Protein AF-A0A292QNW5-F1 (afdb_monomer_lite)

Secondary structure (DSSP, 8-state):
-------------------------------------------TTSGGG--HHHHHHHHHHHHTTTPPTT-EEEEEEEGGGHHHHHHHHHHHHHTT-SEEEEEEE-HHHHHHHHHTT-----HHHHHHHHHHHHS-EEEEEEBTTB-HHHHTT--HHHHHHHHHTTS----HHHHTTS---HHIIIIIIS-PPTT--EEEEE-GGGHHHHHHHHHHIIIII----EEEEETTSSSHHHHHHS-GGGGG---HHHHHHHHHHHHTT-EEEEEE-----TTTT--HHHHHHHHHHHHHHHHHHHHHHHHHS-EEEEE---HHHHHHH-GGGTT-HHHHHHHHHHHHHHHTTTT-HHHHHHHHHHHHHHHHHHHHTT--EEEEEEE-TTT-SEEEEEEEEEEB-TTB--B-S-EEETTTTEEE--EES---EEEPBBTT--EEEEE-SS-EEETTEEEBS-EEEEETTEEEEEE-SB-HHHHHHHHHTSTTTTSEEEEEE--S-TTGGGT---S-HHHHGGGS-EEEEE---GGGBTTGGG-SSHHHHHHHHHHTTB---S-EEEEE---TTEEEEEE-TTT--EEEEEETTEE--

Sequence (593 aa):
MQITRINSAKTELLFNTGNSQQIRSKNTHNSNNITVLPSYEVAFTALAKITPPTKMKMYAEKILNNLHENQKVHITADSKYLPFMNILSETAYKKGSGKVQYKIIEPEFEALKSKYNITESFDFEQTEKEALKKENAIFLNFSDKNNPYKFSGLTPLEEAKEIEKVKSIIPQKVYDKFKISPEEIFKEGLDLKKGQSVVILAEREHIPFITKLMDYLYSKNNTKLIKVHISEDEKVSMLKYAKNEVLDEFPTFAKLANEEYLAKDTAYLNLNAGFQNSMEGVDTDRLNYLNKIRAKALAESSNARFAETPWLIYYVPTTKTCISAYPELKENPIKAIEQAYIDANKINRIGALKEHREALIHRTNKMNELAKQGFRKYHYISYDLKTGKPDGKTDFQIEISPKSKFMGPLLEYKKNNHSTIPNIPTEESFSAPVANSAEGIISVTKPLLVNNKLVKGIVLKFKNGKVVDVKADENAEILRKYIQSNENANRLGEVAFVADSPIAKTGRFFNTTLVDENATCHLALGNAYSDCIEGIDNCKSFKEAQEYLKALNINSSPIHKDFMVGGNNVKITAINPETGETKTIIENDKFQL

Structure (mmCIF, N/CA/C/O backbone):
data_AF-A0A292QNW5-F1
#
_entry.id   AF-A0A292QNW5-F1
#
loop_
_atom_site.group_PDB
_atom_site.id
_atom_site.type_symbol
_atom_site.label_atom_id
_atom_site.label_alt_id
_atom_site.label_comp_id
_atom_site.label_asym_id
_atom_site.label_entity_id
_atom_site.label_seq_id
_atom_site.pdbx_PDB_ins_code
_atom_site.Cartn_x
_atom_site.Cartn_y
_atom_site.Cartn_z
_atom_site.occupancy
_atom_site.B_iso_or_equiv
_atom_site.auth_seq_id
_atom_site.auth_comp_id
_atom_site.auth_asym_id
_atom_site.auth_atom_id
_atom_site.pdbx_PDB_model_num
ATOM 1 N N . MET A 1 1 ? 34.741 -2.201 -63.652 1.00 31.81 1 MET A N 1
ATOM 2 C CA . MET A 1 1 ? 35.705 -1.974 -62.553 1.00 31.81 1 MET A CA 1
ATOM 3 C C . MET A 1 1 ? 34.960 -2.090 -61.236 1.00 31.81 1 MET A C 1
ATOM 5 O O . MET A 1 1 ? 33.946 -1.429 -61.067 1.00 31.81 1 MET A O 1
ATOM 9 N N . GLN A 1 2 ? 35.407 -3.014 -60.387 1.00 26.16 2 GLN A N 1
ATOM 10 C CA . GLN A 1 2 ? 34.837 -3.359 -59.084 1.00 26.16 2 GLN A CA 1
ATOM 11 C C . GLN A 1 2 ? 34.847 -2.166 -58.119 1.00 26.16 2 GLN A C 1
ATOM 13 O O . GLN A 1 2 ? 35.862 -1.483 -58.008 1.00 26.16 2 GLN A O 1
ATOM 18 N N . ILE A 1 3 ? 33.766 -1.982 -57.358 1.00 25.00 3 ILE A N 1
ATOM 19 C CA . ILE A 1 3 ? 33.809 -1.248 -56.088 1.00 25.00 3 ILE A CA 1
ATOM 20 C C . ILE A 1 3 ? 33.749 -2.288 -54.973 1.00 25.00 3 ILE A C 1
ATOM 22 O O . ILE A 1 3 ? 32.696 -2.796 -54.596 1.00 25.00 3 ILE A O 1
ATOM 26 N N . THR A 1 4 ? 34.932 -2.630 -54.488 1.00 28.28 4 THR A N 1
ATOM 27 C CA . THR A 1 4 ? 35.174 -3.426 -53.291 1.00 28.28 4 THR A CA 1
ATOM 28 C C . THR A 1 4 ? 35.115 -2.488 -52.088 1.00 28.28 4 THR A C 1
ATOM 30 O O . THR A 1 4 ? 35.908 -1.552 -52.029 1.00 28.28 4 THR A O 1
ATOM 33 N N . ARG A 1 5 ? 34.223 -2.732 -51.119 1.00 24.41 5 ARG A N 1
ATOM 34 C CA . ARG A 1 5 ? 34.457 -2.465 -49.683 1.00 24.41 5 ARG A CA 1
ATOM 35 C C . ARG A 1 5 ? 33.343 -3.089 -48.843 1.00 24.41 5 ARG A C 1
ATOM 37 O O . ARG A 1 5 ? 32.250 -2.555 -48.699 1.00 24.41 5 ARG A O 1
ATOM 44 N N . ILE A 1 6 ? 33.667 -4.255 -48.298 1.00 25.86 6 ILE A N 1
ATOM 45 C CA . ILE A 1 6 ? 32.945 -4.923 -47.220 1.00 25.86 6 ILE A CA 1
ATOM 46 C C . ILE A 1 6 ? 33.271 -4.147 -45.938 1.00 25.86 6 ILE A C 1
ATOM 48 O O . ILE A 1 6 ? 34.421 -4.146 -45.506 1.00 25.86 6 ILE A O 1
ATOM 52 N N . ASN A 1 7 ? 32.286 -3.486 -45.329 1.00 24.88 7 ASN A N 1
ATOM 53 C CA . ASN A 1 7 ? 32.407 -3.021 -43.947 1.00 24.88 7 ASN A CA 1
ATOM 54 C C . ASN A 1 7 ? 32.019 -4.182 -43.026 1.00 24.88 7 ASN A C 1
ATOM 56 O O . ASN A 1 7 ? 30.855 -4.363 -42.677 1.00 24.88 7 ASN A O 1
ATOM 60 N N . SER A 1 8 ? 33.008 -4.992 -42.657 1.00 27.05 8 SER A N 1
ATOM 61 C CA . SER A 1 8 ? 32.906 -5.924 -41.538 1.00 27.05 8 SER A CA 1
ATOM 62 C C . SER A 1 8 ? 32.931 -5.124 -40.233 1.00 27.05 8 SER A C 1
ATOM 64 O O . SER A 1 8 ? 33.949 -4.513 -39.901 1.00 27.05 8 SER A O 1
ATOM 66 N N . ALA A 1 9 ? 31.829 -5.118 -39.486 1.00 26.80 9 ALA A N 1
ATOM 67 C CA . ALA A 1 9 ? 31.844 -4.653 -38.106 1.00 26.80 9 ALA A CA 1
ATOM 68 C C . ALA A 1 9 ? 32.601 -5.684 -37.257 1.00 26.80 9 ALA A C 1
ATOM 70 O O . ALA A 1 9 ? 32.199 -6.845 -37.179 1.00 26.80 9 ALA A O 1
ATOM 71 N N . LYS A 1 10 ? 33.710 -5.259 -36.641 1.00 22.89 10 LYS A N 1
ATOM 72 C CA . LYS A 1 10 ? 34.391 -6.020 -35.591 1.00 22.89 10 LYS A CA 1
ATOM 73 C C . LYS A 1 10 ? 33.413 -6.223 -34.436 1.00 22.89 10 LYS A C 1
ATOM 75 O O . LYS A 1 10 ? 33.085 -5.282 -33.720 1.00 22.89 10 LYS A O 1
ATOM 80 N N . THR A 1 11 ? 32.949 -7.451 -34.268 1.00 27.69 11 THR A N 1
ATOM 81 C CA . THR A 1 11 ? 32.435 -7.946 -32.995 1.00 27.69 11 THR A CA 1
ATOM 82 C C . THR A 1 11 ? 33.661 -8.149 -32.109 1.00 27.69 11 THR A C 1
ATOM 84 O O . THR A 1 11 ? 34.463 -9.039 -32.376 1.00 27.69 11 THR A O 1
ATOM 87 N N . GLU A 1 12 ? 33.861 -7.321 -31.085 1.00 22.83 12 GLU A N 1
ATOM 88 C CA . GLU A 1 12 ? 34.758 -7.706 -29.989 1.00 22.83 12 GLU A CA 1
ATOM 89 C C . GLU A 1 12 ? 34.029 -8.750 -29.141 1.00 22.83 12 GLU A C 1
ATOM 91 O O . GLU A 1 12 ? 33.413 -8.459 -28.121 1.00 22.83 12 GLU A O 1
ATOM 96 N N . LEU A 1 13 ? 34.046 -9.991 -29.625 1.00 27.86 13 LEU A N 1
ATOM 97 C CA . LEU A 1 13 ? 33.795 -11.163 -28.804 1.00 27.86 13 LEU A CA 1
ATOM 98 C C . LEU A 1 13 ? 35.093 -11.445 -28.042 1.00 27.86 13 LEU A C 1
ATOM 100 O O . LEU A 1 13 ? 36.036 -12.012 -28.593 1.00 27.86 13 LEU A O 1
ATOM 104 N N . LEU A 1 14 ? 35.171 -11.005 -26.788 1.00 24.89 14 LEU A N 1
ATOM 105 C CA . LEU A 1 14 ? 36.237 -11.420 -25.880 1.00 24.89 14 LEU A CA 1
ATOM 106 C C . LEU A 1 14 ? 36.002 -12.889 -25.504 1.00 24.89 14 LEU A C 1
ATOM 108 O O . LEU A 1 14 ? 35.198 -13.192 -24.628 1.00 24.89 14 LEU A O 1
ATOM 112 N N . PHE A 1 15 ? 36.702 -13.802 -26.175 1.00 30.50 15 PHE A N 1
ATOM 113 C CA . PHE A 1 15 ? 36.825 -15.191 -25.740 1.00 30.50 15 PHE A CA 1
ATOM 114 C C . PHE A 1 15 ? 38.098 -15.340 -24.907 1.00 30.50 15 PHE A C 1
ATOM 116 O O . PHE A 1 15 ? 39.201 -15.100 -25.398 1.00 30.50 15 PHE A O 1
ATOM 123 N N . ASN A 1 16 ? 37.961 -15.774 -23.656 1.00 27.52 16 ASN A N 1
ATOM 124 C CA . ASN A 1 16 ? 39.101 -16.232 -22.872 1.00 27.52 16 ASN A CA 1
ATOM 125 C C . ASN A 1 16 ? 39.463 -17.645 -23.352 1.00 27.52 16 ASN A C 1
ATOM 127 O O . ASN A 1 16 ? 38.767 -18.605 -23.027 1.00 27.52 16 ASN A O 1
ATOM 131 N N . THR A 1 17 ? 40.501 -17.772 -24.179 1.00 30.94 17 THR A N 1
ATOM 132 C CA . THR A 1 17 ? 40.998 -19.075 -24.644 1.00 30.94 17 THR A CA 1
ATOM 133 C C . THR A 1 17 ? 42.390 -19.310 -24.080 1.00 30.94 17 THR A C 1
ATOM 135 O O . THR A 1 17 ? 43.398 -18.836 -24.597 1.00 30.94 17 THR A O 1
ATOM 138 N N . GLY A 1 18 ? 42.436 -20.038 -22.967 1.00 27.11 18 GLY A N 1
ATOM 139 C CA . GLY A 1 18 ? 43.654 -20.696 -22.525 1.00 27.11 18 GLY A CA 1
ATOM 140 C C . GLY A 1 18 ? 43.995 -21.852 -23.468 1.00 27.11 18 GLY A C 1
ATOM 141 O O . GLY A 1 18 ? 43.130 -22.653 -23.810 1.00 27.11 18 GLY A O 1
ATOM 142 N N . ASN A 1 19 ? 45.281 -21.930 -23.803 1.00 28.66 19 ASN A N 1
ATOM 143 C CA . ASN A 1 19 ? 46.010 -22.996 -24.492 1.00 28.66 19 ASN A CA 1
ATOM 144 C C . ASN A 1 19 ? 45.944 -23.084 -26.029 1.00 28.66 19 ASN A C 1
ATOM 146 O O . ASN A 1 19 ? 44.991 -23.521 -26.664 1.00 28.66 19 ASN A O 1
ATOM 150 N N . SER A 1 20 ? 47.104 -22.732 -26.582 1.00 29.48 20 SER A N 1
ATOM 151 C CA . SER A 1 20 ? 47.634 -22.954 -27.921 1.00 29.48 20 SER A CA 1
ATOM 152 C C . SER A 1 20 ? 47.722 -24.427 -28.331 1.00 29.48 20 SER A C 1
ATOM 154 O O . SER A 1 20 ? 48.202 -25.237 -27.542 1.00 29.48 20 SER A O 1
ATOM 156 N N . GLN A 1 21 ? 47.485 -24.716 -29.615 1.00 27.20 21 GLN A N 1
ATOM 157 C CA . GLN A 1 21 ? 48.397 -25.533 -30.431 1.00 27.20 21 GLN A CA 1
ATOM 158 C C . GLN A 1 21 ? 48.164 -25.302 -31.937 1.00 27.20 21 GLN A C 1
ATOM 160 O O . GLN A 1 21 ? 47.046 -25.367 -32.440 1.00 27.20 21 GLN A O 1
ATOM 165 N N . GLN A 1 22 ? 49.253 -24.986 -32.644 1.00 27.59 22 GLN A N 1
ATOM 166 C CA . GLN A 1 22 ? 49.354 -24.858 -34.101 1.00 27.59 22 GLN A CA 1
ATOM 167 C C . GLN A 1 22 ? 49.427 -26.235 -34.766 1.00 27.59 22 GLN A C 1
ATOM 169 O O . GLN A 1 22 ? 50.272 -27.021 -34.351 1.00 27.59 22 GLN A O 1
ATOM 174 N N . ILE A 1 23 ? 48.724 -26.455 -35.887 1.00 27.92 23 ILE A N 1
ATOM 175 C CA . ILE A 1 23 ? 49.186 -27.358 -36.961 1.00 27.92 23 ILE A CA 1
ATOM 176 C C . ILE A 1 23 ? 48.832 -26.757 -38.337 1.00 27.92 23 ILE A C 1
ATOM 178 O O . ILE A 1 23 ? 47.709 -26.325 -38.582 1.00 27.92 23 ILE A O 1
ATOM 182 N N . ARG A 1 24 ? 49.838 -26.702 -39.221 1.00 26.23 24 ARG A N 1
ATOM 183 C CA . ARG A 1 24 ? 49.802 -26.250 -40.627 1.00 26.23 24 ARG A CA 1
ATOM 184 C C . ARG A 1 24 ? 49.432 -27.386 -41.605 1.00 26.23 24 ARG A C 1
ATOM 186 O O . ARG A 1 24 ? 49.700 -28.549 -41.323 1.00 26.23 24 ARG A O 1
ATOM 193 N N . SER A 1 25 ? 49.092 -26.967 -42.837 1.00 28.03 25 SER A N 1
ATOM 194 C CA . SER A 1 25 ? 49.201 -27.665 -44.152 1.00 28.03 25 SER A CA 1
ATOM 195 C C . SER A 1 25 ? 47.904 -28.279 -44.704 1.00 28.03 25 SER A C 1
ATOM 197 O O . SER A 1 25 ? 47.062 -28.679 -43.919 1.00 28.03 25 SER A O 1
ATOM 199 N N . LYS A 1 26 ? 47.655 -28.431 -46.016 1.00 28.58 26 LYS A N 1
ATOM 200 C CA . LYS A 1 26 ? 48.215 -27.960 -47.308 1.00 28.58 26 LYS A CA 1
ATOM 201 C C . LYS A 1 26 ? 47.105 -28.226 -48.362 1.00 28.58 26 LYS A C 1
ATOM 203 O O . LYS A 1 26 ? 46.257 -29.083 -48.147 1.00 28.58 26 LYS A O 1
ATOM 208 N N . ASN A 1 27 ? 47.134 -27.504 -49.484 1.00 27.20 27 ASN A N 1
ATOM 209 C CA . ASN A 1 27 ? 46.192 -27.578 -50.619 1.00 27.20 27 ASN A CA 1
ATOM 210 C C . ASN A 1 27 ? 46.010 -28.984 -51.232 1.00 27.20 27 ASN A C 1
ATOM 212 O O . ASN A 1 27 ? 46.972 -29.746 -51.277 1.00 27.20 27 ASN A O 1
ATOM 216 N N . THR A 1 28 ? 44.850 -29.240 -51.862 1.00 27.59 28 THR A N 1
ATOM 217 C CA . THR A 1 28 ? 44.706 -29.798 -53.236 1.00 27.59 28 THR A CA 1
ATOM 218 C C . THR A 1 28 ? 43.238 -29.771 -53.721 1.00 27.59 28 THR A C 1
ATOM 220 O O . THR A 1 28 ? 42.334 -29.425 -52.974 1.00 27.59 28 THR A O 1
ATOM 223 N N . HIS A 1 29 ? 43.060 -30.012 -55.022 1.00 27.92 29 HIS A N 1
ATOM 224 C CA . HIS A 1 29 ? 42.092 -29.455 -55.978 1.00 27.92 29 HIS A CA 1
ATOM 225 C C . HIS A 1 29 ? 40.677 -30.078 -56.090 1.00 27.92 29 HIS A C 1
ATOM 227 O O . HIS A 1 29 ? 40.480 -31.256 -55.833 1.00 27.92 29 HIS A O 1
ATOM 233 N N . ASN A 1 30 ? 39.793 -29.266 -56.703 1.00 28.20 30 ASN A N 1
ATOM 234 C CA . ASN A 1 30 ? 38.704 -29.566 -57.658 1.00 28.20 30 ASN A CA 1
ATOM 235 C C . ASN A 1 30 ? 37.500 -30.438 -57.246 1.00 28.20 30 ASN A C 1
ATOM 237 O O . ASN A 1 30 ? 37.578 -31.658 -57.195 1.00 28.20 30 ASN A O 1
ATOM 241 N N . SER A 1 31 ? 36.310 -29.829 -57.256 1.00 27.98 31 SER A N 1
ATOM 242 C CA . SER A 1 31 ? 35.304 -30.070 -58.312 1.00 27.98 31 SER A CA 1
ATOM 243 C C . SER A 1 31 ? 34.123 -29.098 -58.184 1.00 27.98 31 SER A C 1
ATOM 245 O O . SER A 1 31 ? 33.657 -28.782 -57.093 1.00 27.98 31 SER A O 1
ATOM 247 N N . ASN A 1 32 ? 33.677 -28.582 -59.330 1.00 31.19 32 ASN A N 1
ATOM 248 C CA . ASN A 1 32 ? 32.500 -27.732 -59.475 1.00 31.19 32 ASN A CA 1
ATOM 249 C C . ASN A 1 32 ? 31.224 -28.530 -59.189 1.00 31.19 32 ASN A C 1
ATOM 251 O O . ASN A 1 32 ? 30.987 -29.534 -59.850 1.00 31.19 32 ASN A O 1
ATOM 255 N N . ASN A 1 33 ? 30.370 -28.011 -58.308 1.00 26.14 33 ASN A N 1
ATOM 256 C CA . ASN A 1 33 ? 28.917 -28.156 -58.402 1.00 26.14 33 ASN A CA 1
ATOM 257 C C . ASN A 1 33 ? 28.279 -26.884 -57.837 1.00 26.14 33 ASN A C 1
ATOM 259 O O . ASN A 1 33 ? 28.049 -26.734 -56.638 1.00 26.14 33 ASN A O 1
ATOM 263 N N . ILE A 1 34 ? 28.057 -25.927 -58.736 1.00 27.83 34 ILE A N 1
ATOM 264 C CA . ILE A 1 34 ? 27.307 -24.705 -58.468 1.00 27.83 34 ILE A CA 1
ATOM 265 C C . ILE A 1 34 ? 25.844 -25.115 -58.295 1.00 27.83 34 ILE A C 1
ATOM 267 O O . ILE A 1 34 ? 25.172 -25.449 -59.266 1.00 27.83 34 ILE A O 1
ATOM 271 N N . THR A 1 35 ? 25.350 -25.070 -57.060 1.00 23.39 35 THR A N 1
ATOM 272 C CA . THR A 1 35 ? 23.910 -25.028 -56.795 1.00 23.39 35 THR A CA 1
ATOM 273 C C . THR A 1 35 ? 23.559 -23.572 -56.523 1.00 23.39 35 THR A C 1
ATOM 275 O O . THR A 1 35 ? 23.879 -23.032 -55.465 1.00 23.39 35 THR A O 1
ATOM 278 N N . VAL A 1 36 ? 22.972 -22.906 -57.519 1.00 26.78 36 VAL A N 1
ATOM 279 C CA . VAL A 1 36 ? 22.429 -21.553 -57.373 1.00 26.78 36 VAL A CA 1
ATOM 280 C C . VAL A 1 36 ? 21.178 -21.659 -56.502 1.00 26.78 36 VAL A C 1
ATOM 282 O O . VAL A 1 36 ? 20.176 -22.234 -56.921 1.00 26.78 36 VAL A O 1
ATOM 285 N N . LEU A 1 37 ? 21.243 -21.139 -55.276 1.00 26.69 37 LEU A N 1
ATOM 286 C CA . LEU A 1 37 ? 20.048 -20.920 -54.461 1.00 26.69 37 LEU A CA 1
ATOM 287 C C . LEU A 1 37 ? 19.187 -19.827 -55.118 1.00 26.69 37 LEU A C 1
ATOM 289 O O . LEU A 1 37 ? 19.754 -18.877 -55.667 1.00 26.69 37 LEU A O 1
ATOM 293 N N . PRO A 1 38 ? 17.845 -19.916 -55.063 1.00 25.58 38 PRO A N 1
ATOM 294 C CA . PRO A 1 38 ? 16.977 -18.924 -55.679 1.00 25.58 38 PRO A CA 1
ATOM 295 C C . PRO A 1 38 ? 17.257 -17.549 -55.073 1.00 25.58 38 PRO A C 1
ATOM 297 O O . PRO A 1 38 ? 17.217 -17.374 -53.852 1.00 25.58 38 PRO A O 1
ATOM 300 N N . SER A 1 39 ? 17.518 -16.566 -55.929 1.00 27.19 39 SER A N 1
ATOM 301 C CA . SER A 1 39 ? 17.463 -15.163 -55.549 1.00 27.19 39 SER A CA 1
ATOM 302 C C . SER A 1 39 ? 16.023 -14.840 -55.164 1.00 27.19 39 SER A C 1
ATOM 304 O O . SER A 1 39 ? 15.164 -14.673 -56.029 1.00 27.19 39 SER A O 1
ATOM 306 N N . TYR A 1 40 ? 15.740 -14.751 -53.867 1.00 28.20 40 TYR A N 1
ATOM 307 C CA . TYR A 1 40 ? 14.554 -14.038 -53.419 1.00 28.20 40 TYR A CA 1
ATOM 308 C C . TYR A 1 40 ? 14.800 -12.550 -53.676 1.00 28.20 40 TYR A C 1
ATOM 310 O O . TYR A 1 40 ? 15.369 -11.845 -52.842 1.00 28.20 40 TYR A O 1
ATOM 318 N N . GLU A 1 41 ? 14.388 -12.073 -54.851 1.00 29.94 41 GLU A N 1
ATOM 319 C CA . GLU A 1 41 ? 14.051 -10.665 -55.029 1.00 29.94 41 GLU A CA 1
ATOM 320 C C . GLU A 1 41 ? 12.871 -10.369 -54.100 1.00 29.94 41 GLU A C 1
ATOM 322 O O . GLU A 1 41 ? 11.705 -10.591 -54.424 1.00 29.94 41 GLU A O 1
ATOM 327 N N . VAL A 1 42 ? 13.172 -9.898 -52.892 1.00 32.28 42 VAL A N 1
ATOM 328 C CA . VAL A 1 42 ? 12.156 -9.277 -52.050 1.00 32.28 42 VAL A CA 1
ATOM 329 C C . VAL A 1 42 ? 11.829 -7.944 -52.711 1.00 32.28 42 VAL A C 1
ATOM 331 O O . VAL A 1 42 ? 12.564 -6.968 -52.571 1.00 32.28 42 VAL A O 1
ATOM 334 N N . ALA A 1 43 ? 10.745 -7.931 -53.486 1.00 29.98 43 ALA A N 1
ATOM 335 C CA . ALA A 1 43 ? 10.209 -6.734 -54.111 1.00 29.98 43 ALA A CA 1
ATOM 336 C C . ALA A 1 43 ? 10.097 -5.602 -53.073 1.00 29.98 43 ALA A C 1
ATOM 338 O O . ALA A 1 43 ? 9.427 -5.733 -52.043 1.00 29.98 43 ALA A O 1
ATOM 339 N N . PHE A 1 44 ? 10.734 -4.465 -53.367 1.00 33.56 44 PHE A N 1
ATOM 340 C CA . PHE A 1 44 ? 10.767 -3.266 -52.518 1.00 33.56 44 PHE A CA 1
ATOM 341 C C . PHE A 1 44 ? 9.375 -2.668 -52.213 1.00 33.56 44 PHE A C 1
ATOM 343 O O . PHE A 1 44 ? 9.253 -1.768 -51.386 1.00 33.56 44 PHE A O 1
ATOM 350 N N . THR A 1 45 ? 8.305 -3.190 -52.816 1.00 40.03 45 THR A N 1
ATOM 351 C CA . THR A 1 45 ? 6.910 -2.794 -52.579 1.00 40.03 45 THR A CA 1
ATOM 352 C C . THR A 1 45 ? 6.239 -3.511 -51.397 1.00 40.03 45 THR A C 1
ATOM 354 O O . THR A 1 45 ? 5.177 -3.072 -50.957 1.00 40.03 45 THR A O 1
ATOM 357 N N . ALA A 1 46 ? 6.847 -4.556 -50.814 1.00 41.91 46 ALA A N 1
ATOM 358 C CA . ALA A 1 46 ? 6.291 -5.260 -49.646 1.00 41.91 46 ALA A CA 1
ATOM 359 C C . ALA A 1 46 ? 6.715 -4.669 -48.281 1.00 41.91 46 ALA A C 1
ATOM 361 O O . ALA A 1 46 ? 6.083 -4.943 -47.261 1.00 41.91 46 ALA A O 1
ATOM 362 N N . LEU A 1 47 ? 7.748 -3.817 -48.242 1.00 45.34 47 LEU A N 1
ATOM 363 C CA . LEU A 1 47 ? 8.326 -3.285 -46.996 1.00 45.34 47 LEU A CA 1
ATOM 364 C C . LEU A 1 47 ? 7.589 -2.064 -46.416 1.00 45.34 47 LEU A C 1
ATOM 366 O O . LEU A 1 47 ? 7.793 -1.728 -45.252 1.00 45.34 47 LEU A O 1
ATOM 370 N N . ALA A 1 48 ? 6.675 -1.444 -47.170 1.00 47.22 48 ALA A N 1
ATOM 371 C CA . ALA A 1 48 ? 5.835 -0.346 -46.675 1.00 47.22 48 ALA A CA 1
ATOM 372 C C . ALA A 1 48 ? 4.694 -0.809 -45.738 1.00 47.22 48 ALA A C 1
ATOM 374 O O . ALA A 1 48 ? 3.998 0.024 -45.165 1.00 47.22 48 ALA A O 1
ATOM 375 N N . LYS A 1 49 ? 4.490 -2.128 -45.574 1.00 57.97 49 LYS A N 1
ATOM 376 C CA . LYS A 1 49 ? 3.401 -2.719 -44.769 1.00 57.97 49 LYS A CA 1
ATOM 377 C C . LYS A 1 49 ? 3.856 -3.366 -43.453 1.00 57.97 49 LYS A C 1
ATOM 379 O O . LYS A 1 49 ? 3.023 -3.911 -42.733 1.00 57.97 49 LYS A O 1
ATOM 384 N N . ILE A 1 50 ? 5.150 -3.332 -43.126 1.00 80.06 50 ILE A N 1
ATOM 385 C CA . ILE A 1 50 ? 5.671 -3.959 -41.903 1.00 80.06 50 ILE A CA 1
ATOM 386 C C . ILE A 1 50 ? 5.626 -2.954 -40.749 1.00 80.06 50 ILE A C 1
ATOM 388 O O . ILE A 1 50 ? 6.282 -1.916 -40.796 1.00 80.06 50 ILE A O 1
ATOM 392 N N . THR A 1 51 ? 4.857 -3.273 -39.707 1.00 91.75 51 THR A N 1
ATOM 393 C CA . THR A 1 51 ? 4.694 -2.404 -38.530 1.00 91.75 51 THR A CA 1
ATOM 394 C C . THR A 1 51 ? 5.993 -2.285 -37.713 1.00 91.75 51 THR A C 1
ATOM 396 O O . THR A 1 51 ? 6.804 -3.220 -37.733 1.00 91.75 51 THR A O 1
ATOM 399 N N . PRO A 1 52 ? 6.199 -1.197 -36.940 1.00 93.88 52 PRO A N 1
ATOM 400 C CA . PRO A 1 52 ? 7.366 -1.069 -36.063 1.00 93.88 52 PRO A CA 1
ATOM 401 C C . PRO A 1 52 ? 7.559 -2.254 -35.095 1.00 93.88 52 PRO A C 1
ATOM 403 O O . PRO A 1 52 ? 8.680 -2.760 -35.021 1.00 93.88 52 PRO A O 1
ATOM 406 N N . PRO A 1 53 ? 6.514 -2.795 -34.428 1.00 94.25 53 PRO A N 1
ATOM 407 C CA . PRO A 1 53 ? 6.649 -4.017 -33.630 1.00 94.25 53 PRO A CA 1
ATOM 408 C C . PRO A 1 53 ? 7.170 -5.223 -34.416 1.00 94.25 53 PRO A C 1
ATOM 410 O O . PRO A 1 53 ? 8.017 -5.961 -33.919 1.00 94.25 53 PRO A O 1
ATOM 413 N N . THR A 1 54 ? 6.717 -5.419 -35.659 1.00 94.31 54 THR A N 1
ATOM 414 C CA . THR A 1 54 ? 7.194 -6.523 -36.505 1.00 94.31 54 THR A CA 1
ATOM 415 C C . THR A 1 54 ? 8.666 -6.348 -36.876 1.00 94.31 54 THR A C 1
ATOM 417 O O . THR A 1 54 ? 9.437 -7.297 -36.759 1.00 94.31 54 THR A O 1
ATOM 420 N N . LYS A 1 55 ? 9.076 -5.131 -37.253 1.00 95.44 55 LYS A N 1
ATOM 421 C CA . LYS A 1 55 ? 10.479 -4.783 -37.528 1.00 95.44 55 LYS A CA 1
ATOM 422 C C . LYS A 1 55 ? 11.383 -5.079 -36.325 1.00 95.44 55 LYS A C 1
ATOM 424 O O . LYS A 1 55 ? 12.400 -5.759 -36.453 1.00 95.44 55 LYS A O 1
ATOM 429 N N . MET A 1 56 ? 10.967 -4.626 -35.142 1.00 97.31 56 MET A N 1
ATOM 430 C CA . MET A 1 56 ? 11.662 -4.884 -33.879 1.00 97.31 56 MET A CA 1
ATOM 431 C C . MET A 1 56 ? 11.749 -6.374 -33.553 1.00 97.31 56 MET A C 1
ATOM 433 O O . MET A 1 56 ? 12.810 -6.855 -33.162 1.00 97.31 56 MET A O 1
ATOM 437 N N . LYS A 1 57 ? 10.666 -7.127 -33.769 1.00 96.56 57 LYS A N 1
ATOM 438 C CA . LYS A 1 57 ? 10.643 -8.577 -33.556 1.00 96.56 57 LYS A CA 1
ATOM 439 C C . LYS A 1 57 ? 11.620 -9.308 -34.478 1.00 96.56 57 LYS A C 1
ATOM 441 O O . LYS A 1 57 ? 12.376 -10.146 -34.003 1.00 96.56 57 LYS A O 1
ATOM 446 N N . MET A 1 58 ? 11.664 -8.961 -35.765 1.00 95.56 58 MET A N 1
ATOM 447 C CA . MET A 1 58 ? 12.624 -9.547 -36.712 1.00 95.56 58 MET A CA 1
ATOM 448 C C . MET A 1 58 ? 14.073 -9.299 -36.270 1.00 95.56 58 MET A C 1
ATOM 450 O O . MET A 1 58 ? 14.920 -10.189 -36.355 1.00 95.56 58 MET A O 1
ATOM 454 N N . TYR A 1 59 ? 14.366 -8.099 -35.761 1.00 96.81 59 TYR A N 1
ATOM 455 C CA . TYR A 1 59 ? 15.685 -7.795 -35.212 1.00 96.81 59 TYR A CA 1
ATOM 456 C C . TYR A 1 59 ? 15.975 -8.582 -33.926 1.00 96.81 59 TYR A C 1
ATOM 458 O O . TYR A 1 59 ? 17.059 -9.153 -33.804 1.00 96.81 59 TYR A O 1
ATOM 466 N N . ALA A 1 60 ? 15.005 -8.691 -33.013 1.00 96.69 60 ALA A N 1
ATOM 467 C CA . ALA A 1 60 ? 15.111 -9.512 -31.808 1.00 96.69 60 ALA A CA 1
ATOM 468 C C . ALA A 1 60 ? 15.388 -10.993 -32.137 1.00 96.69 60 ALA A C 1
ATOM 470 O O . ALA A 1 60 ? 16.284 -11.604 -31.557 1.00 96.69 60 ALA A O 1
ATOM 471 N N . GLU A 1 61 ? 14.680 -11.566 -33.115 1.00 96.31 61 GLU A N 1
ATOM 472 C CA . GLU A 1 61 ? 14.892 -12.941 -33.583 1.00 96.31 61 GLU A CA 1
ATOM 473 C C . GLU A 1 61 ? 16.296 -13.137 -34.163 1.00 96.31 61 GLU A C 1
ATOM 475 O O . GLU A 1 61 ? 16.936 -14.155 -33.886 1.00 96.31 61 GLU A O 1
ATOM 480 N N . LYS A 1 62 ? 16.795 -12.146 -34.914 1.00 95.50 62 LYS A N 1
ATOM 481 C CA . LYS A 1 62 ? 18.143 -12.153 -35.489 1.00 95.50 62 LYS A CA 1
ATOM 482 C C . LYS A 1 62 ? 19.230 -12.131 -34.414 1.00 95.50 62 LYS A C 1
ATOM 484 O O . LYS A 1 62 ? 20.178 -12.906 -34.511 1.00 95.50 62 LYS A O 1
ATOM 489 N N . ILE A 1 63 ? 19.121 -11.265 -33.402 1.00 94.94 63 ILE A N 1
ATOM 490 C CA . ILE A 1 63 ? 20.139 -11.188 -32.338 1.00 94.94 63 ILE A CA 1
ATOM 491 C C . ILE A 1 63 ? 20.077 -12.382 -31.378 1.00 94.94 63 ILE A C 1
ATOM 493 O O . ILE A 1 63 ? 21.098 -12.761 -30.814 1.00 94.94 63 ILE A O 1
ATOM 497 N N . LEU A 1 64 ? 18.913 -13.025 -31.252 1.00 96.06 64 LEU A N 1
ATOM 498 C CA . LEU A 1 64 ? 18.714 -14.249 -30.471 1.00 96.06 64 LEU A CA 1
ATOM 499 C C . LEU A 1 64 ? 18.790 -15.525 -31.327 1.00 96.06 64 LEU A C 1
ATOM 501 O O . LEU A 1 64 ? 18.235 -16.561 -30.952 1.00 96.06 64 LEU A O 1
ATOM 505 N N . ASN A 1 65 ? 19.424 -15.484 -32.503 1.00 92.81 65 ASN A N 1
ATOM 506 C CA . ASN A 1 65 ? 19.502 -16.665 -33.367 1.00 92.81 65 ASN A CA 1
ATOM 507 C C . ASN A 1 65 ? 20.302 -17.808 -32.717 1.00 92.81 65 ASN A C 1
ATOM 509 O O . ASN A 1 65 ? 19.942 -18.968 -32.866 1.00 92.81 65 ASN A O 1
ATOM 513 N N . ASN A 1 66 ? 21.328 -17.463 -31.937 1.00 89.31 66 ASN A N 1
ATOM 514 C CA . ASN A 1 66 ? 22.191 -18.420 -31.241 1.00 89.31 66 ASN A CA 1
ATOM 515 C C . ASN A 1 66 ? 21.803 -18.614 -29.766 1.00 89.31 66 ASN A C 1
ATOM 517 O O . ASN A 1 66 ? 22.613 -19.111 -28.990 1.00 89.31 66 ASN A O 1
ATOM 521 N N . LEU A 1 67 ? 20.607 -18.176 -29.354 1.00 94.75 67 LEU A N 1
ATOM 522 C CA . LEU A 1 67 ? 20.132 -18.424 -27.996 1.00 94.75 67 LEU A CA 1
ATOM 523 C C . LEU A 1 67 ? 19.893 -19.926 -27.818 1.00 94.75 67 LEU A C 1
ATOM 525 O O . LEU A 1 67 ? 19.101 -20.519 -28.552 1.00 94.75 67 LEU A O 1
ATOM 529 N N . HIS A 1 68 ? 20.570 -20.517 -26.839 1.00 93.00 68 HIS A N 1
ATOM 530 C CA . HIS A 1 68 ? 20.361 -21.908 -26.459 1.00 93.00 68 HIS A CA 1
ATOM 531 C C . HIS A 1 68 ? 19.247 -22.040 -25.415 1.00 93.00 68 HIS A C 1
ATOM 533 O O . HIS A 1 68 ? 18.955 -21.110 -24.663 1.00 93.00 68 HIS A O 1
ATOM 539 N N . GLU A 1 69 ? 18.645 -23.225 -25.356 1.00 91.94 69 GLU A N 1
ATOM 540 C CA . GLU A 1 69 ? 17.648 -23.580 -24.346 1.00 91.94 69 GLU A CA 1
ATOM 541 C C . GLU A 1 69 ? 18.186 -23.336 -22.924 1.00 91.94 69 GLU A C 1
ATOM 543 O O . GLU A 1 69 ? 19.336 -23.662 -22.625 1.00 91.94 69 GLU A O 1
ATOM 548 N N . ASN A 1 70 ? 17.356 -22.755 -22.056 1.00 90.19 70 ASN A N 1
ATOM 549 C CA . ASN A 1 70 ? 17.669 -22.345 -20.684 1.00 90.19 70 ASN A CA 1
ATOM 550 C C . ASN A 1 70 ? 18.813 -21.322 -20.530 1.00 90.19 70 ASN A C 1
ATOM 552 O O . ASN A 1 70 ? 19.149 -20.943 -19.405 1.00 90.19 70 ASN A O 1
ATOM 556 N N . GLN A 1 71 ? 19.395 -20.818 -21.622 1.00 93.62 71 GLN A N 1
ATOM 557 C CA . GLN A 1 71 ? 20.398 -19.760 -21.553 1.00 93.62 71 GLN A CA 1
ATOM 558 C C . GLN A 1 71 ? 19.738 -18.446 -21.125 1.00 93.62 71 GLN A C 1
ATOM 560 O O . GLN A 1 71 ? 18.628 -18.123 -21.550 1.00 93.62 71 GLN A O 1
ATOM 565 N N . LYS A 1 72 ? 20.412 -17.687 -20.261 1.00 93.19 72 LYS A N 1
ATOM 566 C CA . LYS A 1 72 ? 19.889 -16.421 -19.736 1.00 93.19 72 LYS A CA 1
ATOM 567 C C . LYS A 1 72 ? 20.227 -15.252 -20.657 1.00 93.19 72 LYS A C 1
ATOM 569 O O . LYS A 1 72 ? 21.213 -15.289 -21.395 1.00 93.19 72 LYS A O 1
ATOM 574 N N . VAL A 1 73 ? 19.416 -14.202 -20.595 1.00 93.81 73 VAL A N 1
ATOM 575 C CA . VAL A 1 73 ? 19.580 -12.974 -21.377 1.00 93.81 73 VAL A CA 1
ATOM 576 C C . VAL A 1 73 ? 19.550 -11.765 -20.447 1.00 93.81 73 VAL A C 1
ATOM 578 O O . VAL A 1 73 ? 18.576 -11.545 -19.732 1.00 93.81 73 VAL A O 1
ATOM 581 N N . HIS A 1 74 ? 20.598 -10.953 -20.506 1.00 92.88 74 HIS A N 1
ATOM 582 C CA . HIS A 1 74 ? 20.733 -9.708 -19.755 1.00 92.88 74 HIS A CA 1
ATOM 583 C C . HIS A 1 74 ? 20.647 -8.529 -20.706 1.00 92.88 74 HIS A C 1
ATOM 585 O O . HIS A 1 74 ? 21.432 -8.431 -21.648 1.00 92.88 74 HIS A O 1
ATOM 591 N N . ILE A 1 75 ? 19.698 -7.631 -20.462 1.00 93.31 75 ILE A N 1
ATOM 592 C CA . ILE A 1 75 ? 19.431 -6.476 -21.315 1.00 93.31 75 ILE A CA 1
ATOM 593 C C . ILE A 1 75 ? 19.685 -5.207 -20.508 1.00 93.31 75 ILE A C 1
ATOM 595 O O . ILE A 1 75 ? 18.964 -4.927 -19.559 1.00 93.31 75 ILE A O 1
ATOM 599 N N . THR A 1 76 ? 20.674 -4.408 -20.898 1.00 93.88 76 THR A N 1
ATOM 600 C CA . THR A 1 76 ? 20.884 -3.063 -20.343 1.00 93.88 76 THR A CA 1
ATOM 601 C C . THR A 1 76 ? 20.513 -2.022 -21.386 1.00 93.88 76 THR A C 1
ATOM 603 O O . THR A 1 76 ? 21.026 -2.084 -22.504 1.00 93.88 76 THR A O 1
ATOM 606 N N . ALA A 1 77 ? 19.643 -1.067 -21.056 1.00 94.94 77 ALA A N 1
ATOM 607 C CA . ALA A 1 77 ? 19.278 -0.003 -21.988 1.00 94.94 77 ALA A CA 1
ATOM 608 C C . ALA A 1 77 ? 18.731 1.247 -21.297 1.00 94.94 77 ALA A C 1
ATOM 610 O O . ALA A 1 77 ? 18.171 1.158 -20.207 1.00 94.94 77 ALA A O 1
ATOM 611 N N . ASP A 1 78 ? 18.824 2.392 -21.974 1.00 93.75 78 ASP A N 1
ATOM 612 C CA . ASP A 1 78 ? 18.052 3.585 -21.608 1.00 93.75 78 ASP A CA 1
ATOM 613 C C . ASP A 1 78 ? 16.545 3.297 -21.674 1.00 93.75 78 ASP A C 1
ATOM 615 O O . ASP A 1 78 ? 16.076 2.605 -22.585 1.00 93.75 78 ASP A O 1
ATOM 619 N N . SER A 1 79 ? 15.768 3.885 -20.764 1.00 91.94 79 SER A N 1
ATOM 620 C CA . SER A 1 79 ? 14.320 3.650 -20.653 1.00 91.94 79 SER A CA 1
ATOM 621 C C . SER A 1 79 ? 13.523 3.952 -21.924 1.00 91.94 79 SER A C 1
ATOM 623 O O . SER A 1 79 ? 12.504 3.314 -22.187 1.00 91.94 79 SER A O 1
ATOM 625 N N . LYS A 1 80 ? 14.028 4.826 -22.803 1.00 93.19 80 LYS A N 1
ATOM 626 C CA . LYS A 1 80 ? 13.447 5.078 -24.136 1.00 93.19 80 LYS A CA 1
ATOM 627 C C . LYS A 1 80 ? 13.390 3.849 -25.053 1.00 93.19 80 LYS A C 1
ATOM 629 O O . LYS A 1 80 ? 12.622 3.846 -26.016 1.00 93.19 80 LYS A O 1
ATOM 634 N N . TYR A 1 81 ? 14.175 2.810 -24.767 1.00 95.38 81 TYR A N 1
ATOM 635 C CA . TYR A 1 81 ? 14.207 1.553 -25.518 1.00 95.38 81 TYR A CA 1
ATOM 636 C C . TYR A 1 81 ? 13.327 0.450 -24.911 1.00 95.38 81 TYR A C 1
ATOM 638 O O . TYR A 1 81 ? 13.297 -0.660 -25.445 1.00 95.38 81 TYR A O 1
ATOM 646 N N . LEU A 1 82 ? 12.576 0.733 -23.841 1.00 92.19 82 LEU A N 1
ATOM 647 C CA . LEU A 1 82 ? 11.719 -0.244 -23.162 1.00 92.19 82 LEU A CA 1
ATOM 648 C C . LEU A 1 82 ? 10.729 -0.988 -24.095 1.00 92.19 82 LEU A C 1
ATOM 650 O O . LEU A 1 82 ? 10.612 -2.207 -23.955 1.00 92.19 82 LEU A O 1
ATOM 654 N N . PRO A 1 83 ? 10.080 -0.354 -25.100 1.00 92.81 83 PRO A N 1
ATOM 655 C CA . PRO A 1 83 ? 9.253 -1.057 -26.082 1.00 92.81 83 PRO A CA 1
ATOM 656 C C . PRO A 1 83 ? 10.010 -2.171 -26.807 1.00 92.81 83 PRO A C 1
ATOM 658 O O . PRO A 1 83 ? 9.502 -3.285 -26.945 1.00 92.81 83 PRO A O 1
ATOM 661 N N . PHE A 1 84 ? 11.251 -1.901 -27.218 1.00 95.50 84 PHE A N 1
ATOM 662 C CA . PHE A 1 84 ? 12.103 -2.910 -27.831 1.00 95.50 84 PHE A CA 1
ATOM 663 C C . PHE A 1 84 ? 12.523 -3.989 -26.825 1.00 95.50 84 PHE A C 1
ATOM 665 O O . PHE A 1 84 ? 12.467 -5.172 -27.154 1.00 95.50 84 PHE A O 1
ATOM 672 N N . MET A 1 85 ? 12.896 -3.610 -25.596 1.00 93.88 85 MET A N 1
ATOM 673 C CA . MET A 1 85 ? 13.261 -4.568 -24.540 1.00 93.88 85 MET A CA 1
ATOM 674 C C . MET A 1 85 ? 12.130 -5.563 -24.260 1.00 93.88 85 MET A C 1
ATOM 676 O O . MET A 1 85 ? 12.384 -6.759 -24.143 1.00 93.88 85 MET A O 1
ATOM 680 N N . ASN A 1 86 ? 10.879 -5.096 -24.235 1.00 91.88 86 ASN A N 1
ATOM 681 C CA . ASN A 1 86 ? 9.703 -5.942 -24.029 1.00 91.88 86 ASN A CA 1
ATOM 682 C C . ASN A 1 86 ? 9.503 -6.956 -25.162 1.00 91.88 86 ASN A C 1
ATOM 684 O O . ASN A 1 86 ? 9.284 -8.140 -24.892 1.00 91.88 86 ASN A O 1
ATOM 688 N N . ILE A 1 87 ? 9.648 -6.521 -26.419 1.00 94.31 87 ILE A N 1
ATOM 689 C CA . ILE A 1 87 ? 9.602 -7.413 -27.590 1.00 94.31 87 ILE A CA 1
ATOM 690 C C . ILE A 1 87 ? 10.746 -8.429 -27.542 1.00 94.31 87 ILE A C 1
ATOM 692 O O . ILE A 1 87 ? 10.546 -9.615 -27.816 1.00 94.31 87 ILE A O 1
ATOM 696 N N . LEU A 1 88 ? 11.945 -7.982 -27.176 1.00 95.44 88 LEU A N 1
ATOM 697 C CA . LEU A 1 88 ? 13.125 -8.828 -27.071 1.00 95.44 88 LEU A CA 1
ATOM 698 C C . LEU A 1 88 ? 12.969 -9.891 -25.975 1.00 95.44 88 LEU A C 1
ATOM 700 O O . LEU A 1 88 ? 13.281 -11.054 -26.208 1.00 95.44 88 LEU A O 1
ATOM 704 N N . SER A 1 89 ? 12.428 -9.512 -24.820 1.00 94.31 89 SER A N 1
ATOM 705 C CA . SER A 1 89 ? 12.133 -10.409 -23.700 1.00 94.31 89 SER A CA 1
ATOM 706 C C . SER A 1 89 ? 11.089 -11.460 -24.057 1.00 94.31 89 SER A C 1
ATOM 708 O O . SER A 1 89 ? 11.313 -12.652 -23.851 1.00 94.31 89 SER A O 1
ATOM 710 N N . GLU A 1 90 ? 9.978 -11.046 -24.676 1.00 93.88 90 GLU A N 1
ATOM 711 C CA . GLU A 1 90 ? 8.985 -11.982 -25.210 1.00 93.88 90 GLU A CA 1
ATOM 712 C C . GLU A 1 90 ? 9.626 -12.965 -26.202 1.00 93.88 90 GLU A C 1
ATOM 714 O O . GLU A 1 90 ? 9.406 -14.174 -26.115 1.00 93.88 90 GLU A O 1
ATOM 719 N N . THR A 1 91 ? 10.451 -12.458 -27.122 1.00 95.88 91 THR A N 1
ATOM 720 C CA . THR A 1 91 ? 11.138 -13.278 -28.130 1.00 95.88 91 THR A CA 1
ATOM 721 C C . THR A 1 91 ? 12.110 -14.270 -27.485 1.00 95.88 91 THR A C 1
ATOM 723 O O . THR A 1 91 ? 12.150 -15.432 -27.887 1.00 95.88 91 THR A O 1
ATOM 726 N N . ALA A 1 92 ? 12.858 -13.845 -26.464 1.00 96.00 92 ALA A N 1
ATOM 727 C CA . ALA A 1 92 ? 13.788 -14.690 -25.723 1.00 96.00 92 ALA A CA 1
ATOM 728 C C . ALA A 1 92 ? 13.070 -15.829 -24.995 1.00 96.00 92 ALA A C 1
ATOM 730 O O . ALA A 1 92 ? 13.457 -16.985 -25.152 1.00 96.00 92 ALA A O 1
ATOM 731 N N . TYR A 1 93 ? 11.994 -15.541 -24.255 1.00 95.00 93 TYR A N 1
ATOM 732 C CA . TYR A 1 93 ? 11.226 -16.589 -23.579 1.00 95.00 93 TYR A CA 1
ATOM 733 C C . TYR A 1 93 ? 10.578 -17.563 -24.569 1.00 95.00 93 TYR A C 1
ATOM 735 O O . TYR A 1 93 ? 10.661 -18.772 -24.371 1.00 95.00 93 TYR A O 1
ATOM 743 N N . LYS A 1 94 ? 10.031 -17.071 -25.691 1.00 94.19 94 LYS A N 1
ATOM 744 C CA . LYS A 1 94 ? 9.489 -17.932 -26.761 1.00 94.19 94 LYS A CA 1
ATOM 745 C C . LYS A 1 94 ? 10.539 -18.843 -27.409 1.00 94.19 94 LYS A C 1
ATOM 747 O O . LYS A 1 94 ? 10.179 -19.883 -27.948 1.00 94.19 94 LYS A O 1
ATOM 752 N N . LYS A 1 95 ? 11.819 -18.466 -27.355 1.00 94.62 95 LYS A N 1
ATOM 753 C CA . LYS A 1 95 ? 12.963 -19.272 -27.812 1.00 94.62 95 LYS A CA 1
ATOM 754 C C . LYS A 1 95 ? 13.558 -20.177 -26.720 1.00 94.62 95 LYS A C 1
ATOM 756 O O . LYS A 1 95 ? 14.556 -20.835 -26.989 1.00 94.62 95 LYS A O 1
ATOM 761 N N . GLY A 1 96 ? 12.970 -20.223 -25.523 1.00 94.06 96 GLY A N 1
ATOM 762 C CA . GLY A 1 96 ? 13.432 -21.084 -24.429 1.00 94.06 96 GLY A CA 1
ATOM 763 C C . GLY A 1 96 ? 14.458 -20.439 -23.495 1.00 94.06 96 GLY A C 1
ATOM 764 O O . GLY A 1 96 ? 15.212 -21.153 -22.846 1.00 94.06 96 GLY A O 1
ATOM 765 N N . SER A 1 97 ? 14.523 -19.103 -23.411 1.00 94.88 97 SER A N 1
ATOM 766 C CA . SER A 1 97 ? 15.382 -18.434 -22.420 1.00 94.88 97 SER A CA 1
ATOM 767 C C . SER A 1 97 ? 15.047 -18.880 -20.994 1.00 94.88 97 SER A C 1
ATOM 769 O O . SER A 1 97 ? 13.877 -18.893 -20.600 1.00 94.88 97 SER A O 1
ATOM 771 N N . GLY A 1 98 ? 16.086 -19.177 -20.212 1.00 92.12 98 GLY A N 1
ATOM 772 C CA . GLY A 1 98 ? 15.955 -19.564 -18.806 1.00 92.12 98 GLY A CA 1
ATOM 773 C C . GLY A 1 98 ? 15.688 -18.384 -17.872 1.00 92.12 98 GLY A C 1
ATOM 774 O O . GLY A 1 98 ? 15.176 -18.577 -16.780 1.00 92.12 98 GLY A O 1
ATOM 775 N N . LYS A 1 99 ? 16.025 -17.158 -18.290 1.00 90.81 99 LYS A N 1
ATOM 776 C CA . LYS A 1 99 ? 15.723 -15.909 -17.577 1.00 90.81 99 LYS A CA 1
ATOM 777 C C . LYS A 1 99 ? 16.008 -14.728 -18.489 1.00 90.81 99 LYS A C 1
ATOM 779 O O . LYS A 1 99 ? 17.021 -14.718 -19.186 1.00 90.81 99 LYS A O 1
ATOM 784 N N . VAL A 1 100 ? 15.166 -13.707 -18.440 1.00 91.50 100 VAL A N 1
ATOM 785 C CA . VAL A 1 100 ? 15.473 -12.393 -19.008 1.00 91.50 100 VAL A CA 1
ATOM 786 C C . VAL A 1 100 ? 15.503 -11.380 -17.874 1.00 91.50 100 VAL A C 1
ATOM 788 O O . VAL A 1 100 ? 14.513 -11.252 -17.157 1.00 91.50 100 VAL A O 1
ATOM 791 N N . GLN A 1 101 ? 16.628 -10.687 -17.719 1.00 88.81 101 GLN A N 1
ATOM 792 C CA . GLN A 1 101 ? 16.835 -9.660 -16.700 1.00 88.81 101 GLN A CA 1
ATOM 793 C C . GLN A 1 101 ? 17.175 -8.326 -17.364 1.00 88.81 101 GLN A C 1
ATOM 795 O O . GLN A 1 101 ? 17.963 -8.257 -18.310 1.00 88.81 101 GLN A O 1
ATOM 800 N N . TYR A 1 102 ? 16.541 -7.265 -16.889 1.00 88.25 102 TYR A N 1
ATOM 801 C CA . TYR A 1 102 ? 16.654 -5.904 -17.371 1.00 88.25 102 TYR A CA 1
ATOM 802 C C . TYR A 1 102 ? 17.514 -5.090 -16.407 1.00 88.25 102 TYR A C 1
ATOM 804 O O . TYR A 1 102 ? 17.447 -5.197 -15.184 1.00 88.25 102 TYR A O 1
ATOM 812 N N . LYS A 1 103 ? 18.286 -4.182 -16.989 1.00 90.38 103 LYS A N 1
ATOM 813 C CA . LYS A 1 103 ? 18.868 -3.038 -16.309 1.00 90.38 103 LYS A CA 1
ATOM 814 C C . LYS A 1 103 ? 18.477 -1.794 -17.087 1.00 90.38 103 LYS A C 1
ATOM 816 O O . LYS A 1 103 ? 19.105 -1.446 -18.088 1.00 90.38 103 LYS A O 1
ATOM 821 N N . ILE A 1 104 ? 17.413 -1.151 -16.633 1.00 91.56 104 ILE A N 1
ATOM 822 C CA . ILE A 1 104 ? 16.931 0.083 -17.242 1.00 91.56 104 ILE A CA 1
ATOM 823 C C . ILE A 1 104 ? 17.718 1.253 -16.660 1.00 91.56 104 ILE A C 1
ATOM 825 O O . ILE A 1 104 ? 17.869 1.380 -15.445 1.00 91.56 104 ILE A O 1
ATOM 829 N N . ILE A 1 105 ? 18.249 2.084 -17.546 1.00 92.81 105 ILE A N 1
ATOM 830 C CA . ILE A 1 105 ? 18.930 3.326 -17.207 1.00 92.81 105 ILE A CA 1
ATOM 831 C C . ILE A 1 105 ? 17.906 4.445 -17.359 1.00 92.81 105 ILE A C 1
ATOM 833 O O . ILE A 1 105 ? 17.404 4.685 -18.457 1.00 92.81 105 ILE A O 1
ATOM 837 N N . GLU A 1 106 ? 17.596 5.117 -16.254 1.00 93.19 106 GLU A N 1
ATOM 838 C CA . GLU A 1 106 ? 16.758 6.315 -16.252 1.00 93.19 106 GLU A CA 1
ATOM 839 C C . GLU A 1 106 ? 17.666 7.551 -16.332 1.00 93.19 106 GLU A C 1
ATOM 841 O O . GLU A 1 106 ? 18.391 7.833 -15.366 1.00 93.19 106 GLU A O 1
ATOM 846 N N . PRO A 1 107 ? 17.671 8.291 -17.459 1.00 92.25 107 PRO A N 1
ATOM 847 C CA . PRO A 1 107 ? 18.549 9.446 -17.639 1.00 92.25 107 PRO A CA 1
ATOM 848 C C . PRO A 1 107 ? 18.409 10.494 -16.530 1.00 92.25 107 PRO A C 1
ATOM 850 O O . PRO A 1 107 ? 19.395 11.104 -16.120 1.00 92.25 107 PRO A O 1
ATOM 853 N N . GLU A 1 108 ? 17.198 10.679 -16.007 1.00 93.56 108 GLU A N 1
ATOM 854 C CA . GLU A 1 108 ? 16.885 11.610 -14.928 1.00 93.56 108 GLU A CA 1
ATOM 855 C C . GLU A 1 108 ? 17.576 11.219 -13.613 1.00 93.56 108 GLU A C 1
ATOM 857 O O . GLU A 1 108 ? 18.073 12.083 -12.887 1.00 93.56 108 GLU A O 1
ATOM 862 N N . PHE A 1 109 ? 17.654 9.919 -13.309 1.00 96.19 109 PHE A N 1
ATOM 863 C CA . PHE A 1 109 ? 18.318 9.426 -12.100 1.00 96.19 109 PHE A CA 1
ATOM 864 C C . PHE A 1 109 ? 19.842 9.514 -12.235 1.00 96.19 109 PHE A C 1
ATOM 866 O O . PHE A 1 109 ? 20.518 9.931 -11.294 1.00 96.19 109 PHE A O 1
ATOM 873 N N . GLU A 1 110 ? 20.392 9.185 -13.406 1.00 95.88 110 GLU A N 1
ATOM 874 C CA . GLU A 1 110 ? 21.833 9.297 -13.671 1.00 95.88 110 GLU A CA 1
ATOM 875 C C . GLU A 1 110 ? 22.315 10.756 -13.685 1.00 95.88 110 GLU A C 1
ATOM 877 O O . GLU A 1 110 ? 23.406 11.060 -13.190 1.00 95.88 110 GLU A O 1
ATOM 882 N N . ALA A 1 111 ? 21.482 11.685 -14.167 1.00 97.12 111 ALA A N 1
ATOM 883 C CA . ALA A 1 111 ? 21.754 13.116 -14.081 1.00 97.12 111 ALA A CA 1
ATOM 884 C C . ALA A 1 111 ? 21.848 13.591 -12.621 1.00 97.12 111 ALA A C 1
ATOM 886 O O . ALA A 1 111 ? 22.761 14.346 -12.280 1.00 97.12 111 ALA A O 1
ATOM 887 N N . LEU A 1 112 ? 20.960 13.115 -11.738 1.00 98.00 112 LEU A N 1
ATOM 888 C CA . LEU A 1 112 ? 21.017 13.429 -10.305 1.00 98.00 112 LEU A CA 1
ATOM 889 C C . LEU A 1 112 ? 22.245 12.819 -9.626 1.00 98.00 112 LEU A C 1
ATOM 891 O O . LEU A 1 112 ? 22.943 13.523 -8.896 1.00 98.00 112 LEU A O 1
ATOM 895 N N . LYS A 1 113 ? 22.558 11.546 -9.893 1.00 97.69 113 LYS A N 1
ATOM 896 C CA . LYS A 1 113 ? 23.778 10.917 -9.363 1.00 97.69 113 LYS A CA 1
ATOM 897 C C . LYS A 1 113 ? 25.025 11.690 -9.781 1.00 97.69 113 LYS A C 1
ATOM 899 O O . LYS A 1 113 ? 25.868 11.979 -8.937 1.00 97.69 113 LYS A O 1
ATOM 904 N N . SER A 1 114 ? 25.101 12.101 -11.048 1.00 98.00 114 SER A N 1
ATOM 905 C CA . SER A 1 114 ? 26.208 12.915 -11.566 1.00 98.00 114 SER A CA 1
ATOM 906 C C . SER A 1 114 ? 26.279 14.283 -10.881 1.00 98.00 114 SER A C 1
ATOM 908 O O . SER A 1 114 ? 27.344 14.681 -10.420 1.00 98.00 114 SER A O 1
ATOM 910 N N . LYS A 1 115 ? 25.142 14.982 -10.740 1.00 98.31 115 LYS A N 1
ATOM 911 C CA . LYS A 1 115 ? 25.041 16.287 -10.057 1.00 98.31 115 LYS A CA 1
ATOM 912 C C . LYS A 1 115 ? 25.583 16.247 -8.623 1.00 98.31 115 LYS A C 1
ATOM 914 O O . LYS A 1 115 ? 26.180 17.224 -8.177 1.00 98.31 115 LYS A O 1
ATOM 919 N N . TYR A 1 116 ? 25.379 15.139 -7.910 1.00 98.25 116 TYR A N 1
ATOM 920 C CA . TYR A 1 116 ? 25.775 14.973 -6.506 1.00 98.25 116 TYR A CA 1
ATOM 921 C C . TYR A 1 116 ? 27.004 14.073 -6.294 1.00 98.25 116 TYR A C 1
ATOM 923 O O . TYR A 1 116 ? 27.313 13.735 -5.147 1.00 98.25 116 TYR A O 1
ATOM 931 N N . ASN A 1 117 ? 27.721 13.721 -7.369 1.00 97.69 117 ASN A N 1
ATOM 932 C CA . ASN A 1 117 ? 28.899 12.844 -7.361 1.00 97.69 117 ASN A CA 1
ATOM 933 C C . ASN A 1 117 ? 28.660 11.515 -6.621 1.00 97.69 117 ASN A C 1
ATOM 935 O O . ASN A 1 117 ? 29.478 11.085 -5.809 1.00 97.69 117 ASN A O 1
ATOM 939 N N . ILE A 1 118 ? 27.509 10.892 -6.868 1.00 97.62 118 ILE A N 1
ATOM 940 C CA . ILE A 1 118 ? 27.122 9.622 -6.255 1.00 97.62 118 ILE A CA 1
ATOM 941 C C . ILE A 1 118 ? 27.754 8.483 -7.043 1.00 97.62 118 ILE A C 1
ATOM 943 O O . ILE A 1 118 ? 27.504 8.321 -8.237 1.00 97.62 118 ILE A O 1
ATOM 947 N N . THR A 1 119 ? 28.568 7.692 -6.354 1.00 95.56 119 THR A N 1
ATOM 948 C CA . THR A 1 119 ? 29.233 6.498 -6.904 1.00 95.56 119 THR A CA 1
ATOM 949 C C . THR A 1 119 ? 28.923 5.243 -6.094 1.00 95.56 119 THR A C 1
ATOM 951 O O . THR A 1 119 ? 29.196 4.130 -6.539 1.00 95.56 119 THR A O 1
ATOM 954 N N . GLU A 1 120 ? 28.326 5.430 -4.920 1.00 95.62 120 GLU A N 1
ATOM 955 C CA . GLU A 1 120 ? 27.941 4.398 -3.982 1.00 95.62 120 GLU A CA 1
ATOM 956 C C . GLU A 1 120 ? 26.779 3.558 -4.533 1.00 95.62 120 GLU A C 1
ATOM 958 O O . GLU A 1 120 ? 25.846 4.061 -5.162 1.00 95.62 120 GLU A O 1
ATOM 963 N N . SER A 1 121 ? 26.831 2.259 -4.262 1.00 95.06 121 SER A N 1
ATOM 964 C CA . SER A 1 121 ? 25.769 1.291 -4.533 1.00 95.06 121 SER A CA 1
ATOM 965 C C . SER A 1 121 ? 25.678 0.326 -3.362 1.00 95.06 121 SER A C 1
ATOM 967 O O . SER A 1 121 ? 26.620 0.233 -2.574 1.00 95.06 121 SER A O 1
ATOM 969 N N . PHE A 1 122 ? 24.586 -0.424 -3.269 1.00 97.12 122 PHE A N 1
ATOM 970 C CA . PHE A 1 122 ? 24.523 -1.518 -2.307 1.00 97.12 122 PHE A CA 1
ATOM 971 C C . PHE A 1 122 ? 25.516 -2.632 -2.693 1.00 97.12 122 PHE A C 1
ATOM 973 O O . PHE A 1 122 ? 25.855 -2.814 -3.870 1.00 97.12 122 PHE A O 1
ATOM 980 N N . ASP A 1 123 ? 26.000 -3.368 -1.700 1.00 97.25 123 ASP A N 1
ATOM 981 C CA . ASP A 1 123 ? 27.004 -4.424 -1.829 1.00 97.25 123 ASP A CA 1
ATOM 982 C C . ASP A 1 123 ? 26.443 -5.625 -2.621 1.00 97.25 123 ASP A C 1
ATOM 984 O O . ASP A 1 123 ? 27.143 -6.229 -3.448 1.00 97.25 123 ASP A O 1
ATOM 988 N N . PHE A 1 124 ? 25.147 -5.926 -2.467 1.00 95.69 124 PHE A N 1
ATOM 989 C CA . PHE A 1 124 ? 24.461 -6.961 -3.242 1.00 95.69 124 PHE A CA 1
ATOM 990 C C . PHE A 1 124 ? 24.465 -6.655 -4.747 1.00 95.69 124 PHE A C 1
ATOM 992 O O . PHE A 1 124 ? 24.505 -7.585 -5.550 1.00 95.69 124 PHE A O 1
ATOM 999 N N . GLU A 1 125 ? 24.469 -5.378 -5.152 1.00 93.44 125 GLU A N 1
ATOM 1000 C CA . GLU A 1 125 ? 24.488 -4.986 -6.569 1.00 93.44 125 GLU A CA 1
ATOM 1001 C C . GLU A 1 125 ? 25.852 -5.269 -7.208 1.00 93.44 125 GLU A C 1
ATOM 1003 O O . GLU A 1 125 ? 25.933 -5.670 -8.373 1.00 93.44 125 GLU A O 1
ATOM 1008 N N . GLN A 1 126 ? 26.939 -5.098 -6.449 1.00 92.25 126 GLN A N 1
ATOM 1009 C CA . GLN A 1 126 ? 28.274 -5.487 -6.908 1.00 92.25 126 GLN A CA 1
ATOM 1010 C C . GLN A 1 126 ? 28.405 -7.008 -6.960 1.00 92.25 126 GLN A C 1
ATOM 1012 O O . GLN A 1 126 ? 28.895 -7.546 -7.953 1.00 92.25 126 GLN A O 1
ATOM 1017 N N . THR A 1 127 ? 27.880 -7.700 -5.947 1.00 94.06 127 THR A N 1
ATOM 1018 C CA . THR A 1 127 ? 27.826 -9.169 -5.904 1.00 94.06 127 THR A CA 1
ATOM 1019 C C . THR A 1 127 ? 27.063 -9.733 -7.105 1.00 94.06 127 THR A C 1
ATOM 1021 O O . THR A 1 127 ? 27.541 -10.647 -7.778 1.00 94.06 127 THR A O 1
ATOM 1024 N N . GLU A 1 128 ? 25.907 -9.153 -7.433 1.00 91.50 128 GLU A N 1
ATOM 1025 C CA . GLU A 1 128 ? 25.132 -9.501 -8.624 1.00 91.50 128 GLU A CA 1
ATOM 1026 C C . GLU A 1 128 ? 25.947 -9.266 -9.896 1.00 91.50 128 GLU A C 1
ATOM 1028 O O . GLU A 1 128 ? 26.113 -10.178 -10.705 1.00 91.50 128 GLU A O 1
ATOM 1033 N N . LYS A 1 129 ? 26.558 -8.088 -10.048 1.00 88.50 129 LYS A N 1
ATOM 1034 C CA . LYS A 1 129 ? 27.405 -7.768 -11.205 1.00 88.50 129 LYS A CA 1
ATOM 1035 C C . LYS A 1 129 ? 28.571 -8.746 -11.381 1.00 88.50 129 LYS A C 1
ATOM 1037 O O . LYS A 1 129 ? 28.937 -9.060 -12.513 1.00 88.50 129 LYS A O 1
ATOM 1042 N N . GLU A 1 130 ? 29.186 -9.211 -10.300 1.00 90.56 130 GLU A N 1
ATOM 1043 C CA . GLU A 1 130 ? 30.264 -10.202 -10.351 1.00 90.56 130 GLU A CA 1
ATOM 1044 C C . GLU A 1 130 ? 29.773 -11.606 -10.696 1.00 90.56 130 GLU A C 1
ATOM 1046 O O . GLU A 1 130 ? 30.439 -12.307 -11.463 1.00 90.56 130 GLU A O 1
ATOM 1051 N N . ALA A 1 131 ? 28.611 -12.005 -10.176 1.00 89.94 131 ALA A N 1
ATOM 1052 C CA . ALA A 1 131 ? 27.973 -13.265 -10.534 1.00 89.94 131 ALA A CA 1
ATOM 1053 C C . ALA A 1 131 ? 27.613 -13.296 -12.027 1.00 89.94 131 ALA A C 1
ATOM 1055 O O . ALA A 1 131 ? 27.929 -14.268 -12.713 1.00 89.94 131 ALA A O 1
ATOM 1056 N N . LEU A 1 132 ? 27.066 -12.193 -12.549 1.00 87.00 132 LEU A N 1
ATOM 1057 C CA . LEU A 1 132 ? 26.736 -12.035 -13.965 1.00 87.00 132 LEU A CA 1
ATOM 1058 C C . LEU A 1 132 ? 27.958 -12.246 -14.871 1.00 87.00 132 LEU A C 1
ATOM 1060 O O . LEU A 1 132 ? 27.861 -12.942 -15.874 1.00 87.00 132 LEU A O 1
ATOM 1064 N N . LYS A 1 133 ? 29.145 -11.740 -14.507 1.00 85.00 133 LYS A N 1
ATOM 1065 C CA . LYS A 1 133 ? 30.376 -11.936 -15.310 1.00 85.00 133 LYS A CA 1
ATOM 1066 C C . LYS A 1 133 ? 30.776 -13.404 -15.492 1.00 85.00 133 LYS A C 1
ATOM 1068 O O . LYS A 1 133 ? 31.519 -13.712 -16.420 1.00 85.00 133 LYS A O 1
ATOM 1073 N N . LYS A 1 134 ? 30.357 -14.285 -14.581 1.00 88.38 134 LYS A N 1
ATOM 1074 C CA . LYS A 1 134 ? 30.678 -15.721 -14.597 1.00 88.38 134 LYS A CA 1
ATOM 1075 C C . LYS A 1 134 ? 29.566 -16.553 -15.237 1.00 88.38 134 LYS A C 1
ATOM 1077 O O . LYS A 1 134 ? 29.732 -17.757 -15.415 1.00 88.38 134 LYS A O 1
ATOM 1082 N N . GLU A 1 135 ? 28.433 -15.933 -15.543 1.00 86.38 135 GLU A N 1
ATOM 1083 C CA . GLU A 1 135 ? 27.245 -16.618 -16.020 1.00 86.38 135 GLU A CA 1
ATOM 1084 C C . GLU A 1 135 ? 27.315 -16.870 -17.529 1.00 86.38 135 GLU A C 1
ATOM 1086 O O . GLU A 1 135 ? 27.673 -15.990 -18.314 1.00 86.38 135 GLU A O 1
ATOM 1091 N N . ASN A 1 136 ? 26.933 -18.077 -17.953 1.00 87.88 136 ASN A N 1
ATOM 1092 C CA . ASN A 1 136 ? 26.734 -18.370 -19.367 1.00 87.88 136 ASN A CA 1
ATOM 1093 C C . ASN A 1 136 ? 25.425 -17.721 -19.848 1.00 87.88 136 ASN A C 1
ATOM 1095 O O . ASN A 1 136 ? 24.361 -18.344 -19.827 1.00 87.88 136 ASN A O 1
ATOM 1099 N N . ALA A 1 137 ? 25.511 -16.457 -20.250 1.00 91.88 137 ALA A N 1
ATOM 1100 C CA . ALA A 1 137 ? 24.372 -15.647 -20.653 1.00 91.88 137 ALA A CA 1
ATOM 1101 C C . ALA A 1 137 ? 24.695 -14.763 -21.864 1.00 91.88 137 ALA A C 1
ATOM 1103 O O . ALA A 1 137 ? 25.851 -14.454 -22.156 1.00 91.88 137 ALA A O 1
ATOM 1104 N N . ILE A 1 138 ? 23.649 -14.327 -22.564 1.00 93.50 138 ILE A N 1
ATOM 1105 C CA . ILE A 1 138 ? 23.750 -13.314 -23.614 1.00 93.50 138 ILE A CA 1
ATOM 1106 C C . ILE A 1 138 ? 23.624 -11.933 -22.967 1.00 93.50 138 ILE A C 1
ATOM 1108 O O . ILE A 1 138 ? 22.609 -11.637 -22.344 1.00 93.50 138 ILE A O 1
ATOM 1112 N N . PHE A 1 139 ? 24.624 -11.071 -23.158 1.00 93.50 139 PHE A N 1
ATOM 1113 C CA . PHE A 1 139 ? 24.613 -9.685 -22.682 1.00 93.50 139 PHE A CA 1
ATOM 1114 C C . PHE A 1 139 ? 24.343 -8.722 -23.838 1.00 93.50 139 PHE A C 1
ATOM 1116 O O . PHE A 1 139 ? 25.122 -8.643 -24.788 1.00 93.50 139 PHE A O 1
ATOM 1123 N N . LEU A 1 140 ? 23.244 -7.975 -23.754 1.00 94.38 140 LEU A N 1
ATOM 1124 C CA . LEU A 1 140 ? 22.793 -7.031 -24.772 1.00 94.38 140 LEU A CA 1
ATOM 1125 C C . LEU A 1 140 ? 22.733 -5.624 -24.174 1.00 94.38 140 LEU A C 1
ATOM 1127 O O . LEU A 1 140 ? 21.972 -5.369 -23.245 1.00 94.38 140 LEU A O 1
ATOM 1131 N N . ASN A 1 141 ? 23.530 -4.705 -24.721 1.00 95.19 141 ASN A N 1
ATOM 1132 C CA . ASN A 1 141 ? 23.613 -3.322 -24.250 1.00 95.19 141 ASN A CA 1
ATOM 1133 C C . ASN A 1 141 ? 23.119 -2.368 -25.336 1.00 95.19 141 ASN A C 1
ATOM 1135 O O . ASN A 1 141 ? 23.777 -2.229 -26.367 1.00 95.19 141 ASN A O 1
ATOM 1139 N N . PHE A 1 142 ? 21.999 -1.689 -25.112 1.00 95.00 142 PHE A N 1
ATOM 1140 C CA . PHE A 1 142 ? 21.416 -0.732 -26.048 1.00 95.00 142 PHE A CA 1
ATOM 1141 C C . PHE A 1 142 ? 21.621 0.700 -25.555 1.00 95.00 142 PHE A C 1
ATOM 1143 O O . PHE A 1 142 ? 21.445 1.011 -24.384 1.00 95.00 142 PHE A O 1
ATOM 1150 N N . SER A 1 143 ? 22.044 1.571 -26.463 1.00 92.44 143 SER A N 1
ATOM 1151 C CA . SER A 1 143 ? 22.338 2.986 -26.208 1.00 92.44 143 SER A CA 1
ATOM 1152 C C . SER A 1 143 ? 22.231 3.745 -27.525 1.00 92.44 143 SER A C 1
ATOM 1154 O O . SER A 1 143 ? 22.044 3.130 -28.570 1.00 92.44 143 SER A O 1
ATOM 1156 N N . ASP A 1 144 ? 22.456 5.054 -27.540 1.00 91.00 144 ASP A N 1
ATOM 1157 C CA . ASP A 1 144 ? 22.478 5.810 -28.805 1.00 91.00 144 ASP A CA 1
ATOM 1158 C C . ASP A 1 144 ? 23.559 5.340 -29.785 1.00 91.00 144 ASP A C 1
ATOM 1160 O O . ASP A 1 144 ? 23.377 5.413 -31.001 1.00 91.00 144 ASP A O 1
ATOM 1164 N N . LYS A 1 145 ? 24.658 4.774 -29.270 1.00 89.88 145 LYS A N 1
ATOM 1165 C CA . LYS A 1 145 ? 25.695 4.137 -30.095 1.00 89.88 145 LYS A CA 1
ATOM 1166 C C . LYS A 1 145 ? 25.255 2.774 -30.631 1.00 89.88 145 LYS A C 1
ATOM 1168 O O . LYS A 1 145 ? 25.687 2.383 -31.711 1.00 89.88 145 LYS A O 1
ATOM 1173 N N . ASN A 1 146 ? 24.408 2.063 -29.886 1.00 91.12 146 ASN A N 1
ATOM 1174 C CA . ASN A 1 146 ? 23.858 0.762 -30.255 1.00 91.12 146 ASN A CA 1
ATOM 1175 C C . ASN A 1 146 ? 22.318 0.815 -30.289 1.00 91.12 146 ASN A C 1
ATOM 1177 O O . ASN A 1 146 ? 21.660 0.147 -29.494 1.00 91.12 146 ASN A O 1
ATOM 1181 N N . ASN A 1 147 ? 21.753 1.678 -31.142 1.00 95.38 147 ASN A N 1
ATOM 1182 C CA . ASN A 1 147 ? 20.324 2.008 -31.124 1.00 95.38 147 ASN A CA 1
ATOM 1183 C C . ASN A 1 147 ? 19.476 0.869 -31.741 1.00 95.38 147 ASN A C 1
ATOM 1185 O O . ASN A 1 147 ? 19.548 0.642 -32.956 1.00 95.38 147 ASN A O 1
ATOM 1189 N N . PRO A 1 148 ? 18.637 0.169 -30.951 1.00 96.44 148 PRO A N 1
ATOM 1190 C CA . PRO A 1 148 ? 17.868 -0.975 -31.427 1.00 96.44 148 PRO A CA 1
ATOM 1191 C C . PRO A 1 148 ? 16.763 -0.600 -32.415 1.00 96.44 148 PRO A C 1
ATOM 1193 O O . PRO A 1 148 ? 16.454 -1.404 -33.292 1.00 96.44 148 PRO A O 1
ATOM 1196 N N . TYR A 1 149 ? 16.187 0.603 -32.338 1.00 96.94 149 TYR A N 1
ATOM 1197 C CA . TYR A 1 149 ? 15.176 1.057 -33.295 1.00 96.94 149 TYR A CA 1
ATOM 1198 C C . TYR A 1 149 ? 15.785 1.232 -34.686 1.00 96.94 149 TYR A C 1
ATOM 1200 O O . TYR A 1 149 ? 15.261 0.696 -35.666 1.00 96.94 149 TYR A O 1
ATOM 1208 N N . LYS A 1 150 ? 16.956 1.874 -34.765 1.00 95.06 150 LYS A N 1
ATOM 1209 C CA . LYS A 1 150 ? 17.696 2.022 -36.023 1.00 95.06 150 LYS A CA 1
ATOM 1210 C C . LYS A 1 150 ? 18.079 0.667 -36.622 1.00 95.06 150 LYS A C 1
ATOM 1212 O O . LYS A 1 150 ? 17.888 0.458 -37.817 1.00 95.06 150 LYS A O 1
ATOM 1217 N N . PHE A 1 151 ? 18.579 -0.270 -35.813 1.00 94.69 151 PHE A N 1
ATOM 1218 C CA . PHE A 1 151 ? 18.928 -1.614 -36.301 1.00 94.69 151 PHE A CA 1
ATOM 1219 C C . PHE A 1 151 ? 17.721 -2.471 -36.677 1.00 94.69 151 PHE A C 1
ATOM 1221 O O . PHE A 1 151 ? 17.839 -3.348 -37.532 1.00 94.69 151 PHE A O 1
ATOM 1228 N N . SER A 1 152 ? 16.561 -2.178 -36.097 1.00 95.38 152 SER A N 1
ATOM 1229 C CA . SER A 1 152 ? 15.285 -2.760 -36.509 1.00 95.38 152 SER A CA 1
ATOM 1230 C C . SER A 1 152 ? 14.769 -2.176 -37.830 1.00 95.38 152 SER A C 1
ATOM 1232 O O . SER A 1 152 ? 13.830 -2.712 -38.405 1.00 95.38 152 SER A O 1
ATOM 1234 N N . GLY A 1 153 ? 15.365 -1.095 -38.347 1.00 94.69 153 GLY A N 1
ATOM 1235 C CA . GLY A 1 153 ? 14.907 -0.429 -39.568 1.00 94.69 153 GLY A CA 1
ATOM 1236 C C . GLY A 1 153 ? 13.698 0.485 -39.350 1.00 94.69 153 GLY A C 1
ATOM 1237 O O . GLY A 1 153 ? 12.913 0.700 -40.279 1.00 94.69 153 GLY A O 1
ATOM 1238 N N . LEU A 1 154 ? 13.513 1.003 -38.130 1.00 95.12 154 LEU A N 1
ATOM 1239 C CA . LEU A 1 154 ? 12.542 2.067 -37.883 1.00 95.12 154 LEU A CA 1
ATOM 1240 C C . LEU A 1 154 ? 13.030 3.369 -38.533 1.00 95.12 154 LEU A C 1
ATOM 1242 O O . LEU A 1 154 ? 14.209 3.719 -38.485 1.00 95.12 154 LEU A O 1
ATOM 1246 N N . THR A 1 155 ? 12.097 4.091 -39.143 1.00 95.00 155 THR A N 1
ATOM 1247 C CA . THR A 1 155 ? 12.286 5.480 -39.566 1.00 95.00 155 THR A CA 1
ATOM 1248 C C . THR A 1 155 ? 12.356 6.403 -38.342 1.00 95.00 155 THR A C 1
ATOM 1250 O O . THR A 1 155 ? 11.824 6.048 -37.288 1.00 95.00 155 THR A O 1
ATOM 1253 N N . PRO A 1 156 ? 12.912 7.624 -38.467 1.00 94.31 156 PRO A N 1
ATOM 1254 C CA . PRO A 1 156 ? 12.940 8.584 -37.360 1.00 94.31 156 PRO A CA 1
ATOM 1255 C C . PRO A 1 156 ? 11.557 8.893 -36.764 1.00 94.31 156 PRO A C 1
ATOM 1257 O O . PRO A 1 156 ? 11.431 9.100 -35.561 1.00 94.31 156 PRO A O 1
ATOM 1260 N N . LEU A 1 157 ? 10.503 8.892 -37.591 1.00 94.31 157 LEU A N 1
ATOM 1261 C CA . LEU A 1 157 ? 9.130 9.111 -37.130 1.00 94.31 157 LEU A CA 1
ATOM 1262 C C . LEU A 1 157 ? 8.587 7.916 -36.332 1.00 94.31 157 LEU A C 1
ATOM 1264 O O . LEU A 1 157 ? 7.897 8.110 -35.335 1.00 94.31 157 LEU A O 1
ATOM 1268 N N . GLU A 1 158 ? 8.871 6.688 -36.770 1.00 94.69 158 GLU A N 1
ATOM 1269 C CA . GLU A 1 158 ? 8.495 5.480 -36.024 1.00 94.69 158 GLU A CA 1
ATOM 1270 C C . GLU A 1 158 ? 9.247 5.409 -34.691 1.00 94.69 158 GLU A C 1
ATOM 1272 O O . GLU A 1 158 ? 8.627 5.157 -33.664 1.00 94.69 158 GLU A O 1
ATOM 1277 N N . GLU A 1 159 ? 10.552 5.698 -34.691 1.00 95.00 159 GLU A N 1
ATOM 1278 C CA . GLU A 1 159 ? 11.367 5.780 -33.474 1.00 95.00 159 GLU A CA 1
ATOM 1279 C C . GLU A 1 159 ? 10.802 6.809 -32.487 1.00 95.00 159 GLU A 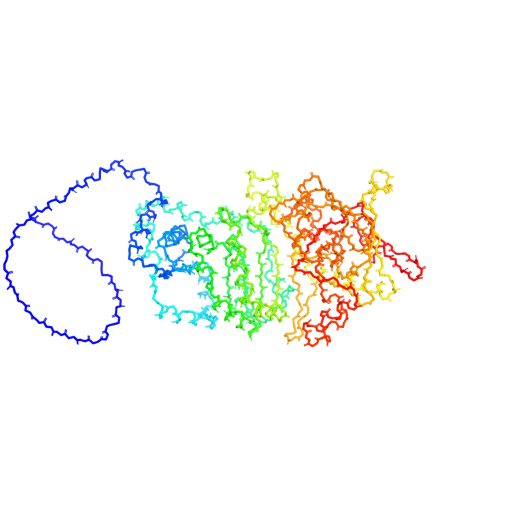C 1
ATOM 1281 O O . GLU A 1 159 ? 10.582 6.479 -31.323 1.00 95.00 159 GLU A O 1
ATOM 1286 N N . ALA A 1 160 ? 10.494 8.026 -32.947 1.00 93.75 160 ALA A N 1
ATOM 1287 C CA . ALA A 1 160 ? 9.910 9.059 -32.095 1.00 93.75 160 ALA A CA 1
ATOM 1288 C C . ALA A 1 160 ? 8.597 8.598 -31.439 1.00 93.75 160 ALA A C 1
ATOM 1290 O O . ALA A 1 160 ? 8.404 8.822 -30.246 1.00 93.75 160 ALA A O 1
ATOM 1291 N N . LYS A 1 161 ? 7.734 7.898 -32.190 1.00 92.62 161 LYS A N 1
ATOM 1292 C CA . LYS A 1 161 ? 6.473 7.341 -31.675 1.00 92.62 161 LYS A CA 1
ATOM 1293 C C . LYS A 1 161 ? 6.682 6.214 -30.666 1.00 92.62 161 LYS A C 1
ATOM 1295 O O . LYS A 1 161 ? 5.919 6.121 -29.714 1.00 92.62 161 LYS A O 1
ATOM 1300 N N . GLU A 1 162 ? 7.676 5.344 -30.849 1.00 93.75 162 GLU A N 1
ATOM 1301 C CA . GLU A 1 162 ? 7.990 4.305 -29.856 1.00 93.75 162 GLU A CA 1
ATOM 1302 C C . GLU A 1 162 ? 8.552 4.916 -28.566 1.00 93.75 162 GLU A C 1
ATOM 1304 O O . GLU A 1 162 ? 8.143 4.529 -27.474 1.00 93.75 162 GLU A O 1
ATOM 1309 N N . ILE A 1 163 ? 9.419 5.928 -28.677 1.00 91.81 163 ILE A N 1
ATOM 1310 C CA . ILE A 1 163 ? 9.932 6.680 -27.523 1.00 91.81 163 ILE A CA 1
ATOM 1311 C C . ILE A 1 163 ? 8.799 7.424 -26.801 1.00 91.81 163 ILE A C 1
ATOM 1313 O O . ILE A 1 163 ? 8.811 7.539 -25.579 1.00 91.81 163 ILE A O 1
ATOM 1317 N N . GLU A 1 164 ? 7.804 7.935 -27.523 1.00 88.12 164 GLU A N 1
ATOM 1318 C CA . GLU A 1 164 ? 6.658 8.620 -26.919 1.00 88.12 164 GLU A CA 1
ATOM 1319 C C . GLU A 1 164 ? 5.836 7.695 -26.008 1.00 88.12 164 GLU A C 1
ATOM 1321 O O . GLU A 1 164 ? 5.368 8.142 -24.966 1.00 88.12 164 GLU A O 1
ATOM 1326 N N . LYS A 1 165 ? 5.749 6.391 -26.315 1.00 85.69 165 LYS A N 1
ATOM 1327 C CA . LYS A 1 165 ? 5.002 5.411 -25.499 1.00 85.69 165 LYS A CA 1
ATOM 1328 C C . LYS A 1 165 ? 5.561 5.209 -24.092 1.00 85.69 165 LYS A C 1
ATOM 1330 O O . LYS A 1 165 ? 4.835 4.720 -23.233 1.00 85.69 165 LYS A O 1
ATOM 1335 N N . VAL A 1 166 ? 6.839 5.519 -23.861 1.00 83.31 166 VAL A N 1
ATOM 1336 C CA . VAL A 1 166 ? 7.446 5.397 -22.522 1.00 83.31 166 VAL A CA 1
ATOM 1337 C C . VAL A 1 166 ? 7.327 6.668 -21.697 1.00 83.31 166 VAL A C 1
ATOM 1339 O O . VAL A 1 166 ? 7.559 6.638 -20.490 1.00 83.31 166 VAL A O 1
ATOM 1342 N N . LYS A 1 167 ? 7.014 7.794 -22.342 1.00 78.00 167 LYS A N 1
ATOM 1343 C CA . LYS A 1 167 ? 6.898 9.077 -21.664 1.00 78.00 167 LYS A CA 1
ATOM 1344 C C . LYS A 1 167 ? 5.514 9.192 -21.052 1.00 78.00 167 LYS A C 1
ATOM 1346 O O . LYS A 1 167 ? 4.511 8.871 -21.684 1.00 78.00 167 LYS A O 1
ATOM 1351 N N . SER A 1 168 ? 5.464 9.726 -19.836 1.00 72.62 168 SER A N 1
ATOM 1352 C CA . SER A 1 168 ? 4.200 10.210 -19.300 1.00 72.62 168 SER A CA 1
ATOM 1353 C C . SER A 1 168 ? 3.684 11.339 -20.190 1.00 72.62 168 SER A C 1
ATOM 1355 O O . SER A 1 168 ? 4.397 12.306 -20.465 1.00 72.62 168 SER A O 1
ATOM 1357 N N . ILE A 1 169 ? 2.435 11.218 -20.632 1.00 79.44 169 ILE A N 1
ATOM 1358 C CA . ILE A 1 169 ? 1.739 12.250 -21.409 1.00 79.44 169 ILE A CA 1
ATOM 1359 C C . ILE A 1 169 ? 1.217 13.396 -20.526 1.00 79.44 169 ILE A C 1
ATOM 1361 O O . ILE A 1 169 ? 0.549 14.304 -21.022 1.00 79.44 169 ILE A O 1
ATOM 1365 N N . ILE A 1 170 ? 1.488 13.365 -19.216 1.00 89.94 170 ILE A N 1
ATOM 1366 C CA . ILE A 1 170 ? 1.021 14.379 -18.272 1.00 89.94 170 ILE A CA 1
ATOM 1367 C C . ILE A 1 170 ? 1.841 15.669 -18.441 1.00 89.94 170 ILE A C 1
ATOM 1369 O O . ILE A 1 170 ? 3.057 15.662 -18.240 1.00 89.94 170 ILE A O 1
ATOM 1373 N N . PRO A 1 171 ? 1.201 16.816 -18.745 1.00 91.81 171 PRO A N 1
ATOM 1374 C CA . PRO A 1 171 ? 1.895 18.098 -18.802 1.00 91.81 171 PRO A CA 1
ATOM 1375 C C . PRO A 1 171 ? 2.498 18.485 -17.446 1.00 91.81 171 PRO A C 1
ATOM 1377 O O . PRO A 1 171 ? 1.851 18.315 -16.415 1.00 91.81 171 PRO A O 1
ATOM 1380 N N . GLN A 1 172 ? 3.671 19.128 -17.440 1.00 91.31 172 GLN A N 1
ATOM 1381 C CA . GLN A 1 172 ? 4.338 19.560 -16.199 1.00 91.31 172 GLN A CA 1
ATOM 1382 C C . GLN A 1 172 ? 3.418 20.372 -15.270 1.00 91.31 172 GLN A C 1
ATOM 1384 O O . GLN A 1 172 ? 3.348 20.098 -14.078 1.00 91.31 172 GLN A O 1
ATOM 1389 N N . LYS A 1 173 ? 2.607 21.284 -15.826 1.00 94.88 173 LYS A N 1
ATOM 1390 C CA . LYS A 1 173 ? 1.628 22.081 -15.060 1.00 94.88 173 LYS A CA 1
ATOM 1391 C C . LYS A 1 173 ? 0.613 21.249 -14.261 1.00 94.88 173 LYS A C 1
ATOM 1393 O O . LYS A 1 173 ? 0.016 21.773 -13.325 1.00 94.88 173 LYS A O 1
ATOM 1398 N N . VAL A 1 174 ? 0.367 20.001 -14.674 1.00 96.38 174 VAL A N 1
ATOM 1399 C CA . VAL A 1 174 ? -0.510 19.047 -13.985 1.00 96.38 174 VAL A CA 1
ATOM 1400 C C . VAL A 1 174 ? 0.267 18.331 -12.885 1.00 96.38 174 VAL A C 1
ATOM 1402 O O . VAL A 1 174 ? -0.225 18.277 -11.765 1.00 96.38 174 VAL A O 1
ATOM 1405 N N . TYR A 1 175 ? 1.502 17.885 -13.144 1.00 95.12 175 TYR A N 1
ATOM 1406 C CA . TYR A 1 175 ? 2.394 17.388 -12.085 1.00 95.12 175 TYR A CA 1
ATOM 1407 C C . TYR A 1 175 ? 2.569 18.409 -10.955 1.00 95.12 175 TYR A C 1
ATOM 1409 O O . TYR A 1 175 ? 2.497 18.055 -9.780 1.00 95.12 175 TYR A O 1
ATOM 1417 N N . ASP A 1 176 ? 2.684 19.692 -11.301 1.00 95.19 176 ASP A N 1
ATOM 1418 C CA . ASP A 1 176 ? 2.814 20.786 -10.338 1.00 95.19 176 ASP A CA 1
ATOM 1419 C C . ASP A 1 176 ? 1.584 20.945 -9.430 1.00 95.19 176 ASP A C 1
ATOM 1421 O O . ASP A 1 176 ? 1.653 21.662 -8.428 1.00 95.19 176 ASP A O 1
ATOM 1425 N N . LYS A 1 177 ? 0.445 20.313 -9.747 1.00 97.81 177 LYS A N 1
ATOM 1426 C CA . LYS A 1 177 ? -0.745 20.310 -8.886 1.00 97.81 177 LYS A CA 1
ATOM 1427 C C . LYS A 1 177 ? -0.569 19.411 -7.677 1.00 97.81 177 LYS A C 1
ATOM 1429 O O . LYS A 1 177 ? -1.156 19.727 -6.645 1.00 97.81 177 LYS A O 1
ATOM 1434 N N . PHE A 1 178 ? 0.253 18.365 -7.762 1.00 97.56 178 PHE A N 1
ATOM 1435 C CA . PHE A 1 178 ? 0.575 17.543 -6.605 1.00 97.56 178 PHE A CA 1
ATOM 1436 C C . PHE A 1 178 ? 1.726 18.167 -5.821 1.00 97.56 178 PHE A C 1
ATOM 1438 O O . PHE A 1 178 ? 2.858 18.284 -6.290 1.00 97.56 178 PHE A O 1
ATOM 1445 N N . LYS A 1 179 ? 1.435 18.604 -4.601 1.00 97.00 179 LYS A N 1
ATOM 1446 C CA . LYS A 1 179 ? 2.349 19.379 -3.761 1.00 97.00 179 LYS A CA 1
ATOM 1447 C C . LYS A 1 179 ? 3.200 18.492 -2.860 1.00 97.00 179 LYS A C 1
ATOM 1449 O O . LYS A 1 179 ? 3.526 18.899 -1.755 1.00 97.00 179 LYS A O 1
ATOM 1454 N N . ILE A 1 180 ? 3.600 17.315 -3.351 1.00 95.38 180 ILE A N 1
ATOM 1455 C CA . ILE A 1 180 ? 4.405 16.344 -2.600 1.00 95.38 180 ILE A CA 1
ATOM 1456 C C . ILE A 1 180 ? 5.570 17.026 -1.866 1.00 95.38 180 ILE A C 1
ATOM 1458 O O . ILE A 1 180 ? 6.334 17.796 -2.468 1.00 95.38 180 ILE A O 1
ATOM 1462 N N . SER A 1 181 ? 5.692 16.756 -0.568 1.00 96.81 181 SER A N 1
ATOM 1463 C CA . SER A 1 181 ? 6.687 17.360 0.319 1.00 96.81 181 SER A CA 1
ATOM 1464 C C . SER A 1 181 ? 7.717 16.305 0.735 1.00 96.81 181 SER A C 1
ATOM 1466 O O . SER A 1 181 ? 7.403 15.452 1.565 1.00 96.81 181 SER A O 1
ATOM 1468 N N . PRO A 1 182 ? 8.945 16.323 0.170 1.00 98.00 182 PRO A N 1
ATOM 1469 C CA . PRO A 1 182 ? 9.995 15.389 0.572 1.00 98.00 182 PRO A CA 1
ATOM 1470 C C . PRO A 1 182 ? 10.311 15.456 2.068 1.00 98.00 182 PRO A C 1
ATOM 1472 O O . PRO A 1 182 ? 10.542 14.423 2.683 1.00 98.00 182 PRO A O 1
ATOM 1475 N N . GLU A 1 183 ? 10.287 16.654 2.659 1.00 96.31 183 GLU A N 1
ATOM 1476 C CA . GLU A 1 183 ? 10.548 16.820 4.089 1.00 96.31 183 GLU A CA 1
ATOM 1477 C C . GLU A 1 183 ? 9.469 16.147 4.941 1.00 96.31 183 GLU A C 1
ATOM 1479 O O . GLU A 1 183 ? 9.818 15.388 5.835 1.00 96.31 183 GLU A O 1
ATOM 1484 N N . GLU A 1 184 ? 8.179 16.335 4.641 1.00 96.75 184 GLU A N 1
ATOM 1485 C CA . GLU A 1 184 ? 7.114 15.649 5.391 1.00 96.75 184 GLU A CA 1
ATOM 1486 C C . GLU A 1 184 ? 7.202 14.128 5.223 1.00 96.75 184 GLU A C 1
ATOM 1488 O O . GLU A 1 184 ? 7.115 13.400 6.205 1.00 96.75 184 GLU A O 1
ATOM 1493 N N . ILE A 1 185 ? 7.442 13.636 4.004 1.00 98.25 185 ILE A N 1
ATOM 1494 C CA . ILE A 1 185 ? 7.561 12.196 3.734 1.00 98.25 185 ILE A CA 1
ATOM 1495 C C . ILE A 1 185 ? 8.718 11.582 4.519 1.00 98.25 185 ILE A C 1
ATOM 1497 O O . ILE A 1 185 ? 8.536 10.579 5.207 1.00 98.25 185 ILE A O 1
ATOM 1501 N N . PHE A 1 186 ? 9.914 12.163 4.413 1.00 98.31 186 PHE A N 1
ATOM 1502 C CA . PHE A 1 186 ? 11.106 11.553 4.986 1.00 98.31 186 PHE A CA 1
ATOM 1503 C C . PHE A 1 186 ? 11.244 11.832 6.479 1.00 98.31 186 PHE A C 1
ATOM 1505 O O . PHE A 1 186 ? 11.579 10.920 7.221 1.00 98.31 186 PHE A O 1
ATOM 1512 N N . LYS A 1 187 ? 10.968 13.050 6.944 1.00 95.56 187 LYS A N 1
ATOM 1513 C CA . LYS A 1 187 ? 11.160 13.415 8.351 1.00 95.56 187 LYS A CA 1
ATOM 1514 C C . LYS A 1 187 ? 9.945 13.094 9.213 1.00 95.56 187 LYS A C 1
ATOM 1516 O O . LYS A 1 187 ? 10.111 12.513 10.275 1.00 95.56 187 LYS A O 1
ATOM 1521 N N . GLU A 1 188 ? 8.743 13.473 8.784 1.00 95.19 188 GLU A N 1
ATOM 1522 C CA . GLU A 1 188 ? 7.534 13.285 9.601 1.00 95.19 188 GLU A CA 1
ATOM 1523 C C . GLU A 1 188 ? 6.893 11.907 9.393 1.00 95.19 188 GLU A C 1
ATOM 1525 O O . GLU A 1 188 ? 6.341 11.352 10.340 1.00 95.19 188 GLU A O 1
ATOM 1530 N N . GLY A 1 189 ? 6.964 11.363 8.173 1.00 96.94 189 GLY A N 1
ATOM 1531 C CA . GLY A 1 189 ? 6.431 10.047 7.822 1.00 96.94 189 GLY A CA 1
ATOM 1532 C C . GLY A 1 189 ? 7.393 8.905 8.145 1.00 96.94 189 GLY A C 1
ATOM 1533 O O . GLY A 1 189 ? 7.030 7.984 8.863 1.00 96.94 189 GLY A O 1
ATOM 1534 N N . LEU A 1 190 ? 8.624 8.957 7.637 1.00 97.19 190 LEU A N 1
ATOM 1535 C CA . LEU A 1 190 ? 9.605 7.873 7.799 1.00 97.19 190 LEU A CA 1
ATOM 1536 C C . LEU A 1 190 ? 10.543 8.025 9.002 1.00 97.19 190 LEU A C 1
ATOM 1538 O O . LEU A 1 190 ? 11.313 7.102 9.262 1.00 97.19 190 LEU A O 1
ATOM 1542 N N . ASP A 1 191 ? 10.524 9.167 9.698 1.00 97.12 191 ASP A N 1
ATOM 1543 C CA . ASP A 1 191 ? 11.509 9.490 10.744 1.00 97.12 191 ASP A CA 1
ATOM 1544 C C . ASP A 1 191 ? 12.953 9.181 10.286 1.00 97.12 191 ASP A C 1
ATOM 1546 O O . ASP A 1 191 ? 13.771 8.580 10.991 1.00 97.12 191 ASP A O 1
ATOM 1550 N N . LEU A 1 192 ? 13.237 9.543 9.029 1.00 97.81 192 LEU A N 1
ATOM 1551 C CA . LEU A 1 192 ? 14.468 9.215 8.329 1.00 97.81 192 LEU A CA 1
ATOM 1552 C C . LEU A 1 192 ? 15.648 9.910 9.005 1.00 97.81 192 LEU A C 1
ATOM 1554 O O . LEU A 1 192 ? 15.673 11.135 9.168 1.00 97.81 192 LEU A O 1
ATOM 1558 N N . LYS A 1 193 ? 16.673 9.134 9.351 1.00 96.69 193 LYS A N 1
ATOM 1559 C CA . LYS A 1 193 ? 17.910 9.670 9.912 1.00 96.69 193 LYS A CA 1
ATOM 1560 C C . LYS A 1 193 ? 18.803 10.229 8.803 1.00 96.69 193 LYS A C 1
ATOM 1562 O O . LYS A 1 193 ? 18.783 9.797 7.645 1.00 96.69 193 LYS A O 1
ATOM 1567 N N . LYS A 1 194 ? 19.645 11.197 9.168 1.00 97.31 194 LYS A N 1
ATOM 1568 C CA . LYS A 1 194 ? 20.609 11.806 8.244 1.00 97.31 194 LYS A CA 1
ATOM 1569 C C . LYS A 1 194 ? 21.537 10.735 7.665 1.00 97.31 194 LYS A C 1
ATOM 1571 O O . LYS A 1 194 ? 22.177 10.001 8.409 1.00 97.31 194 LYS A O 1
ATOM 1576 N N . GLY A 1 195 ? 21.637 10.678 6.342 1.00 97.75 195 GLY A N 1
ATOM 1577 C CA . GLY A 1 195 ? 22.473 9.724 5.617 1.00 97.75 195 GLY A CA 1
ATOM 1578 C C . GLY A 1 195 ? 21.899 8.309 5.517 1.00 97.75 195 GLY A C 1
ATOM 1579 O O . GLY A 1 195 ? 22.490 7.490 4.812 1.00 97.75 195 GLY A O 1
ATOM 1580 N N . GLN A 1 196 ? 20.761 8.024 6.163 1.00 98.06 196 GLN A N 1
ATOM 1581 C CA . GLN A 1 196 ? 20.120 6.711 6.129 1.00 98.06 196 GLN A CA 1
ATOM 1582 C C . GLN A 1 196 ? 19.784 6.316 4.691 1.00 98.06 196 GLN A C 1
ATOM 1584 O O . GLN A 1 196 ? 19.358 7.144 3.879 1.00 98.06 196 GLN A O 1
ATOM 1589 N N . SER A 1 197 ? 20.029 5.047 4.377 1.00 98.56 197 SER A N 1
ATOM 1590 C CA . SER A 1 197 ? 19.777 4.476 3.056 1.00 98.56 197 SER A CA 1
ATOM 1591 C C . SER A 1 197 ? 18.276 4.368 2.781 1.00 98.56 197 SER A C 1
ATOM 1593 O O . SER A 1 197 ? 17.492 4.174 3.709 1.00 98.56 197 SER A O 1
ATOM 1595 N N . VAL A 1 198 ? 17.869 4.508 1.514 1.00 98.69 198 VAL A N 1
ATOM 1596 C CA . VAL A 1 198 ? 16.447 4.515 1.129 1.00 98.69 198 VAL A CA 1
ATOM 1597 C C . VAL A 1 198 ? 16.182 3.608 -0.069 1.00 98.69 198 VAL A C 1
ATOM 1599 O O . VAL A 1 198 ? 16.889 3.652 -1.077 1.00 98.69 198 VAL A O 1
ATOM 1602 N N . VAL A 1 199 ? 15.106 2.832 0.013 1.00 98.44 199 VAL A N 1
ATOM 1603 C CA . VAL A 1 199 ? 14.499 2.124 -1.113 1.00 98.44 199 VAL A CA 1
ATOM 1604 C C . VAL A 1 199 ? 13.177 2.801 -1.468 1.00 98.44 199 VAL A C 1
ATOM 1606 O O . VAL A 1 199 ? 12.330 3.009 -0.603 1.00 98.44 199 VAL A O 1
ATOM 1609 N N . ILE A 1 200 ? 12.988 3.131 -2.745 1.00 98.19 200 ILE A N 1
ATOM 1610 C CA . ILE A 1 200 ? 11.751 3.704 -3.284 1.00 98.19 200 ILE A CA 1
ATOM 1611 C C . ILE A 1 200 ? 11.115 2.691 -4.234 1.00 98.19 200 ILE A C 1
ATOM 1613 O O . ILE A 1 200 ? 11.713 2.325 -5.244 1.00 98.19 200 ILE A O 1
ATOM 1617 N N . LEU A 1 201 ? 9.894 2.258 -3.938 1.00 95.69 201 LEU A N 1
ATOM 1618 C CA . LEU A 1 201 ? 9.046 1.492 -4.845 1.00 95.69 201 LEU A CA 1
ATOM 1619 C C . LEU A 1 201 ? 8.034 2.435 -5.484 1.00 95.69 201 LEU A C 1
ATOM 1621 O O . LEU A 1 201 ? 7.403 3.230 -4.790 1.00 95.69 201 LEU A O 1
ATOM 1625 N N . ALA A 1 202 ? 7.900 2.373 -6.803 1.00 93.62 202 ALA A N 1
ATOM 1626 C CA . ALA A 1 202 ? 7.031 3.277 -7.537 1.00 93.62 202 ALA A CA 1
ATOM 1627 C C . ALA A 1 202 ? 6.661 2.720 -8.919 1.00 93.62 202 ALA A C 1
ATOM 1629 O O . ALA A 1 202 ? 7.097 1.645 -9.331 1.00 93.62 202 ALA A O 1
ATOM 1630 N N . GLU A 1 203 ? 5.864 3.487 -9.652 1.00 90.25 203 GLU A N 1
ATOM 1631 C CA . GLU A 1 203 ? 5.555 3.268 -11.059 1.00 90.25 203 GLU A CA 1
ATOM 1632 C C . GLU A 1 203 ? 6.306 4.277 -11.930 1.00 90.25 203 GLU A C 1
ATOM 1634 O O . GLU A 1 203 ? 6.780 5.311 -11.448 1.00 90.25 203 GLU A O 1
ATOM 1639 N N . ARG A 1 204 ? 6.388 4.005 -13.235 1.00 89.06 204 ARG A N 1
ATOM 1640 C CA . ARG A 1 204 ? 7.101 4.867 -14.186 1.00 89.06 204 ARG A CA 1
ATOM 1641 C C . ARG A 1 204 ? 6.521 6.283 -14.239 1.00 89.06 204 ARG A C 1
ATOM 1643 O O . ARG A 1 204 ? 7.266 7.253 -14.348 1.00 89.06 204 ARG A O 1
ATOM 1650 N N . GLU A 1 205 ? 5.206 6.424 -14.086 1.00 90.81 205 GLU A N 1
ATOM 1651 C CA . GLU A 1 205 ? 4.534 7.730 -14.070 1.00 90.81 205 GLU A CA 1
ATOM 1652 C C . GLU A 1 205 ? 4.961 8.617 -12.881 1.00 90.81 205 GLU A C 1
ATOM 1654 O O . GLU A 1 205 ? 4.851 9.844 -12.957 1.00 90.81 205 GLU A O 1
ATOM 1659 N N . HIS A 1 206 ? 5.522 8.022 -11.818 1.00 94.00 206 HIS A N 1
ATOM 1660 C CA . HIS A 1 206 ? 6.023 8.733 -10.640 1.00 94.00 206 HIS A CA 1
ATOM 1661 C C . HIS A 1 206 ? 7.433 9.319 -10.811 1.00 94.00 206 HIS A C 1
ATOM 1663 O O . HIS A 1 206 ? 7.882 10.023 -9.907 1.00 94.00 206 HIS A O 1
ATOM 1669 N N . ILE A 1 207 ? 8.147 9.083 -11.923 1.00 93.81 207 ILE A N 1
ATOM 1670 C CA . ILE A 1 207 ? 9.529 9.575 -12.130 1.00 93.81 207 ILE A CA 1
ATOM 1671 C C . ILE A 1 207 ? 9.704 11.071 -11.782 1.00 93.81 207 ILE A C 1
ATOM 1673 O O . ILE A 1 207 ? 10.649 11.392 -11.053 1.00 93.81 207 ILE A O 1
ATOM 1677 N N . PRO A 1 208 ? 8.809 12.001 -12.180 1.00 94.94 208 PRO A N 1
ATOM 1678 C CA . PRO A 1 208 ? 8.935 13.411 -11.794 1.00 94.94 208 PRO A CA 1
ATOM 1679 C C . PRO A 1 208 ? 8.884 13.660 -10.276 1.00 94.94 208 PRO A C 1
ATOM 1681 O O . PRO A 1 208 ? 9.517 14.585 -9.774 1.00 94.94 208 PRO A O 1
ATOM 1684 N N . PHE A 1 209 ? 8.177 12.821 -9.517 1.00 97.25 209 PHE A N 1
ATOM 1685 C CA . PHE A 1 209 ? 8.163 12.891 -8.056 1.00 97.25 209 PHE A CA 1
ATOM 1686 C C . PHE A 1 209 ? 9.387 12.202 -7.446 1.00 97.25 209 PHE A C 1
ATOM 1688 O O . PHE A 1 209 ? 9.993 12.748 -6.527 1.00 97.25 209 PHE A O 1
ATOM 1695 N N . ILE A 1 210 ? 9.804 11.051 -7.985 1.00 97.50 210 ILE A N 1
ATOM 1696 C CA . ILE A 1 210 ? 11.005 10.327 -7.538 1.00 97.50 210 ILE A CA 1
ATOM 1697 C C . ILE A 1 210 ? 12.247 11.210 -7.681 1.00 97.50 210 ILE A C 1
ATOM 1699 O O . ILE A 1 210 ? 13.050 11.279 -6.757 1.00 97.50 210 ILE A O 1
ATOM 1703 N N . THR A 1 211 ? 12.388 11.939 -8.790 1.00 97.31 211 THR A N 1
ATOM 1704 C CA . THR A 1 211 ? 13.520 12.860 -8.995 1.00 97.31 211 THR A CA 1
ATOM 1705 C C . THR A 1 211 ? 13.553 13.965 -7.938 1.00 97.31 211 THR A C 1
ATOM 1707 O O . THR A 1 211 ? 14.614 14.231 -7.374 1.00 97.31 211 THR A O 1
ATOM 1710 N N . LYS A 1 212 ? 12.398 14.548 -7.585 1.00 98.00 212 LYS A N 1
ATOM 1711 C CA . LYS A 1 212 ? 12.280 15.528 -6.490 1.00 98.00 212 LYS A CA 1
ATOM 1712 C C . LYS A 1 212 ? 12.661 14.928 -5.129 1.00 98.00 212 LYS A C 1
ATOM 1714 O O . LYS A 1 212 ? 13.330 15.587 -4.334 1.00 98.00 212 LYS A O 1
ATOM 1719 N N . LEU A 1 213 ? 12.252 13.688 -4.860 1.00 98.62 213 LEU A N 1
ATOM 1720 C CA . LEU A 1 213 ? 12.590 12.971 -3.627 1.00 98.62 213 LEU A CA 1
ATOM 1721 C C . LEU A 1 213 ? 14.092 12.653 -3.554 1.00 98.62 213 LEU A C 1
ATOM 1723 O O . LEU A 1 213 ? 14.721 12.914 -2.532 1.00 98.62 213 LEU A O 1
ATOM 1727 N N . MET A 1 214 ? 14.686 12.154 -4.640 1.00 98.62 214 MET A N 1
ATOM 1728 C CA . MET A 1 214 ? 16.121 11.866 -4.732 1.00 98.62 214 MET A CA 1
ATOM 1729 C C . MET A 1 214 ? 16.975 13.127 -4.576 1.00 98.62 214 MET A C 1
ATOM 1731 O O . MET A 1 214 ? 17.967 13.102 -3.853 1.00 98.62 214 MET A O 1
ATOM 1735 N N . ASP A 1 215 ? 16.584 14.239 -5.205 1.00 98.69 215 ASP A N 1
ATOM 1736 C CA . ASP A 1 215 ? 17.280 15.523 -5.062 1.00 98.69 215 ASP A CA 1
ATOM 1737 C C . ASP A 1 215 ? 17.312 15.982 -3.595 1.00 98.69 215 ASP A C 1
ATOM 1739 O O . ASP A 1 215 ? 18.366 16.373 -3.091 1.00 98.69 215 ASP A O 1
ATOM 1743 N N . TYR A 1 216 ? 16.197 15.846 -2.866 1.00 98.69 216 TYR A N 1
ATOM 1744 C CA . TYR A 1 216 ? 16.150 16.107 -1.424 1.00 98.69 216 TYR A CA 1
ATOM 1745 C C . TYR A 1 216 ? 17.044 15.145 -0.627 1.00 98.69 216 TYR A C 1
ATOM 1747 O O . TYR A 1 216 ? 17.825 15.587 0.218 1.00 98.69 216 TYR A O 1
ATOM 1755 N N . LEU A 1 217 ? 16.969 13.841 -0.903 1.00 98.69 217 LEU A N 1
ATOM 1756 C CA . LEU A 1 217 ? 17.766 12.829 -0.206 1.00 98.69 217 LEU A CA 1
ATOM 1757 C C . LEU A 1 217 ? 19.271 13.081 -0.364 1.00 98.69 217 LEU A C 1
ATOM 1759 O O . LEU A 1 217 ? 20.000 13.056 0.629 1.00 98.69 217 LEU A O 1
ATOM 1763 N N . TYR A 1 218 ? 19.729 13.405 -1.575 1.00 98.56 218 TYR A N 1
ATOM 1764 C CA . TYR A 1 218 ? 21.132 13.728 -1.830 1.00 98.56 218 TYR A CA 1
ATOM 1765 C C . TYR A 1 218 ? 21.552 15.073 -1.233 1.00 98.56 218 TYR A C 1
ATOM 1767 O O . TYR A 1 218 ? 22.620 15.164 -0.629 1.00 98.56 218 TYR A O 1
ATOM 1775 N N . SER A 1 219 ? 20.740 16.121 -1.403 1.00 98.25 219 SER A N 1
ATOM 1776 C CA . SER A 1 219 ? 21.149 17.497 -1.084 1.00 98.25 219 SER A CA 1
ATOM 1777 C C . SER A 1 219 ? 20.880 17.941 0.350 1.00 98.25 219 SER A C 1
ATOM 1779 O O . SER A 1 219 ? 21.580 18.822 0.850 1.00 98.25 219 SER A O 1
ATOM 1781 N N . LYS A 1 220 ? 19.849 17.389 0.999 1.00 98.19 220 LYS A N 1
ATOM 1782 C CA . LYS A 1 220 ? 19.410 17.777 2.347 1.00 98.19 220 LYS A CA 1
ATOM 1783 C C . LYS A 1 220 ? 19.642 16.668 3.363 1.00 98.19 220 LYS A C 1
ATOM 1785 O O . LYS A 1 220 ? 20.162 16.955 4.439 1.00 98.19 220 LYS A O 1
ATOM 1790 N N . ASN A 1 221 ? 19.298 15.422 3.025 1.00 98.19 221 ASN A N 1
ATOM 1791 C CA . ASN A 1 221 ? 19.478 14.301 3.952 1.00 98.19 221 ASN A CA 1
ATOM 1792 C C . ASN A 1 221 ? 20.892 13.699 3.926 1.00 98.19 221 ASN A C 1
ATOM 1794 O O . ASN A 1 221 ? 21.265 12.988 4.852 1.00 98.19 221 ASN A O 1
ATOM 1798 N N . ASN A 1 222 ? 21.697 13.986 2.898 1.00 98.06 222 ASN A N 1
ATOM 1799 C CA . ASN A 1 222 ? 23.005 13.367 2.644 1.00 98.06 222 ASN A CA 1
ATOM 1800 C C . ASN A 1 222 ? 22.954 11.835 2.462 1.00 98.06 222 ASN A C 1
ATOM 1802 O O . ASN A 1 222 ? 23.955 11.155 2.694 1.00 98.06 222 ASN A O 1
ATOM 1806 N N . THR A 1 223 ? 21.817 11.273 2.047 1.00 98.44 223 THR A N 1
ATOM 1807 C CA . THR A 1 223 ? 21.697 9.843 1.729 1.00 98.44 223 THR A CA 1
ATOM 1808 C C . THR A 1 223 ? 22.500 9.529 0.476 1.00 98.44 223 THR A C 1
ATOM 1810 O O . THR A 1 223 ? 22.276 10.141 -0.560 1.00 98.44 223 THR A O 1
ATOM 1813 N N . LYS A 1 224 ? 23.413 8.558 0.542 1.00 97.75 224 LYS A N 1
ATOM 1814 C CA . LYS A 1 224 ? 24.212 8.120 -0.618 1.00 97.75 224 LYS A CA 1
ATOM 1815 C C . LYS A 1 224 ? 23.641 6.888 -1.312 1.00 97.75 224 LYS A C 1
ATOM 1817 O O . LYS A 1 224 ? 23.656 6.806 -2.535 1.00 97.75 224 LYS A O 1
ATOM 1822 N N . LEU A 1 225 ? 23.081 5.969 -0.530 1.00 98.31 225 LEU A N 1
ATOM 1823 C CA . LEU A 1 225 ? 22.501 4.722 -1.016 1.00 98.31 225 LEU A CA 1
ATOM 1824 C C . LEU A 1 225 ? 20.997 4.888 -1.247 1.00 98.31 225 LEU A C 1
ATOM 1826 O O . LEU A 1 225 ? 20.216 4.909 -0.294 1.00 98.31 225 LEU A O 1
ATOM 1830 N N . ILE A 1 226 ? 20.608 5.011 -2.519 1.00 98.31 226 ILE A N 1
ATOM 1831 C CA . ILE A 1 226 ? 19.207 5.055 -2.953 1.00 98.31 226 ILE A CA 1
ATOM 1832 C C . ILE A 1 226 ? 18.977 3.970 -4.002 1.00 98.31 226 ILE A C 1
ATOM 1834 O O . ILE A 1 226 ? 19.635 3.973 -5.045 1.00 98.31 226 ILE A O 1
ATOM 1838 N N . LYS A 1 227 ? 18.011 3.080 -3.761 1.00 96.88 227 LYS A N 1
ATOM 1839 C CA . LYS A 1 227 ? 17.538 2.108 -4.756 1.00 96.88 227 LYS A CA 1
ATOM 1840 C C . LYS A 1 227 ? 16.111 2.445 -5.166 1.00 96.88 227 LYS A C 1
ATOM 1842 O O . LYS A 1 227 ? 15.244 2.584 -4.313 1.00 96.88 227 LYS A O 1
ATOM 1847 N N . VAL A 1 228 ? 15.858 2.542 -6.468 1.00 95.81 228 VAL A N 1
ATOM 1848 C CA . VAL A 1 228 ? 14.509 2.735 -7.015 1.00 95.81 228 VAL A CA 1
ATOM 1849 C C . VAL A 1 228 ? 14.070 1.455 -7.721 1.00 95.81 228 VAL A C 1
ATOM 1851 O O . VAL A 1 228 ? 14.802 0.931 -8.561 1.00 95.81 228 VAL A O 1
ATOM 1854 N N . HIS A 1 229 ? 12.883 0.959 -7.384 1.00 92.19 229 HIS A N 1
ATOM 1855 C CA . HIS A 1 229 ? 12.222 -0.162 -8.044 1.00 92.19 229 HIS A CA 1
ATOM 1856 C C . HIS A 1 229 ? 10.965 0.329 -8.764 1.00 92.19 229 HIS A C 1
ATOM 1858 O O . HIS A 1 229 ? 10.031 0.811 -8.122 1.00 92.19 229 HIS A O 1
ATOM 1864 N N . ILE A 1 230 ? 10.934 0.163 -10.088 1.00 88.06 230 ILE A N 1
ATOM 1865 C CA . ILE A 1 230 ? 9.762 0.449 -10.921 1.00 88.06 230 ILE A CA 1
ATOM 1866 C C . ILE A 1 230 ? 8.997 -0.860 -11.157 1.00 88.06 230 ILE A C 1
ATOM 1868 O O . ILE A 1 230 ? 9.556 -1.848 -11.632 1.00 88.06 230 ILE A O 1
ATOM 1872 N N . SER A 1 231 ? 7.721 -0.900 -10.769 1.00 74.06 231 SER A N 1
ATOM 1873 C CA . SER A 1 231 ? 6.929 -2.139 -10.673 1.00 74.06 231 SER A CA 1
ATOM 1874 C C . SER A 1 231 ? 6.540 -2.779 -12.018 1.00 74.06 231 SER A C 1
ATOM 1876 O O . SER A 1 231 ? 6.315 -3.992 -12.066 1.00 74.06 231 SER A O 1
ATOM 1878 N N . GLU A 1 232 ? 6.470 -1.998 -13.101 1.00 67.25 232 GLU A N 1
ATOM 1879 C CA . GLU A 1 232 ? 5.935 -2.416 -14.410 1.00 67.25 232 GLU A CA 1
ATOM 1880 C C . GLU A 1 232 ? 6.960 -3.105 -15.334 1.00 67.25 232 GLU A C 1
ATOM 1882 O O . GLU A 1 232 ? 6.578 -3.662 -16.363 1.00 67.25 232 GLU A O 1
ATOM 1887 N N . ASP A 1 233 ? 8.248 -3.113 -14.984 1.00 63.09 233 ASP A N 1
ATOM 1888 C CA . ASP A 1 233 ? 9.295 -3.329 -15.987 1.00 63.09 233 ASP A CA 1
ATOM 1889 C C . ASP A 1 233 ? 9.581 -4.802 -16.360 1.00 63.09 233 ASP A C 1
ATOM 1891 O O . ASP A 1 233 ? 10.102 -5.035 -17.445 1.00 63.09 233 ASP A O 1
ATOM 1895 N N . GLU A 1 234 ? 9.245 -5.820 -15.545 1.00 60.31 234 GLU A N 1
ATOM 1896 C CA . GLU A 1 234 ? 9.919 -7.136 -15.711 1.00 60.31 234 GLU A CA 1
ATOM 1897 C C . GLU A 1 234 ? 9.109 -8.441 -15.592 1.00 60.31 234 GLU A C 1
ATOM 1899 O O . GLU A 1 234 ? 9.684 -9.524 -15.710 1.00 60.31 234 GLU A O 1
ATOM 1904 N N . LYS A 1 235 ? 7.788 -8.437 -15.381 1.00 70.75 235 LYS A N 1
ATOM 1905 C CA . LYS A 1 235 ? 7.095 -9.702 -15.017 1.00 70.75 235 LYS A CA 1
ATOM 1906 C C . LYS A 1 235 ? 6.188 -10.292 -16.088 1.00 70.75 235 LYS A C 1
ATOM 1908 O O . LYS A 1 235 ? 5.986 -11.506 -16.104 1.00 70.75 235 LYS A O 1
ATOM 1913 N N . VAL A 1 236 ? 5.665 -9.472 -16.996 1.00 80.44 236 VAL A N 1
ATOM 1914 C CA . VAL A 1 236 ? 4.592 -9.898 -17.907 1.00 80.44 236 VAL A CA 1
ATOM 1915 C C . VAL A 1 236 ? 5.078 -10.955 -18.903 1.00 80.44 236 VAL A C 1
ATOM 1917 O O . VAL A 1 236 ? 4.466 -12.016 -19.000 1.00 80.44 236 VAL A O 1
ATOM 1920 N N . SER A 1 237 ? 6.196 -10.724 -19.601 1.00 86.81 237 SER A N 1
ATOM 1921 C CA . SER A 1 237 ? 6.710 -11.671 -20.606 1.00 86.81 237 SER A CA 1
ATOM 1922 C C . SER A 1 237 ? 7.140 -13.006 -19.995 1.00 86.81 237 SER A C 1
ATOM 1924 O O . SER A 1 237 ? 6.815 -14.058 -20.541 1.00 86.81 237 SER A O 1
ATOM 1926 N N . MET A 1 238 ? 7.803 -12.978 -18.834 1.00 88.75 238 MET A N 1
ATOM 1927 C CA . MET A 1 238 ? 8.184 -14.190 -18.101 1.00 88.75 238 MET A CA 1
ATOM 1928 C C . MET A 1 238 ? 6.944 -15.008 -17.726 1.00 88.75 238 MET A C 1
ATOM 1930 O O . MET A 1 238 ? 6.858 -16.200 -18.010 1.00 88.75 238 MET A O 1
ATOM 1934 N N . LEU A 1 239 ? 5.939 -14.358 -17.137 1.00 87.38 239 LEU A N 1
ATOM 1935 C CA . LEU A 1 239 ? 4.718 -15.041 -16.727 1.00 87.38 239 LEU A CA 1
ATOM 1936 C C . LEU A 1 239 ? 3.895 -15.548 -17.912 1.00 87.38 239 LEU A C 1
ATOM 1938 O O . LEU A 1 239 ? 3.252 -16.579 -17.767 1.00 87.38 239 LEU A O 1
ATOM 1942 N N . LYS A 1 240 ? 3.928 -14.893 -19.076 1.00 88.31 240 LYS A N 1
ATOM 1943 C CA . LYS A 1 240 ? 3.210 -15.359 -20.275 1.00 88.31 240 LYS A CA 1
ATOM 1944 C C . LYS A 1 240 ? 3.913 -16.499 -21.008 1.00 88.31 240 LYS A C 1
ATOM 1946 O O . LYS A 1 240 ? 3.235 -17.382 -21.522 1.00 88.31 240 LYS A O 1
ATOM 1951 N N . TYR A 1 241 ? 5.242 -16.460 -21.102 1.00 90.50 241 TYR A N 1
ATOM 1952 C CA . TYR A 1 241 ? 5.964 -17.254 -22.102 1.00 90.50 241 TYR A CA 1
ATOM 1953 C C . TYR A 1 241 ? 7.097 -18.122 -21.551 1.00 90.50 241 TYR A C 1
ATOM 1955 O O . TYR A 1 241 ? 7.551 -19.010 -22.267 1.00 90.50 241 TYR A O 1
ATOM 1963 N N . ALA A 1 242 ? 7.577 -17.893 -20.324 1.00 90.94 242 ALA A N 1
ATOM 1964 C CA . ALA A 1 242 ? 8.644 -18.720 -19.763 1.00 90.94 242 ALA A CA 1
ATOM 1965 C C . ALA A 1 242 ? 8.154 -20.147 -19.470 1.00 90.94 242 ALA A C 1
ATOM 1967 O O . ALA A 1 242 ? 6.982 -20.369 -19.148 1.00 90.94 242 ALA A O 1
ATOM 1968 N N . LYS A 1 243 ? 9.064 -21.122 -19.500 1.00 89.69 243 LYS A N 1
ATOM 1969 C CA . LYS A 1 243 ? 8.780 -22.473 -18.994 1.00 89.69 243 LYS A CA 1
ATOM 1970 C C . LYS A 1 243 ? 8.519 -22.435 -17.484 1.00 89.69 243 LYS A C 1
ATOM 1972 O O . LYS A 1 243 ? 9.009 -21.543 -16.798 1.00 89.69 243 LYS A O 1
ATOM 1977 N N . ASN A 1 244 ? 7.756 -23.396 -16.957 1.00 86.75 244 ASN A N 1
ATOM 1978 C CA . ASN A 1 244 ? 7.412 -23.435 -15.525 1.00 86.75 244 ASN A CA 1
ATOM 1979 C C . ASN A 1 244 ? 8.650 -23.477 -14.622 1.00 86.75 244 ASN A C 1
ATOM 1981 O O . ASN A 1 244 ? 8.676 -22.767 -13.628 1.00 86.75 244 ASN A O 1
ATOM 1985 N N . GLU A 1 245 ? 9.684 -24.220 -15.023 1.00 88.19 245 GLU A N 1
ATOM 1986 C CA . GLU A 1 245 ? 10.953 -24.356 -14.288 1.00 88.19 245 GLU A CA 1
ATOM 1987 C C . GLU A 1 245 ? 11.654 -23.007 -14.049 1.00 88.19 245 GLU A C 1
ATOM 1989 O O . GLU A 1 245 ? 12.330 -22.822 -13.043 1.00 88.19 245 GLU A O 1
ATOM 1994 N N . VAL A 1 246 ? 11.450 -22.020 -14.932 1.00 87.56 246 VAL A N 1
ATOM 1995 C CA . VAL A 1 246 ? 11.978 -20.655 -14.747 1.00 87.56 246 VAL A CA 1
ATOM 1996 C C . VAL A 1 246 ? 11.325 -19.963 -13.547 1.00 87.56 246 VAL A C 1
ATOM 1998 O O . VAL A 1 246 ? 11.951 -19.147 -12.873 1.00 87.56 246 VAL A O 1
ATOM 2001 N N . LEU A 1 247 ? 10.063 -20.287 -13.250 1.00 86.50 247 LEU A N 1
ATOM 2002 C CA . LEU A 1 247 ? 9.341 -19.731 -12.103 1.00 86.50 247 LEU A CA 1
ATOM 2003 C C . LEU A 1 247 ? 9.816 -20.327 -10.767 1.00 86.50 247 LEU A C 1
ATOM 2005 O O . LEU A 1 247 ? 9.536 -19.738 -9.721 1.00 86.50 247 LEU A O 1
ATOM 2009 N N . ASP A 1 248 ? 10.543 -21.447 -10.809 1.00 86.31 248 ASP A N 1
ATOM 2010 C CA . ASP A 1 248 ? 11.111 -22.124 -9.638 1.00 86.31 248 ASP A CA 1
ATOM 2011 C C . ASP A 1 248 ? 12.461 -21.531 -9.202 1.00 86.31 248 ASP A C 1
ATOM 2013 O O . ASP A 1 248 ? 12.958 -21.864 -8.123 1.00 86.31 248 ASP A O 1
ATOM 2017 N N . GLU A 1 249 ? 13.066 -20.649 -10.013 1.00 81.81 249 GLU A N 1
ATOM 2018 C CA . GLU A 1 249 ? 14.368 -20.050 -9.712 1.00 81.81 249 GLU A CA 1
ATOM 2019 C C . GLU A 1 249 ? 14.334 -19.305 -8.367 1.00 81.81 249 GLU A C 1
ATOM 2021 O O . GLU A 1 249 ? 13.546 -18.377 -8.144 1.00 81.81 249 GLU A O 1
ATOM 2026 N N . PHE A 1 250 ? 15.237 -19.696 -7.464 1.00 79.62 250 PHE A N 1
ATOM 2027 C CA . PHE A 1 250 ? 15.350 -19.075 -6.152 1.00 79.62 250 PHE A CA 1
ATOM 2028 C C . PHE A 1 250 ? 15.800 -17.607 -6.286 1.00 79.62 250 PHE A C 1
ATOM 2030 O O . PHE A 1 250 ? 16.793 -17.325 -6.963 1.00 79.62 250 PHE A O 1
ATOM 2037 N N . PRO A 1 251 ? 15.127 -16.644 -5.628 1.00 82.19 251 PRO A N 1
ATOM 2038 C CA . PRO A 1 251 ? 15.411 -15.219 -5.783 1.00 82.19 251 PRO A CA 1
ATOM 2039 C C . PRO A 1 251 ? 16.634 -14.768 -4.956 1.00 82.19 251 PRO A C 1
ATOM 2041 O O . PRO A 1 251 ? 16.519 -13.919 -4.073 1.00 82.19 251 PRO A O 1
ATOM 2044 N N . THR A 1 252 ? 17.818 -15.320 -5.246 1.00 87.88 252 THR A N 1
ATOM 2045 C CA . THR A 1 252 ? 19.061 -15.128 -4.470 1.00 87.88 252 THR A CA 1
ATOM 2046 C C . THR A 1 252 ? 19.395 -13.659 -4.211 1.00 87.88 252 THR A C 1
ATOM 2048 O O . THR A 1 252 ? 19.605 -13.277 -3.064 1.00 87.88 252 THR A O 1
ATOM 2051 N N . PHE A 1 253 ? 19.396 -12.809 -5.241 1.00 89.75 253 PHE A N 1
ATOM 2052 C CA . PHE A 1 253 ? 19.754 -11.394 -5.072 1.00 89.75 253 PHE A CA 1
ATOM 2053 C C . PHE A 1 253 ? 18.692 -10.588 -4.324 1.00 89.75 253 PHE A C 1
ATOM 2055 O O . PHE A 1 253 ? 19.042 -9.649 -3.624 1.00 89.75 253 PHE A O 1
ATOM 2062 N N . ALA A 1 254 ? 17.415 -10.980 -4.389 1.00 90.62 254 ALA A N 1
ATOM 2063 C CA . ALA A 1 254 ? 16.384 -10.351 -3.562 1.00 90.62 254 ALA A CA 1
ATOM 2064 C C . ALA A 1 254 ? 16.568 -10.701 -2.078 1.00 90.62 254 ALA A C 1
ATOM 2066 O O . ALA A 1 254 ? 16.338 -9.855 -1.217 1.00 90.62 254 ALA A O 1
ATOM 2067 N N . LYS A 1 255 ? 17.018 -11.929 -1.778 1.00 92.50 255 LYS A N 1
ATOM 2068 C CA . LYS A 1 255 ? 17.382 -12.329 -0.414 1.00 92.50 255 LYS A CA 1
ATOM 2069 C C . LYS A 1 255 ? 18.577 -11.516 0.097 1.00 92.50 255 LYS A C 1
ATOM 2071 O O . LYS A 1 255 ? 18.457 -10.903 1.150 1.00 92.50 255 LYS A O 1
ATOM 2076 N N . LEU A 1 256 ? 19.667 -11.450 -0.676 1.00 94.88 256 LEU A N 1
ATOM 2077 C CA . LEU A 1 256 ? 20.850 -10.649 -0.325 1.00 94.88 256 LEU A CA 1
ATOM 2078 C C . LEU A 1 256 ? 20.501 -9.170 -0.128 1.00 94.88 256 LEU A C 1
ATOM 2080 O O . LEU A 1 256 ? 20.956 -8.553 0.828 1.00 94.88 256 LEU A O 1
ATOM 2084 N N . ALA A 1 257 ? 19.648 -8.620 -0.997 1.00 95.44 257 ALA A N 1
ATOM 2085 C CA . ALA A 1 257 ? 19.163 -7.258 -0.858 1.00 95.44 257 ALA A CA 1
ATOM 2086 C C . ALA A 1 257 ? 18.413 -7.071 0.470 1.00 95.44 257 ALA A C 1
ATOM 2088 O O . ALA A 1 257 ? 18.773 -6.190 1.239 1.00 95.44 257 ALA A O 1
ATOM 2089 N N . ASN A 1 258 ? 17.432 -7.925 0.798 1.00 94.69 258 ASN A N 1
ATOM 2090 C CA . ASN A 1 258 ? 16.705 -7.847 2.074 1.00 94.69 258 ASN A CA 1
ATOM 2091 C C . ASN A 1 258 ? 17.630 -7.913 3.298 1.00 94.69 258 ASN A C 1
ATOM 2093 O O . ASN A 1 258 ? 17.430 -7.155 4.245 1.00 94.69 258 ASN A O 1
ATOM 2097 N N . GLU A 1 259 ? 18.619 -8.808 3.279 1.00 95.62 259 GLU A N 1
ATOM 2098 C CA . GLU A 1 259 ? 19.597 -8.957 4.362 1.00 95.62 259 GLU A CA 1
ATOM 2099 C C . GLU A 1 259 ? 20.452 -7.696 4.523 1.00 95.62 259 GLU A C 1
ATOM 2101 O O . GLU A 1 259 ? 20.626 -7.203 5.637 1.00 95.62 259 GLU A O 1
ATOM 2106 N N . GLU A 1 260 ? 20.935 -7.127 3.418 1.00 97.56 260 GLU A N 1
ATOM 2107 C CA . GLU A 1 260 ? 21.708 -5.887 3.444 1.00 97.56 260 GLU A CA 1
ATOM 2108 C C . GLU A 1 260 ? 20.858 -4.686 3.878 1.00 97.56 260 GLU A C 1
ATOM 2110 O O . GLU A 1 260 ? 21.311 -3.865 4.676 1.00 97.56 260 GLU A O 1
ATOM 2115 N N . TYR A 1 261 ? 19.616 -4.596 3.403 1.00 97.00 261 TYR A N 1
ATOM 2116 C CA . TYR A 1 261 ? 18.687 -3.536 3.784 1.00 97.00 261 TYR A CA 1
ATOM 2117 C C . TYR A 1 261 ? 18.367 -3.561 5.275 1.00 97.00 261 TYR A C 1
ATOM 2119 O O . TYR A 1 261 ? 18.341 -2.514 5.917 1.00 97.00 261 TYR A O 1
ATOM 2127 N N . LEU A 1 262 ? 18.167 -4.751 5.841 1.00 95.50 262 LEU A N 1
ATOM 2128 C CA . LEU A 1 262 ? 18.017 -4.919 7.281 1.00 95.50 262 LEU A CA 1
ATOM 2129 C C . LEU A 1 262 ? 19.297 -4.500 8.022 1.00 95.50 262 LEU A C 1
ATOM 2131 O O . LEU A 1 262 ? 19.230 -3.751 8.993 1.00 95.50 262 LEU A O 1
ATOM 2135 N N . ALA A 1 263 ? 20.466 -4.944 7.551 1.00 96.12 263 ALA A N 1
ATOM 2136 C CA . ALA A 1 263 ? 21.749 -4.653 8.191 1.00 96.12 263 ALA A CA 1
ATOM 2137 C C . ALA A 1 263 ? 22.118 -3.159 8.181 1.00 96.12 263 ALA A C 1
ATOM 2139 O O . ALA A 1 263 ? 22.766 -2.686 9.114 1.00 96.12 263 ALA A O 1
ATOM 2140 N N . LYS A 1 264 ? 21.718 -2.416 7.142 1.00 96.50 264 LYS A N 1
ATOM 2141 C CA . LYS A 1 264 ? 21.967 -0.971 7.008 1.00 96.50 264 LYS A CA 1
ATOM 2142 C C . LYS A 1 264 ? 20.808 -0.094 7.499 1.00 96.50 264 LYS A C 1
ATOM 2144 O O . LYS A 1 264 ? 20.861 1.115 7.264 1.00 96.50 264 LYS A O 1
ATOM 2149 N N . ASP A 1 265 ? 19.788 -0.682 8.132 1.00 96.81 265 ASP A N 1
ATOM 2150 C CA . ASP A 1 265 ? 18.579 0.019 8.581 1.00 96.81 265 ASP A CA 1
ATOM 2151 C C . ASP A 1 265 ? 17.969 0.882 7.459 1.00 96.81 265 ASP A C 1
ATOM 2153 O O . ASP A 1 265 ? 17.813 2.095 7.563 1.00 96.81 265 ASP A O 1
ATOM 2157 N N . THR A 1 266 ? 17.745 0.274 6.295 1.00 97.88 266 THR A N 1
ATOM 2158 C CA . THR A 1 266 ? 17.288 0.977 5.093 1.00 97.88 266 THR A CA 1
ATOM 2159 C C . THR A 1 266 ? 15.807 1.323 5.184 1.00 97.88 266 THR A C 1
ATOM 2161 O O . THR A 1 266 ? 14.975 0.432 5.335 1.00 97.88 266 THR A O 1
ATOM 2164 N N . ALA A 1 267 ? 15.467 2.599 4.997 1.00 98.06 267 ALA A N 1
ATOM 2165 C CA . ALA A 1 267 ? 14.086 3.063 4.985 1.00 98.06 267 ALA A CA 1
ATOM 2166 C C . ALA A 1 267 ? 13.374 2.748 3.664 1.00 98.06 267 ALA A C 1
ATOM 2168 O O . ALA A 1 267 ? 13.969 2.813 2.587 1.00 98.06 267 ALA A O 1
ATOM 2169 N N . TYR A 1 268 ? 12.078 2.454 3.739 1.00 97.81 268 TYR A N 1
ATOM 2170 C CA . TYR A 1 268 ? 11.263 2.026 2.603 1.00 97.81 268 TYR A CA 1
ATOM 2171 C C . TYR A 1 268 ? 10.123 2.986 2.301 1.00 97.81 268 TYR A C 1
ATOM 2173 O O . TYR A 1 268 ? 9.203 3.131 3.093 1.00 97.81 268 TYR A O 1
ATOM 2181 N N . LEU A 1 269 ? 10.125 3.565 1.104 1.00 98.44 269 LEU A N 1
ATOM 2182 C CA . LEU A 1 269 ? 9.025 4.377 0.598 1.00 98.44 269 LEU A CA 1
ATOM 2183 C C . LEU A 1 269 ? 8.327 3.661 -0.558 1.00 98.44 269 LEU A C 1
ATOM 2185 O O . LEU A 1 269 ? 8.949 3.384 -1.578 1.00 98.44 269 LEU A O 1
ATOM 2189 N N . ASN A 1 270 ? 7.030 3.404 -0.438 1.00 97.12 270 ASN A N 1
ATOM 2190 C CA . ASN A 1 270 ? 6.199 2.879 -1.516 1.00 97.12 270 ASN A CA 1
ATOM 2191 C C . ASN A 1 270 ? 5.227 3.961 -2.002 1.00 97.12 270 ASN A C 1
ATOM 2193 O O . ASN A 1 270 ? 4.273 4.287 -1.300 1.00 97.12 270 ASN A O 1
ATOM 2197 N N . LEU A 1 271 ? 5.455 4.506 -3.198 1.00 96.69 271 LEU A N 1
ATOM 2198 C CA . LEU A 1 271 ? 4.524 5.417 -3.863 1.00 96.69 271 LEU A CA 1
ATOM 2199 C C . LEU A 1 271 ? 3.395 4.596 -4.496 1.00 96.69 271 LEU A C 1
ATOM 2201 O O . LEU A 1 271 ? 3.571 4.002 -5.563 1.00 96.69 271 LEU A O 1
ATOM 2205 N N . ASN A 1 272 ? 2.250 4.546 -3.821 1.00 91.94 272 ASN A N 1
ATOM 2206 C CA . ASN A 1 272 ? 1.146 3.652 -4.143 1.00 91.94 272 ASN A CA 1
ATOM 2207 C C . ASN A 1 272 ? 0.014 4.384 -4.872 1.00 91.94 272 ASN A C 1
ATOM 2209 O O . ASN A 1 272 ? -0.567 5.322 -4.332 1.00 91.94 272 ASN A O 1
ATOM 2213 N N . ALA A 1 273 ? -0.342 3.908 -6.064 1.00 86.75 273 ALA A N 1
ATOM 2214 C CA . ALA A 1 273 ? -1.460 4.441 -6.843 1.00 86.75 273 ALA A CA 1
ATOM 2215 C C . ALA A 1 273 ? -2.749 3.618 -6.719 1.00 86.75 273 ALA A C 1
ATOM 2217 O O . ALA A 1 273 ? -3.790 4.040 -7.223 1.00 86.75 273 ALA A O 1
ATOM 2218 N N . GLY A 1 274 ? -2.684 2.455 -6.068 1.00 76.44 274 GLY A N 1
ATOM 2219 C CA . GLY A 1 274 ? -3.739 1.450 -6.021 1.00 76.44 274 GLY A CA 1
ATOM 2220 C C . GLY A 1 274 ? -3.508 0.249 -6.931 1.00 76.44 274 GLY A C 1
ATOM 2221 O O . GLY A 1 274 ? -2.453 0.092 -7.547 1.00 76.44 274 GLY A O 1
ATOM 2222 N N . PHE A 1 275 ? -4.493 -0.652 -6.982 1.00 64.94 275 PHE A N 1
ATOM 2223 C CA . PHE A 1 275 ? -4.376 -1.870 -7.778 1.00 64.94 275 PHE A CA 1
ATOM 2224 C C . PHE A 1 275 ? -4.474 -1.554 -9.272 1.00 64.94 275 PHE A C 1
ATOM 2226 O O . PHE A 1 275 ? -5.514 -1.114 -9.768 1.00 64.94 275 PHE A O 1
ATOM 2233 N N . GLN A 1 276 ? -3.407 -1.857 -10.005 1.00 61.19 276 GLN A N 1
ATOM 2234 C CA . GLN A 1 276 ? -3.415 -1.844 -11.458 1.00 61.19 276 GLN A CA 1
ATOM 2235 C C . GLN A 1 276 ? -3.651 -3.247 -12.000 1.00 61.19 276 GLN A C 1
ATOM 2237 O O . GLN A 1 276 ? -2.924 -4.183 -11.673 1.00 61.19 276 GLN A O 1
ATOM 2242 N N . ASN A 1 277 ? -4.602 -3.387 -12.922 1.00 54.66 277 ASN A N 1
ATOM 2243 C CA . ASN A 1 277 ? -4.772 -4.618 -13.690 1.00 54.66 277 ASN A CA 1
ATOM 2244 C C . ASN A 1 277 ? -3.688 -4.751 -14.786 1.00 54.66 277 ASN A C 1
ATOM 2246 O O . ASN A 1 277 ? -3.996 -4.971 -15.953 1.00 54.66 277 ASN A O 1
ATOM 2250 N N . SER A 1 278 ? -2.406 -4.573 -14.442 1.00 56.09 278 SER A N 1
ATOM 2251 C CA . SER A 1 278 ? -1.275 -4.599 -15.390 1.00 56.09 278 SER A CA 1
ATOM 2252 C C . SER A 1 278 ? -0.883 -6.012 -15.846 1.00 56.09 278 SER A C 1
ATOM 2254 O O . SER A 1 278 ? 0.056 -6.189 -16.619 1.00 56.09 278 SER A O 1
ATOM 2256 N N . MET A 1 279 ? -1.638 -7.024 -15.417 1.00 64.69 279 MET A N 1
ATOM 2257 C CA . MET A 1 279 ? -1.416 -8.442 -15.705 1.00 64.69 279 MET A CA 1
ATOM 2258 C C . MET A 1 279 ? -2.300 -8.938 -16.854 1.00 64.69 279 MET A C 1
ATOM 2260 O O . MET A 1 279 ? -2.642 -10.117 -16.922 1.00 64.69 279 MET A O 1
ATOM 2264 N N . GLU A 1 280 ? -2.696 -8.045 -17.763 1.00 67.31 280 GLU A N 1
ATOM 2265 C CA . GLU A 1 280 ? -3.563 -8.389 -18.885 1.00 67.31 280 GLU A CA 1
ATOM 2266 C C . GLU A 1 280 ? -2.953 -9.518 -19.731 1.00 67.31 280 GLU A C 1
ATOM 2268 O O . GLU A 1 280 ? -1.812 -9.443 -20.202 1.00 67.31 280 GLU A O 1
ATOM 2273 N N . GLY A 1 281 ? -3.718 -10.596 -19.906 1.00 71.81 281 GLY A N 1
ATOM 2274 C CA . GLY A 1 281 ? -3.297 -11.801 -20.620 1.00 71.81 281 GLY A CA 1
ATOM 2275 C C . GLY A 1 281 ? -2.286 -12.680 -19.876 1.00 71.81 281 GLY A C 1
ATOM 2276 O O . GLY A 1 281 ? -1.739 -13.593 -20.489 1.00 71.81 281 GLY A O 1
ATOM 2277 N N . VAL A 1 282 ? -1.979 -12.402 -18.606 1.00 81.12 282 VAL A N 1
ATOM 2278 C CA . VAL A 1 282 ? -1.212 -13.312 -17.745 1.00 81.12 282 VAL A CA 1
ATOM 2279 C C . VAL A 1 282 ? -2.165 -14.325 -17.116 1.00 81.12 282 VAL A C 1
ATOM 2281 O O . VAL A 1 282 ? -3.218 -13.960 -16.599 1.00 81.12 282 VAL A O 1
ATOM 2284 N N . ASP A 1 283 ? -1.770 -15.595 -17.125 1.00 84.19 283 ASP A N 1
ATOM 2285 C CA . ASP A 1 283 ? -2.453 -16.646 -16.373 1.00 84.19 283 ASP A CA 1
ATOM 2286 C C . ASP A 1 283 ? -2.307 -16.402 -14.859 1.00 84.19 283 ASP A C 1
ATOM 2288 O O . ASP A 1 283 ? -1.196 -16.333 -14.315 1.00 84.19 283 ASP A O 1
ATOM 2292 N N . THR A 1 284 ? -3.443 -16.271 -14.176 1.00 78.50 284 THR A N 1
ATOM 2293 C CA . THR A 1 284 ? -3.507 -16.015 -12.736 1.00 78.50 284 THR A CA 1
ATOM 2294 C C . THR A 1 284 ? -2.880 -17.132 -11.913 1.00 78.50 284 THR A C 1
ATOM 2296 O O . THR A 1 284 ? -2.280 -16.843 -10.878 1.00 78.50 284 THR A O 1
ATOM 2299 N N . ASP A 1 285 ? -2.947 -18.385 -12.366 1.00 83.94 285 ASP A N 1
ATOM 2300 C CA . ASP A 1 285 ? -2.382 -19.517 -11.628 1.00 83.94 285 ASP A CA 1
ATOM 2301 C C . ASP A 1 285 ? -0.854 -19.480 -11.656 1.00 83.94 285 ASP A C 1
ATOM 2303 O O . ASP A 1 285 ? -0.206 -19.717 -10.635 1.00 83.94 285 ASP A O 1
ATOM 2307 N N . ARG A 1 286 ? -0.263 -19.061 -12.781 1.00 87.94 286 ARG A N 1
ATOM 2308 C CA . ARG A 1 286 ? 1.189 -18.847 -12.903 1.00 87.94 286 ARG A CA 1
ATOM 2309 C C . ARG A 1 286 ? 1.675 -17.697 -12.027 1.00 87.94 286 ARG A C 1
ATOM 2311 O O . ARG A 1 286 ? 2.727 -17.806 -11.395 1.00 87.94 286 ARG A O 1
ATOM 2318 N N . LEU A 1 287 ? 0.911 -16.605 -11.956 1.00 82.81 287 LEU A N 1
ATOM 2319 C CA . LEU A 1 287 ? 1.209 -15.491 -11.054 1.00 82.81 287 LEU A CA 1
ATOM 2320 C C . LEU A 1 287 ? 1.146 -15.931 -9.586 1.00 82.81 287 LEU A C 1
ATOM 2322 O O . LEU A 1 287 ? 2.076 -15.668 -8.823 1.00 82.81 287 LEU A O 1
ATOM 2326 N N . ASN A 1 288 ? 0.072 -16.621 -9.200 1.00 80.12 288 ASN A N 1
ATOM 2327 C CA . ASN A 1 288 ? -0.106 -17.142 -7.847 1.00 80.12 288 ASN A CA 1
ATOM 2328 C C . ASN A 1 288 ? 1.011 -18.125 -7.478 1.00 80.12 288 ASN A C 1
ATOM 2330 O O . ASN A 1 288 ? 1.544 -18.062 -6.369 1.00 80.12 288 ASN A O 1
ATOM 2334 N N . TYR A 1 289 ? 1.412 -18.981 -8.420 1.00 84.94 289 TYR A N 1
ATOM 2335 C CA . TYR A 1 289 ? 2.534 -19.897 -8.264 1.00 84.94 289 TYR A CA 1
ATOM 2336 C C . TYR A 1 289 ? 3.846 -19.153 -7.985 1.00 84.94 289 TYR A C 1
ATOM 2338 O O . TYR A 1 289 ? 4.472 -19.388 -6.950 1.00 84.94 289 TYR A O 1
ATOM 2346 N N . LEU A 1 290 ? 4.217 -18.189 -8.836 1.00 85.12 290 LEU A N 1
ATOM 2347 C CA . LEU A 1 290 ? 5.4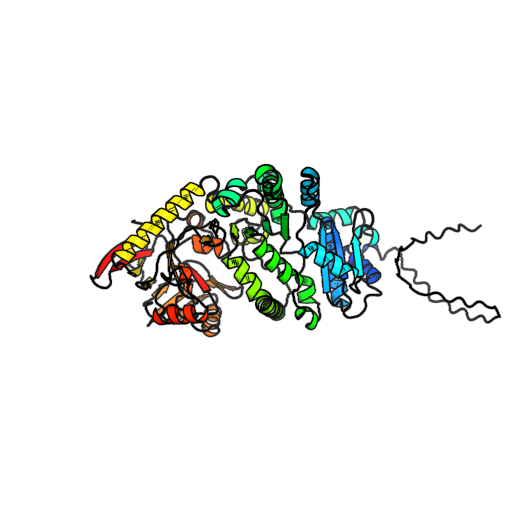29 -17.385 -8.651 1.00 85.12 290 LEU A CA 1
ATOM 2348 C C . LEU A 1 290 ? 5.419 -16.634 -7.311 1.00 85.12 290 LEU A C 1
ATOM 2350 O O . LEU A 1 290 ? 6.420 -16.625 -6.592 1.00 85.12 290 LEU A O 1
ATOM 2354 N N . ASN A 1 291 ? 4.287 -16.015 -6.963 1.00 83.44 291 ASN A N 1
ATOM 2355 C CA . ASN A 1 291 ? 4.128 -15.297 -5.700 1.00 83.44 291 ASN A CA 1
ATOM 2356 C C . ASN A 1 291 ? 4.308 -16.234 -4.503 1.00 83.44 291 ASN A C 1
ATOM 2358 O O . ASN A 1 291 ? 5.014 -15.881 -3.562 1.00 83.44 291 ASN A O 1
ATOM 2362 N N . LYS A 1 292 ? 3.742 -17.445 -4.552 1.00 83.62 292 LYS A N 1
ATOM 2363 C CA . LYS A 1 292 ? 3.882 -18.454 -3.495 1.00 83.62 292 LYS A CA 1
ATOM 2364 C C . LYS A 1 292 ? 5.331 -18.913 -3.323 1.00 83.62 292 LYS A C 1
ATOM 2366 O O . LYS A 1 292 ? 5.814 -18.969 -2.191 1.00 83.62 292 LYS A O 1
ATOM 2371 N N . ILE A 1 293 ? 6.027 -19.223 -4.419 1.00 86.38 293 ILE A N 1
ATOM 2372 C CA . ILE A 1 293 ? 7.439 -19.640 -4.386 1.00 86.38 293 ILE A CA 1
ATOM 2373 C C . ILE A 1 293 ? 8.306 -18.534 -3.778 1.00 86.38 293 ILE A C 1
ATOM 2375 O O . ILE A 1 293 ? 9.060 -18.786 -2.836 1.00 86.38 293 ILE A O 1
ATOM 2379 N N . ARG A 1 294 ? 8.145 -17.292 -4.249 1.00 86.12 294 ARG A N 1
ATOM 2380 C CA . ARG A 1 294 ? 8.910 -16.144 -3.743 1.00 86.12 294 ARG A CA 1
ATOM 2381 C C . ARG A 1 294 ? 8.585 -15.808 -2.293 1.00 86.12 294 ARG A C 1
ATOM 2383 O O . ARG A 1 294 ? 9.512 -15.578 -1.524 1.00 86.12 294 ARG A O 1
ATOM 2390 N N . ALA A 1 295 ? 7.308 -15.816 -1.910 1.00 84.06 295 ALA A N 1
ATOM 2391 C CA . ALA A 1 295 ? 6.890 -15.570 -0.533 1.00 84.06 295 ALA A CA 1
ATOM 2392 C C . ALA A 1 295 ? 7.540 -16.579 0.416 1.00 84.06 295 ALA A C 1
ATOM 2394 O O . ALA A 1 295 ? 8.133 -16.182 1.411 1.00 84.06 295 ALA A O 1
ATOM 2395 N N . LYS A 1 296 ? 7.528 -17.872 0.064 1.00 86.31 296 LYS A N 1
ATOM 2396 C CA . LYS A 1 296 ? 8.200 -18.911 0.854 1.00 86.31 296 LYS A CA 1
ATOM 2397 C C . LYS A 1 296 ? 9.716 -18.695 0.925 1.00 86.31 296 LYS A C 1
ATOM 2399 O O . LYS A 1 296 ? 10.290 -18.812 2.001 1.00 86.31 296 LYS A O 1
ATOM 2404 N N . ALA A 1 297 ? 10.357 -18.395 -0.204 1.00 88.25 297 ALA A N 1
ATOM 2405 C CA . ALA A 1 297 ? 11.808 -18.229 -0.293 1.00 88.25 297 ALA A CA 1
ATOM 2406 C C . ALA A 1 297 ? 12.337 -17.002 0.470 1.00 88.25 297 ALA A C 1
ATOM 2408 O O . ALA A 1 297 ? 13.463 -17.026 0.963 1.00 88.25 297 ALA A O 1
ATOM 2409 N N . LEU A 1 298 ? 11.540 -15.932 0.545 1.00 89.50 298 LEU A N 1
ATOM 2410 C CA . LEU A 1 298 ? 11.953 -14.646 1.108 1.00 89.50 298 LEU A CA 1
ATOM 2411 C C . LEU A 1 298 ? 11.348 -14.345 2.482 1.00 89.50 298 LEU A C 1
ATOM 2413 O O . LEU A 1 298 ? 11.779 -13.361 3.084 1.00 89.50 298 LEU A O 1
ATOM 2417 N N . ALA A 1 299 ? 10.405 -15.162 2.972 1.00 85.75 299 ALA A N 1
ATOM 2418 C CA . ALA A 1 299 ? 9.619 -14.915 4.186 1.00 85.75 299 ALA A CA 1
ATOM 2419 C C . ALA A 1 299 ? 10.468 -14.420 5.360 1.00 85.75 299 ALA A C 1
ATOM 2421 O O . ALA A 1 299 ? 10.212 -13.340 5.872 1.00 85.75 299 ALA A O 1
ATOM 2422 N N . GLU A 1 300 ? 11.508 -15.163 5.740 1.00 87.88 300 GLU A N 1
ATOM 2423 C CA . GLU A 1 300 ? 12.375 -14.811 6.871 1.00 87.88 300 GLU A CA 1
ATOM 2424 C C . GLU A 1 300 ? 13.020 -13.429 6.688 1.00 87.88 300 GLU A C 1
ATOM 2426 O O . GLU A 1 300 ? 12.791 -12.525 7.489 1.00 87.88 300 GLU A O 1
ATOM 2431 N N . SER A 1 301 ? 13.744 -13.232 5.580 1.00 90.44 301 SER A N 1
ATOM 2432 C CA . SER A 1 301 ? 14.432 -11.967 5.279 1.00 90.44 301 SER A CA 1
ATOM 2433 C C . SER A 1 301 ? 13.474 -10.774 5.140 1.00 90.44 301 SER A C 1
ATOM 2435 O O . SER A 1 301 ? 13.782 -9.670 5.578 1.00 90.44 301 SER A O 1
ATOM 2437 N N . SER A 1 302 ? 12.295 -10.987 4.546 1.00 87.25 302 SER A N 1
ATOM 2438 C CA . SER A 1 302 ? 11.305 -9.929 4.318 1.00 87.25 302 SER A CA 1
ATOM 2439 C C . SER A 1 302 ? 10.570 -9.556 5.598 1.00 87.25 302 SER A C 1
ATOM 2441 O O . SER A 1 302 ? 10.352 -8.371 5.831 1.00 87.25 302 SER A O 1
ATOM 2443 N N . ASN A 1 303 ? 10.221 -10.543 6.429 1.00 85.19 303 ASN A N 1
ATOM 2444 C CA . ASN A 1 303 ? 9.546 -10.320 7.704 1.00 85.19 303 ASN A CA 1
ATOM 2445 C C . ASN A 1 303 ? 10.470 -9.605 8.689 1.00 85.19 303 ASN A C 1
ATOM 2447 O O . ASN A 1 303 ? 10.044 -8.635 9.303 1.00 85.19 303 ASN A O 1
ATOM 2451 N N . ALA A 1 304 ? 11.735 -10.028 8.791 1.00 86.94 304 ALA A N 1
ATOM 2452 C CA . ALA A 1 304 ? 12.716 -9.358 9.644 1.00 86.94 304 ALA A CA 1
ATOM 2453 C C . ALA A 1 304 ? 12.913 -7.893 9.220 1.00 86.94 304 ALA A C 1
ATOM 2455 O O . ALA A 1 304 ? 12.815 -6.987 10.042 1.00 86.94 304 ALA A O 1
ATOM 2456 N N . ARG A 1 305 ? 13.083 -7.642 7.915 1.00 90.56 305 ARG A N 1
ATOM 2457 C CA . ARG A 1 305 ? 13.154 -6.283 7.363 1.00 90.56 305 ARG A CA 1
ATOM 2458 C C . ARG A 1 305 ? 11.912 -5.459 7.706 1.00 90.56 305 ARG A C 1
ATOM 2460 O O . ARG A 1 305 ? 12.046 -4.347 8.198 1.00 90.56 305 ARG A O 1
ATOM 2467 N N . PHE A 1 306 ? 10.715 -5.981 7.449 1.00 85.56 306 PHE A N 1
ATOM 2468 C CA . PHE A 1 306 ? 9.468 -5.249 7.689 1.00 85.56 306 PHE A CA 1
ATOM 2469 C C . PHE A 1 306 ? 9.228 -4.952 9.176 1.00 85.56 306 PHE A C 1
ATOM 2471 O O . PHE A 1 306 ? 8.714 -3.890 9.506 1.00 85.56 306 PHE A O 1
ATOM 2478 N N . ALA A 1 307 ? 9.626 -5.865 10.064 1.00 85.00 307 ALA A N 1
ATOM 2479 C CA . ALA A 1 307 ? 9.477 -5.701 11.506 1.00 85.00 307 ALA A CA 1
ATOM 2480 C C . ALA A 1 307 ? 10.485 -4.716 12.120 1.00 85.00 307 ALA A C 1
ATOM 2482 O O . ALA A 1 307 ? 10.224 -4.171 13.189 1.00 85.00 307 ALA A O 1
ATOM 2483 N N . GLU A 1 308 ? 11.645 -4.510 11.488 1.00 89.50 308 GLU A N 1
ATOM 2484 C CA . GLU A 1 308 ? 12.763 -3.789 12.113 1.00 89.50 308 GLU A CA 1
ATOM 2485 C C . GLU A 1 308 ? 13.184 -2.500 11.397 1.00 89.50 308 GLU A C 1
ATOM 2487 O O . GLU A 1 308 ? 13.858 -1.681 12.018 1.00 89.50 308 GLU A O 1
ATOM 2492 N N . THR A 1 309 ? 12.804 -2.304 10.131 1.00 93.56 309 THR A N 1
ATOM 2493 C CA . THR A 1 309 ? 13.205 -1.124 9.341 1.00 93.56 309 THR A CA 1
ATOM 2494 C C . THR A 1 309 ? 12.023 -0.199 9.055 1.00 93.56 309 THR A C 1
ATOM 2496 O O . THR A 1 309 ? 10.915 -0.690 8.815 1.00 93.56 309 THR A O 1
ATOM 2499 N N . PRO A 1 310 ? 12.234 1.132 9.036 1.00 96.12 310 PRO A N 1
ATOM 2500 C CA . PRO A 1 310 ? 11.157 2.092 8.830 1.00 96.12 310 PRO A CA 1
ATOM 2501 C C . PRO A 1 310 ? 10.566 1.972 7.423 1.00 96.12 310 PRO A C 1
ATOM 2503 O O . PRO A 1 310 ? 11.288 1.923 6.423 1.00 96.12 310 PRO A O 1
ATOM 2506 N N . TRP A 1 311 ? 9.238 1.973 7.327 1.00 96.88 311 TRP A N 1
ATOM 2507 C CA . TRP A 1 311 ? 8.529 1.929 6.052 1.00 96.88 311 TRP A CA 1
ATOM 2508 C C . TRP A 1 311 ? 7.330 2.876 6.021 1.00 96.88 311 TRP A C 1
ATOM 2510 O O . TRP A 1 311 ? 6.753 3.210 7.051 1.00 96.88 311 TRP A O 1
ATOM 2520 N N . LEU A 1 312 ? 6.983 3.310 4.810 1.00 97.62 312 LEU A N 1
ATOM 2521 C CA . LEU A 1 312 ? 5.864 4.192 4.511 1.00 97.62 312 LEU A CA 1
ATOM 2522 C C . LEU A 1 312 ? 5.257 3.815 3.157 1.00 97.62 312 LEU A C 1
ATOM 2524 O O . LEU A 1 312 ? 5.951 3.790 2.136 1.00 97.62 312 LEU A O 1
ATOM 2528 N N . ILE A 1 313 ? 3.948 3.586 3.134 1.00 97.06 313 ILE A N 1
ATOM 2529 C CA . ILE A 1 313 ? 3.137 3.550 1.920 1.00 97.06 313 ILE A CA 1
ATOM 2530 C C . ILE A 1 313 ? 2.464 4.916 1.767 1.00 97.06 313 ILE A C 1
ATOM 2532 O O . ILE A 1 313 ? 1.678 5.333 2.611 1.00 97.06 313 ILE A O 1
ATOM 2536 N N . TYR A 1 314 ? 2.791 5.619 0.686 1.00 97.81 314 TYR A N 1
ATOM 2537 C CA . TYR A 1 314 ? 2.350 6.984 0.421 1.00 97.81 314 TYR A CA 1
ATOM 2538 C C . TYR A 1 314 ? 1.491 7.029 -0.842 1.00 97.81 314 TYR A C 1
ATOM 2540 O O . TYR A 1 314 ? 1.942 6.624 -1.916 1.00 97.81 314 TYR A O 1
ATOM 2548 N N . TYR A 1 315 ? 0.264 7.534 -0.737 1.00 96.94 315 TYR A N 1
ATOM 2549 C CA . TYR A 1 315 ? -0.669 7.585 -1.856 1.00 96.94 315 TYR A CA 1
ATOM 2550 C C . TYR A 1 315 ? -0.237 8.611 -2.912 1.00 96.94 315 TYR A C 1
ATOM 2552 O O . TYR A 1 315 ? -0.139 9.811 -2.642 1.00 96.94 315 TYR A O 1
ATOM 2560 N N . VAL A 1 316 ? -0.004 8.139 -4.135 1.00 95.88 316 VAL A N 1
ATOM 2561 C CA . VAL A 1 316 ? 0.280 8.956 -5.320 1.00 95.88 316 VAL A CA 1
ATOM 2562 C C . VAL A 1 316 ? -0.521 8.370 -6.482 1.00 95.88 316 VAL A C 1
ATOM 2564 O O . VAL A 1 316 ? -0.200 7.269 -6.917 1.00 95.88 316 VAL A O 1
ATOM 2567 N N . PRO A 1 317 ? -1.583 9.036 -6.967 1.00 94.31 317 PRO A N 1
ATOM 2568 C CA . PRO A 1 317 ? -2.404 8.488 -8.042 1.00 94.31 317 PRO A CA 1
ATOM 2569 C C . PRO A 1 317 ? -1.649 8.468 -9.376 1.00 94.31 317 PRO A C 1
ATOM 2571 O O . PRO A 1 317 ? -0.777 9.306 -9.609 1.00 94.31 317 PRO A O 1
ATOM 2574 N N . THR A 1 318 ? -2.061 7.569 -10.274 1.00 91.12 318 THR A N 1
ATOM 2575 C CA . THR A 1 318 ? -1.616 7.538 -11.675 1.00 91.12 318 THR A CA 1
ATOM 2576 C C . THR A 1 318 ? -2.789 7.583 -12.644 1.00 91.12 318 THR A C 1
ATOM 2578 O O . THR A 1 318 ? -3.939 7.338 -12.263 1.00 91.12 318 THR A O 1
ATOM 2581 N N . THR A 1 319 ? -2.521 7.879 -13.919 1.00 88.06 319 THR A N 1
ATOM 2582 C CA . THR A 1 319 ? -3.546 7.956 -14.975 1.00 88.06 319 THR A CA 1
ATOM 2583 C C . THR A 1 319 ? -4.422 6.704 -15.050 1.00 88.06 319 THR A C 1
ATOM 2585 O O . THR A 1 319 ? -5.633 6.802 -15.255 1.00 88.06 319 THR A O 1
ATOM 2588 N N . LYS A 1 320 ? -3.834 5.520 -14.843 1.00 81.81 320 LYS A N 1
ATOM 2589 C CA . LYS A 1 320 ? -4.555 4.238 -14.826 1.00 81.81 320 LYS A CA 1
ATOM 2590 C C . LYS A 1 320 ? -5.555 4.142 -13.678 1.00 81.81 320 LYS A C 1
ATOM 2592 O O . LYS A 1 320 ? -6.660 3.644 -13.885 1.00 81.81 320 LYS A O 1
ATOM 2597 N N . THR A 1 321 ? -5.180 4.577 -12.477 1.00 83.12 321 THR A N 1
ATOM 2598 C CA . THR A 1 321 ? -5.997 4.372 -11.271 1.00 83.12 321 THR A CA 1
ATOM 2599 C C . THR A 1 321 ? -7.032 5.477 -11.081 1.00 83.12 321 THR A C 1
ATOM 2601 O O . THR A 1 321 ? -8.131 5.224 -10.576 1.00 83.12 321 THR A O 1
ATOM 2604 N N . CYS A 1 322 ? -6.769 6.687 -11.588 1.00 85.19 322 CYS A N 1
ATOM 2605 C CA . CYS A 1 322 ? -7.741 7.772 -11.510 1.00 85.19 322 CYS A CA 1
ATOM 2606 C C . CYS A 1 322 ? -8.960 7.558 -12.424 1.00 85.19 322 CYS A C 1
ATOM 2608 O O . CYS A 1 322 ? -10.049 7.991 -12.070 1.00 85.19 322 CYS A O 1
ATOM 2610 N N . ILE A 1 323 ? -8.859 6.845 -13.553 1.00 81.81 323 ILE A N 1
ATOM 2611 C CA . ILE A 1 323 ? -10.038 6.608 -14.416 1.00 81.81 323 ILE A CA 1
ATOM 2612 C C . ILE A 1 323 ? -11.152 5.860 -13.661 1.00 81.81 323 ILE A C 1
ATOM 2614 O O . ILE A 1 323 ? -12.328 6.178 -13.834 1.00 81.81 323 ILE A O 1
ATOM 2618 N N . SER A 1 324 ? -10.804 4.909 -12.785 1.00 81.06 324 SER A N 1
ATOM 2619 C CA . SER A 1 324 ? -11.792 4.212 -11.948 1.00 81.06 324 SER A CA 1
ATOM 2620 C C . SER A 1 324 ? -12.372 5.083 -10.832 1.00 81.06 324 SER A C 1
ATOM 2622 O O . SER A 1 324 ? -13.560 4.970 -10.540 1.00 81.06 324 SER A O 1
ATOM 2624 N N . ALA A 1 325 ? -11.562 5.955 -10.227 1.00 88.12 325 ALA A N 1
ATOM 2625 C CA . ALA A 1 325 ? -11.997 6.823 -9.128 1.00 88.12 325 ALA A CA 1
ATOM 2626 C C . ALA A 1 325 ? -12.775 8.070 -9.605 1.00 88.12 325 ALA A C 1
ATOM 2628 O O . ALA A 1 325 ? -13.548 8.666 -8.847 1.00 88.12 325 ALA A O 1
ATOM 2629 N N . TYR A 1 326 ? -12.587 8.450 -10.872 1.00 91.69 326 TYR A N 1
ATOM 2630 C CA . TYR A 1 326 ? -13.186 9.612 -11.530 1.00 91.69 326 TYR A CA 1
ATOM 2631 C C . TYR A 1 326 ? -13.903 9.188 -12.826 1.00 91.69 326 TYR A C 1
ATOM 2633 O O . TYR A 1 326 ? -13.514 9.612 -13.920 1.00 91.69 326 TYR A O 1
ATOM 2641 N N . PRO A 1 327 ? -14.945 8.333 -12.741 1.00 89.81 327 PRO A N 1
ATOM 2642 C CA . PRO A 1 327 ? -15.618 7.771 -13.914 1.00 89.81 327 PRO A CA 1
ATOM 2643 C C . PRO A 1 327 ? -16.249 8.837 -14.820 1.00 89.81 327 PRO A C 1
ATOM 2645 O O . PRO A 1 327 ? -16.380 8.629 -16.026 1.00 89.81 327 PRO A O 1
ATOM 2648 N N . GLU A 1 328 ? -16.607 9.994 -14.265 1.00 92.94 328 GLU A N 1
ATOM 2649 C CA . GLU A 1 328 ? -17.114 11.149 -15.003 1.00 92.94 328 GLU A CA 1
ATOM 2650 C C . GLU A 1 328 ? -16.047 11.834 -15.876 1.00 92.94 328 GLU A C 1
ATOM 2652 O O . GLU A 1 328 ? -16.386 12.542 -16.822 1.00 92.94 328 GLU A O 1
ATOM 2657 N N . LEU A 1 329 ? -14.760 11.596 -15.597 1.00 92.12 329 LEU A N 1
ATOM 2658 C CA . LEU A 1 329 ? -13.612 12.138 -16.331 1.00 92.12 329 LEU A CA 1
ATOM 2659 C C . LEU A 1 329 ? -12.887 11.079 -17.176 1.00 92.12 329 LEU A C 1
ATOM 2661 O O . LEU A 1 329 ? -11.815 11.364 -17.705 1.00 92.12 329 LEU A O 1
ATOM 2665 N N . LYS A 1 330 ? -13.454 9.878 -17.347 1.00 88.12 330 LYS A N 1
ATOM 2666 C CA . LYS A 1 330 ? -12.804 8.761 -18.061 1.00 88.12 330 LYS A CA 1
ATOM 2667 C C . LYS A 1 330 ? -12.341 9.101 -19.488 1.00 88.12 330 LYS A C 1
ATOM 2669 O O . LYS A 1 330 ? -11.306 8.613 -19.923 1.00 88.12 330 LYS A O 1
ATOM 2674 N N . GLU A 1 331 ? -13.068 9.978 -20.186 1.00 90.69 331 GLU A N 1
ATOM 2675 C CA . GLU A 1 331 ? -12.742 10.434 -21.550 1.00 90.69 331 GLU A CA 1
ATOM 2676 C C . GLU A 1 331 ? -11.669 11.543 -21.567 1.00 90.69 331 GLU A C 1
ATOM 2678 O O . GLU A 1 331 ? -11.239 11.997 -22.626 1.00 90.69 331 GLU A O 1
ATOM 2683 N N . ASN A 1 332 ? -11.232 12.020 -20.396 1.00 91.62 332 ASN A N 1
ATOM 2684 C CA . ASN A 1 332 ? -10.169 13.010 -20.253 1.00 91.62 332 ASN A CA 1
ATOM 2685 C C . ASN A 1 332 ? -9.214 12.647 -19.097 1.00 91.62 332 ASN A C 1
ATOM 2687 O O . ASN A 1 332 ? -9.251 13.285 -18.038 1.00 91.62 332 ASN A O 1
ATOM 2691 N N . PRO A 1 333 ? -8.314 11.665 -19.305 1.00 88.88 333 PRO A N 1
ATOM 2692 C CA . PRO A 1 333 ? -7.389 11.194 -18.273 1.00 88.88 333 PRO A CA 1
ATOM 2693 C C . PRO A 1 333 ? -6.503 12.295 -17.678 1.00 88.88 333 PRO A C 1
ATOM 2695 O O . PRO A 1 333 ? -6.178 12.241 -16.498 1.00 88.88 333 PRO A O 1
ATOM 2698 N N . ILE A 1 334 ? -6.161 13.332 -18.456 1.00 93.06 334 ILE A N 1
ATOM 2699 C CA . ILE A 1 334 ? -5.362 14.472 -17.977 1.00 93.06 334 ILE A CA 1
ATOM 2700 C C . ILE A 1 334 ? -6.133 15.311 -16.949 1.00 93.06 334 ILE A C 1
ATOM 2702 O O . ILE A 1 334 ? -5.567 15.707 -15.933 1.00 93.06 334 ILE A O 1
ATOM 2706 N N . LYS A 1 335 ? -7.428 15.562 -17.176 1.00 93.94 335 LYS A N 1
ATOM 2707 C CA . LYS A 1 335 ? -8.274 16.224 -16.170 1.00 93.94 335 LYS A CA 1
ATOM 2708 C C . LYS A 1 335 ? -8.526 15.323 -14.963 1.00 93.94 335 LYS A C 1
ATOM 2710 O O . LYS A 1 335 ? -8.562 15.823 -13.844 1.00 93.94 335 LYS A O 1
ATOM 2715 N N . ALA A 1 336 ? -8.688 14.016 -15.184 1.00 94.12 336 ALA A N 1
ATOM 2716 C CA . ALA A 1 336 ? -8.870 13.049 -14.104 1.00 94.12 336 ALA A CA 1
ATOM 2717 C C . ALA A 1 336 ? -7.664 13.039 -13.154 1.00 94.12 336 ALA A C 1
ATOM 2719 O O . ALA A 1 336 ? -7.842 13.194 -11.948 1.00 94.12 336 ALA A O 1
ATOM 2720 N N . ILE A 1 337 ? -6.442 12.940 -13.689 1.00 95.12 337 ILE A N 1
ATOM 2721 C CA . ILE A 1 337 ? -5.224 12.943 -12.869 1.00 95.12 337 ILE A CA 1
ATOM 2722 C C . ILE A 1 337 ? -4.957 14.312 -12.230 1.00 95.12 337 ILE A C 1
ATOM 2724 O O . ILE A 1 337 ? -4.527 14.373 -11.083 1.00 95.12 337 ILE A O 1
ATOM 2728 N N . GLU A 1 338 ? -5.280 15.421 -12.909 1.00 96.38 338 GLU A N 1
ATOM 2729 C CA . GLU A 1 338 ? -5.218 16.762 -12.310 1.00 96.38 338 GLU A CA 1
ATOM 2730 C C . GLU A 1 338 ? -6.117 16.869 -11.070 1.00 96.38 338 GLU A C 1
ATOM 2732 O O . GLU A 1 338 ? -5.662 17.323 -10.017 1.00 96.38 338 GLU A O 1
ATOM 2737 N N . GLN A 1 339 ? -7.370 16.412 -11.168 1.00 96.38 339 GLN A N 1
ATOM 2738 C CA . GLN A 1 339 ? -8.286 16.394 -10.029 1.00 96.38 339 GLN A CA 1
ATOM 2739 C C . GLN A 1 339 ? -7.806 15.428 -8.937 1.00 96.38 339 GLN A C 1
ATOM 2741 O O . GLN A 1 339 ? -7.835 15.782 -7.758 1.00 96.38 339 GLN A O 1
ATOM 2746 N N . ALA A 1 340 ? -7.305 14.251 -9.320 1.00 95.81 340 ALA A N 1
ATOM 2747 C CA . ALA A 1 340 ? -6.756 13.278 -8.384 1.00 95.81 340 ALA A CA 1
ATOM 2748 C C . ALA A 1 340 ? -5.564 13.837 -7.597 1.00 95.81 340 ALA A C 1
ATOM 2750 O O . ALA A 1 340 ? -5.493 13.630 -6.392 1.00 95.81 340 ALA A O 1
ATOM 2751 N N . TYR A 1 341 ? -4.670 14.608 -8.223 1.00 97.38 341 TYR A N 1
ATOM 2752 C CA . TYR A 1 341 ? -3.579 15.290 -7.524 1.00 97.38 341 TYR A CA 1
ATOM 2753 C C . TYR A 1 341 ? -4.068 16.365 -6.550 1.00 97.38 341 TYR A C 1
ATOM 2755 O O . TYR A 1 341 ? -3.519 16.499 -5.454 1.00 97.38 341 TYR A O 1
ATOM 2763 N N . ILE A 1 342 ? -5.107 17.121 -6.915 1.00 97.19 342 ILE A N 1
ATOM 2764 C CA . ILE A 1 342 ? -5.716 18.117 -6.021 1.00 97.19 342 ILE A CA 1
ATOM 2765 C C . ILE A 1 342 ? -6.326 17.436 -4.792 1.00 97.19 342 ILE A C 1
ATOM 2767 O O . ILE A 1 342 ? -6.130 17.912 -3.671 1.00 97.19 342 ILE A O 1
ATOM 2771 N N . ASP A 1 343 ? -7.035 16.326 -4.991 1.00 96.94 343 ASP A N 1
ATOM 2772 C CA . ASP A 1 343 ? -7.637 15.557 -3.904 1.00 96.94 343 ASP A CA 1
ATOM 2773 C C . ASP A 1 343 ? -6.555 14.874 -3.055 1.00 96.94 343 ASP A C 1
ATOM 2775 O O . ASP A 1 343 ? -6.602 14.963 -1.829 1.00 96.94 343 ASP A O 1
ATOM 2779 N N . ALA A 1 344 ? -5.521 14.300 -3.682 1.00 97.12 344 ALA A N 1
ATOM 2780 C CA . ALA A 1 344 ? -4.390 13.664 -3.007 1.00 97.12 344 ALA A CA 1
ATOM 2781 C C . ALA A 1 344 ? -3.646 14.627 -2.068 1.00 97.12 344 ALA A C 1
ATOM 2783 O O . ALA A 1 344 ? -3.231 14.215 -0.990 1.00 97.12 344 ALA A O 1
AT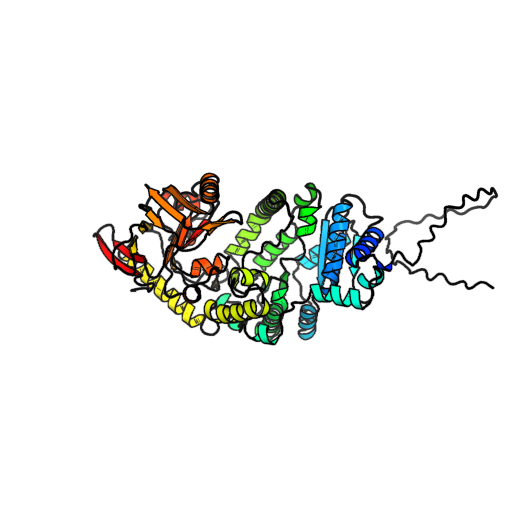OM 2784 N N . ASN A 1 345 ? -3.542 15.922 -2.403 1.00 97.94 345 ASN A N 1
ATOM 2785 C CA . ASN A 1 345 ? -2.978 16.916 -1.480 1.00 97.94 345 ASN A CA 1
ATOM 2786 C C . ASN A 1 345 ? -3.740 16.974 -0.146 1.00 97.94 345 ASN A C 1
ATOM 2788 O O . ASN A 1 345 ? -3.129 17.096 0.914 1.00 97.94 345 ASN A O 1
ATOM 2792 N N . LYS A 1 346 ? -5.076 16.899 -0.200 1.00 97.19 346 LYS A N 1
ATOM 2793 C CA . LYS A 1 346 ? -5.942 16.941 0.988 1.00 97.19 346 LYS A CA 1
ATOM 2794 C C . LYS A 1 346 ? -5.945 15.604 1.717 1.00 97.19 346 LYS A C 1
ATOM 2796 O O . LYS A 1 346 ? -5.859 15.590 2.938 1.00 97.19 346 LYS A O 1
ATOM 2801 N N . ILE A 1 347 ? -6.037 14.510 0.961 1.00 97.00 347 ILE A N 1
ATOM 2802 C CA . ILE A 1 347 ? -6.026 13.135 1.469 1.00 97.00 347 ILE A CA 1
ATOM 2803 C C . ILE A 1 347 ? -4.739 12.883 2.260 1.00 97.00 347 ILE A C 1
ATOM 2805 O O . ILE A 1 347 ? -4.805 12.477 3.412 1.00 97.00 347 ILE A O 1
ATOM 2809 N N . ASN A 1 348 ? -3.581 13.235 1.701 1.00 97.56 348 ASN A N 1
ATOM 2810 C CA . ASN A 1 348 ? -2.283 13.024 2.345 1.00 97.56 348 ASN A CA 1
ATOM 2811 C C . ASN A 1 348 ? -1.937 14.077 3.407 1.00 97.56 348 ASN A C 1
ATOM 2813 O O . ASN A 1 348 ? -0.827 14.051 3.933 1.00 97.56 348 ASN A O 1
ATOM 2817 N N . ARG A 1 349 ? -2.846 15.024 3.691 1.00 96.94 349 ARG A N 1
ATOM 2818 C CA . ARG A 1 349 ? -2.644 16.109 4.666 1.00 96.94 349 ARG A CA 1
ATOM 2819 C C . ARG A 1 349 ? -1.371 16.926 4.404 1.00 96.94 349 ARG A C 1
ATOM 2821 O O . ARG A 1 349 ? -0.695 17.334 5.342 1.00 96.94 349 ARG A O 1
ATOM 2828 N N . ILE A 1 350 ? -1.042 17.172 3.135 1.00 96.94 350 ILE A N 1
ATOM 2829 C CA . ILE A 1 350 ? 0.190 17.881 2.758 1.00 96.94 350 ILE A CA 1
ATOM 2830 C C . ILE A 1 350 ? 0.198 19.286 3.368 1.00 96.94 350 ILE A C 1
ATOM 2832 O O . ILE A 1 350 ? -0.741 20.060 3.169 1.00 96.94 350 ILE A O 1
ATOM 2836 N N . GLY A 1 351 ? 1.276 19.618 4.076 1.00 96.75 351 GLY A N 1
ATOM 2837 C CA . GLY A 1 351 ? 1.444 20.870 4.813 1.00 96.75 351 GLY A CA 1
ATOM 2838 C C . GLY A 1 351 ? 0.775 20.902 6.191 1.00 96.75 351 GLY A C 1
ATOM 2839 O O . GLY A 1 351 ? 0.816 21.945 6.836 1.00 96.75 351 GLY A O 1
ATOM 2840 N N . ALA A 1 352 ? 0.140 19.809 6.620 1.00 96.81 352 ALA A N 1
ATOM 2841 C CA . ALA A 1 352 ? -0.513 19.670 7.924 1.00 96.81 352 ALA A CA 1
ATOM 2842 C C . ALA A 1 352 ? -0.346 18.252 8.513 1.00 96.81 352 ALA A C 1
ATOM 2844 O O . ALA A 1 352 ? -1.143 17.815 9.350 1.00 96.81 352 ALA A O 1
ATOM 2845 N N . LEU A 1 353 ? 0.641 17.484 8.028 1.00 96.19 353 LEU A N 1
ATOM 2846 C CA . LEU A 1 353 ? 0.790 16.069 8.375 1.00 96.19 353 LEU A CA 1
ATOM 2847 C C . LEU A 1 353 ? 1.121 15.889 9.859 1.00 96.19 353 LEU A C 1
ATOM 2849 O O . LEU A 1 353 ? 0.601 14.981 10.508 1.00 96.19 353 LEU A O 1
ATOM 2853 N N . LYS A 1 354 ? 1.962 16.772 10.406 1.00 95.88 354 LYS A N 1
ATOM 2854 C CA . LYS A 1 354 ? 2.357 16.748 11.815 1.00 95.88 354 LYS A CA 1
ATOM 2855 C C . LYS A 1 354 ? 1.167 17.017 12.736 1.00 95.88 354 LYS A C 1
ATOM 2857 O O . LYS A 1 354 ? 0.932 16.243 13.661 1.00 95.88 354 LYS A O 1
ATOM 2862 N N . GLU A 1 355 ? 0.409 18.075 12.468 1.00 97.12 355 GLU A N 1
ATOM 2863 C CA . GLU A 1 355 ? -0.780 18.450 13.236 1.00 97.12 355 GLU A CA 1
ATOM 2864 C C . GLU A 1 355 ? -1.836 17.340 13.171 1.00 97.12 355 GLU A C 1
ATOM 2866 O O . GLU A 1 355 ? -2.456 16.991 14.176 1.00 97.12 355 GLU A O 1
ATOM 2871 N N . HIS A 1 356 ? -2.009 16.738 11.990 1.00 96.69 356 HIS A N 1
ATOM 2872 C CA . HIS A 1 356 ? -2.908 15.604 11.798 1.00 96.69 356 HIS A CA 1
ATOM 2873 C C . HIS A 1 356 ? -2.476 14.369 12.598 1.00 96.69 356 HIS A C 1
ATOM 2875 O O . HIS A 1 356 ? -3.294 13.780 13.307 1.00 96.69 356 HIS A O 1
ATOM 2881 N N . ARG A 1 357 ? -1.185 14.011 12.552 1.00 96.50 357 ARG A N 1
ATOM 2882 C CA . ARG A 1 357 ? -0.611 12.926 13.362 1.00 96.50 357 ARG A CA 1
ATOM 2883 C C . ARG A 1 357 ? -0.886 13.151 14.848 1.00 96.50 357 ARG A C 1
ATOM 2885 O O . ARG A 1 357 ? -1.349 12.238 15.527 1.00 96.50 357 ARG A O 1
ATOM 2892 N N . GLU A 1 358 ? -0.620 14.350 15.360 1.00 97.25 358 GLU A N 1
ATOM 2893 C CA . GLU A 1 358 ? -0.839 14.693 16.771 1.00 97.25 358 GLU A CA 1
ATOM 2894 C C . GLU A 1 358 ? -2.321 14.574 17.166 1.00 97.25 358 GLU A C 1
ATOM 2896 O O . GLU A 1 358 ? -2.643 13.998 18.209 1.00 97.25 358 GLU A O 1
ATOM 2901 N N . ALA A 1 359 ? -3.237 15.020 16.301 1.00 96.75 359 ALA A N 1
ATOM 2902 C CA . ALA A 1 359 ? -4.674 14.866 16.515 1.00 96.75 359 ALA A CA 1
ATOM 2903 C C . ALA A 1 359 ? -5.119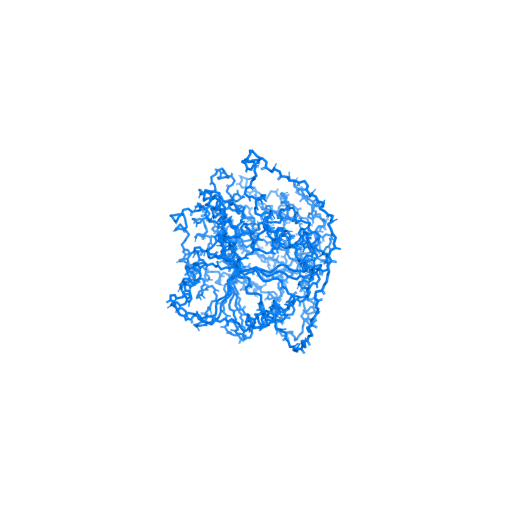 13.389 16.544 1.00 96.75 359 ALA A C 1
ATOM 2905 O O . ALA A 1 359 ? -5.952 13.010 17.375 1.00 96.75 359 ALA A O 1
ATOM 2906 N N . LEU A 1 360 ? -4.560 12.543 15.673 1.00 96.75 360 LEU A N 1
ATOM 2907 C CA . LEU A 1 360 ? -4.837 11.104 15.650 1.00 96.75 360 LEU A CA 1
ATOM 2908 C C . LEU A 1 360 ? -4.280 10.372 16.879 1.00 96.75 360 LEU A C 1
ATOM 2910 O O . LEU A 1 360 ? -4.967 9.514 17.439 1.00 96.75 360 LEU A O 1
ATOM 2914 N N . ILE A 1 361 ? -3.082 10.738 17.345 1.00 97.56 361 ILE A N 1
ATOM 2915 C CA . ILE A 1 361 ? -2.511 10.217 18.598 1.00 97.56 361 ILE A CA 1
ATOM 2916 C C . ILE A 1 361 ? -3.424 10.570 19.773 1.00 97.56 361 ILE A C 1
ATOM 2918 O O . ILE A 1 361 ? -3.799 9.692 20.550 1.00 97.56 361 ILE A O 1
ATOM 2922 N N . HIS A 1 362 ? -3.836 11.836 19.881 1.00 97.44 362 HIS A N 1
ATOM 2923 C CA . HIS A 1 362 ? -4.735 12.293 20.944 1.00 97.44 362 HIS A CA 1
ATOM 2924 C C . HIS A 1 362 ? -6.051 11.510 20.960 1.00 97.44 362 HIS A C 1
ATOM 2926 O O . HIS A 1 362 ? -6.493 11.031 22.004 1.00 97.44 362 HIS A O 1
ATOM 2932 N N . ARG A 1 363 ? -6.654 11.307 19.786 1.00 97.06 363 ARG A N 1
ATOM 2933 C CA . ARG A 1 363 ? -7.882 10.518 19.640 1.00 97.06 363 ARG A CA 1
ATOM 2934 C C . ARG A 1 363 ? -7.696 9.060 20.057 1.00 97.06 363 ARG A C 1
ATOM 2936 O O . ARG A 1 363 ? -8.522 8.526 20.794 1.00 97.06 363 ARG A O 1
ATOM 2943 N N . THR A 1 364 ? -6.609 8.437 19.615 1.00 97.81 364 THR A N 1
ATOM 2944 C CA . THR A 1 364 ? -6.262 7.053 19.970 1.00 97.81 364 THR A CA 1
ATOM 2945 C C . THR A 1 364 ? -6.068 6.908 21.482 1.00 97.81 364 THR A C 1
ATOM 2947 O O . THR A 1 364 ? -6.537 5.945 22.088 1.00 97.81 364 THR A O 1
ATOM 2950 N N . ASN A 1 365 ? -5.440 7.895 22.126 1.00 97.94 365 ASN A N 1
ATOM 2951 C CA . ASN A 1 365 ? -5.276 7.917 23.578 1.00 97.94 365 ASN A CA 1
ATOM 2952 C C . ASN A 1 365 ? -6.624 7.994 24.304 1.00 97.94 365 ASN A C 1
ATOM 2954 O O . ASN A 1 365 ? -6.857 7.190 25.204 1.00 97.94 365 ASN A O 1
ATOM 2958 N N . LYS A 1 366 ? -7.550 8.855 23.861 1.00 97.81 366 LYS A N 1
ATOM 2959 C CA . LYS A 1 366 ? -8.916 8.900 24.415 1.00 97.81 366 LYS A CA 1
ATOM 2960 C C . LYS A 1 366 ? -9.664 7.574 24.260 1.00 97.81 366 LYS A C 1
ATOM 2962 O O . LYS A 1 366 ? -10.336 7.131 25.191 1.00 97.81 366 LYS A O 1
ATOM 2967 N N . MET A 1 367 ? -9.531 6.909 23.111 1.00 97.88 367 MET A N 1
ATOM 2968 C CA . MET A 1 367 ? -10.104 5.572 22.906 1.00 97.88 367 MET A CA 1
ATOM 2969 C C . MET A 1 367 ? -9.533 4.561 23.908 1.00 97.88 367 MET A C 1
ATOM 2971 O O . MET A 1 367 ? -10.285 3.814 24.532 1.00 97.88 367 MET A O 1
ATOM 2975 N N . ASN A 1 368 ? -8.217 4.583 24.133 1.00 98.00 368 ASN A N 1
ATOM 2976 C CA . ASN A 1 368 ? -7.559 3.747 25.139 1.00 98.00 368 ASN A CA 1
ATOM 2977 C C . ASN A 1 368 ? -7.982 4.081 26.580 1.00 98.00 368 ASN A C 1
ATOM 2979 O O . ASN A 1 368 ? -8.112 3.175 27.403 1.00 98.00 368 ASN A O 1
ATOM 2983 N N . GLU A 1 369 ? -8.219 5.352 26.907 1.00 97.81 369 GLU A N 1
ATOM 2984 C CA . GLU A 1 369 ? -8.752 5.771 28.209 1.00 97.81 369 GLU A CA 1
ATOM 2985 C C . GLU A 1 369 ? -10.156 5.209 28.455 1.00 97.81 369 GLU A C 1
ATOM 2987 O O . GLU A 1 369 ? -10.404 4.641 29.519 1.00 97.81 369 GLU A O 1
ATOM 2992 N N . LEU A 1 370 ? -11.055 5.289 27.466 1.00 97.25 370 LEU A N 1
ATOM 2993 C CA . LEU A 1 370 ? -12.378 4.661 27.546 1.00 97.25 370 LEU A CA 1
ATOM 2994 C C . LEU A 1 370 ? -12.274 3.149 27.739 1.00 97.25 370 LEU A C 1
ATOM 2996 O O . LEU A 1 370 ? -12.962 2.570 28.581 1.00 97.25 370 LEU A O 1
ATOM 3000 N N . ALA A 1 371 ? -11.371 2.509 27.004 1.00 97.31 371 ALA A N 1
ATOM 3001 C CA . ALA A 1 371 ? -11.148 1.082 27.125 1.00 97.31 371 ALA A CA 1
ATOM 3002 C C . ALA A 1 371 ? -10.674 0.709 28.551 1.00 97.31 371 ALA A C 1
ATOM 3004 O O . ALA A 1 371 ? -11.170 -0.250 29.150 1.00 97.31 371 ALA A O 1
ATOM 3005 N N . LYS A 1 372 ? -9.771 1.497 29.152 1.00 97.12 372 LYS A N 1
ATOM 3006 C CA . LYS A 1 372 ? -9.334 1.337 30.557 1.00 97.12 372 LYS A CA 1
ATOM 3007 C C . LYS A 1 372 ? -10.459 1.558 31.572 1.00 97.12 372 LYS A C 1
ATOM 3009 O O . LYS A 1 372 ? -10.427 0.947 32.632 1.00 97.12 372 LYS A O 1
ATOM 3014 N N . GLN A 1 373 ? -11.459 2.374 31.241 1.00 97.00 373 GLN A N 1
ATOM 3015 C CA . GLN A 1 373 ? -12.686 2.557 32.033 1.00 97.00 373 GLN A CA 1
ATOM 3016 C C . GLN A 1 373 ? -13.704 1.409 31.858 1.00 97.00 373 GLN A C 1
ATOM 3018 O O . GLN A 1 373 ? -14.792 1.463 32.424 1.00 97.00 373 GLN A O 1
ATOM 3023 N N . GLY A 1 374 ? -13.383 0.380 31.067 1.00 97.25 374 GLY A N 1
ATOM 3024 C CA . GLY A 1 374 ? -14.233 -0.794 30.856 1.00 97.25 374 GLY A CA 1
ATOM 3025 C C . GLY A 1 374 ? -15.149 -0.715 29.632 1.00 97.25 374 GLY A C 1
ATOM 3026 O O . GLY A 1 374 ? -15.824 -1.694 29.333 1.00 97.25 374 GLY A O 1
ATOM 3027 N N . PHE A 1 375 ? -15.151 0.382 28.865 1.00 98.31 375 PHE A N 1
ATOM 3028 C CA . PHE A 1 375 ? -15.910 0.469 27.610 1.00 98.31 375 PHE A CA 1
ATOM 3029 C C . PHE A 1 375 ? -15.243 -0.380 26.522 1.00 98.31 375 PHE A C 1
ATOM 3031 O O . PHE A 1 375 ? -14.351 0.080 25.810 1.00 98.31 375 PHE A O 1
ATOM 3038 N N . ARG A 1 376 ? -15.649 -1.649 26.433 1.00 97.88 376 ARG A N 1
ATOM 3039 C CA . ARG A 1 376 ? -15.001 -2.681 25.603 1.00 97.88 376 ARG A CA 1
ATOM 3040 C C . ARG A 1 376 ? -15.918 -3.287 24.550 1.00 97.88 376 ARG A C 1
ATOM 3042 O O . ARG A 1 376 ? -15.447 -4.037 23.701 1.00 97.88 376 ARG A O 1
ATOM 3049 N N . LYS A 1 377 ? -17.207 -2.962 24.597 1.00 98.56 377 LYS A N 1
ATOM 3050 C CA . LYS A 1 377 ? -18.206 -3.396 23.626 1.00 98.56 377 LYS A CA 1
ATOM 3051 C C . LYS A 1 377 ? -18.631 -2.221 22.758 1.00 98.56 377 LYS A C 1
ATOM 3053 O O . LYS A 1 377 ? -18.825 -1.129 23.272 1.00 98.56 377 LYS A O 1
ATOM 3058 N N . TYR A 1 378 ? -18.798 -2.435 21.463 1.00 98.62 378 TYR A N 1
ATOM 3059 C CA . TYR A 1 378 ? -19.185 -1.409 20.501 1.00 98.62 378 TYR A CA 1
ATOM 3060 C C . TYR A 1 378 ? -20.443 -1.846 19.767 1.00 98.62 378 TYR A C 1
ATOM 3062 O O . TYR A 1 378 ? -20.500 -2.959 19.249 1.00 98.62 378 TYR A O 1
ATOM 3070 N N . HIS A 1 379 ? -21.449 -0.975 19.741 1.00 98.75 379 HIS A N 1
ATOM 3071 C CA . HIS A 1 379 ? -22.734 -1.206 19.088 1.00 98.75 379 HIS A CA 1
ATOM 3072 C C . HIS A 1 379 ? -22.918 -0.223 17.939 1.00 98.75 379 HIS A C 1
ATOM 3074 O O . HIS A 1 379 ? -22.875 0.989 18.143 1.00 98.75 379 HIS A O 1
ATOM 3080 N N . TYR A 1 380 ? -23.110 -0.769 16.745 1.00 98.69 380 TYR A N 1
ATOM 3081 C CA . TYR A 1 380 ? -23.333 -0.061 15.496 1.00 98.69 380 TYR A CA 1
ATOM 3082 C C . TYR A 1 380 ? -24.818 -0.126 15.157 1.00 98.69 380 TYR A C 1
ATOM 3084 O O . TYR A 1 380 ? -25.383 -1.220 15.086 1.00 98.69 380 TYR A O 1
ATOM 3092 N N . ILE A 1 381 ? -25.430 1.030 14.903 1.00 98.50 381 ILE A N 1
ATOM 3093 C CA . ILE A 1 381 ? -26.810 1.131 14.416 1.00 98.50 381 ILE A CA 1
ATOM 3094 C C . ILE A 1 381 ? -26.840 2.071 13.214 1.00 98.50 381 ILE A C 1
ATOM 3096 O O . ILE A 1 381 ? -26.323 3.189 13.292 1.00 98.50 381 ILE A O 1
ATOM 3100 N N . SER A 1 382 ? -27.461 1.641 12.115 1.00 97.94 382 SER A N 1
ATOM 3101 C CA . SER A 1 382 ? -27.747 2.514 10.972 1.00 97.94 382 SER A CA 1
ATOM 3102 C C . SER A 1 382 ? -29.158 3.096 11.023 1.00 97.94 382 SER A C 1
ATOM 3104 O O . SER A 1 382 ? -30.114 2.445 11.449 1.00 97.94 382 SER A O 1
ATOM 3106 N N . TYR A 1 383 ? -29.287 4.335 10.555 1.00 97.25 383 TYR A N 1
ATOM 3107 C CA . TYR A 1 383 ? -30.520 5.115 10.561 1.00 97.25 383 TYR A CA 1
ATOM 3108 C C . TYR A 1 383 ? -30.915 5.535 9.147 1.00 97.25 383 TYR A C 1
ATOM 3110 O O . TYR A 1 383 ? -30.075 5.833 8.298 1.00 97.25 383 TYR A O 1
ATOM 3118 N N . ASP A 1 384 ? -32.214 5.632 8.896 1.00 95.88 384 ASP A N 1
ATOM 3119 C CA . ASP A 1 384 ? -32.728 6.325 7.725 1.00 95.88 384 ASP A CA 1
ATOM 3120 C C . ASP A 1 384 ? -32.629 7.837 7.972 1.00 95.88 384 ASP A C 1
ATOM 3122 O O . ASP A 1 384 ? -33.267 8.382 8.874 1.00 95.88 384 ASP A O 1
ATOM 3126 N N . LEU A 1 385 ? -31.826 8.528 7.161 1.00 93.25 385 LEU A N 1
ATOM 3127 C CA . LEU A 1 385 ? -31.541 9.956 7.339 1.00 93.25 385 LEU A CA 1
ATOM 3128 C C . LEU A 1 385 ? -32.766 10.867 7.164 1.00 93.25 385 LEU A C 1
ATOM 3130 O O . LEU A 1 385 ? -32.728 12.012 7.607 1.00 93.25 385 LEU A O 1
ATOM 3134 N N . LYS A 1 386 ? -33.840 10.406 6.507 1.00 94.69 386 LYS A N 1
ATOM 3135 C CA . LYS A 1 386 ? -35.061 11.206 6.316 1.00 94.69 386 LYS A CA 1
ATOM 3136 C C . LYS A 1 386 ? -35.978 11.114 7.528 1.00 94.69 386 LYS A C 1
ATOM 3138 O O . LYS A 1 386 ? -36.601 12.101 7.902 1.00 94.69 386 LYS A O 1
ATOM 3143 N N . THR A 1 387 ? -36.095 9.924 8.109 1.00 95.69 387 THR A N 1
ATOM 3144 C CA . THR A 1 387 ? -37.019 9.650 9.218 1.00 95.69 387 THR A CA 1
ATOM 3145 C C . THR A 1 387 ? -36.356 9.719 10.591 1.00 95.69 387 THR A C 1
ATOM 3147 O O . THR A 1 387 ? -37.062 9.832 11.591 1.00 95.69 387 THR A O 1
ATOM 3150 N N . GLY A 1 388 ? -35.024 9.626 10.654 1.00 93.50 388 GLY A N 1
ATOM 3151 C CA . GLY A 1 388 ? -34.250 9.564 11.895 1.00 93.50 388 GLY A CA 1
ATOM 3152 C C . GLY A 1 388 ? -34.429 8.258 12.678 1.00 93.50 388 GLY A C 1
ATOM 3153 O O . GLY A 1 388 ? -34.057 8.194 13.847 1.00 93.50 388 GLY A O 1
ATOM 3154 N N . LYS A 1 389 ? -35.025 7.222 12.075 1.00 95.81 389 LYS A N 1
ATOM 3155 C CA . LYS A 1 389 ? -35.291 5.926 12.721 1.00 95.81 389 LYS A CA 1
ATOM 3156 C C . LYS A 1 389 ? -34.294 4.862 12.254 1.00 95.81 389 LYS A C 1
ATOM 3158 O O . LYS A 1 389 ? -33.816 4.973 11.126 1.00 95.81 389 LYS A O 1
ATOM 3163 N N . PRO A 1 390 ? -34.001 3.830 13.070 1.00 96.50 390 PRO A N 1
ATOM 3164 C CA . PRO A 1 390 ? -33.190 2.702 12.626 1.00 96.50 390 PRO A CA 1
ATOM 3165 C C . PRO A 1 390 ? -33.749 2.090 11.337 1.00 96.50 390 PRO A C 1
ATOM 3167 O O . PRO A 1 390 ? -34.948 1.819 11.253 1.00 96.50 390 PRO A O 1
ATOM 3170 N N . ASP A 1 391 ? -32.894 1.884 10.335 1.00 95.06 391 ASP A N 1
ATOM 3171 C CA . ASP A 1 391 ? -33.303 1.347 9.025 1.00 95.06 391 ASP A CA 1
ATOM 3172 C C . ASP A 1 391 ? -33.258 -0.192 8.958 1.00 95.06 391 ASP A C 1
ATOM 3174 O O . ASP A 1 391 ? -33.676 -0.789 7.965 1.00 95.06 391 ASP A O 1
ATOM 3178 N N . GLY A 1 392 ? -32.751 -0.834 10.017 1.00 92.75 392 GLY A N 1
ATOM 3179 C CA . GLY A 1 392 ? -32.634 -2.286 10.150 1.00 92.75 392 GLY A CA 1
ATOM 3180 C C . GLY A 1 392 ? -31.521 -2.924 9.313 1.00 92.75 392 GLY A C 1
ATOM 3181 O O . GLY A 1 392 ? -31.444 -4.152 9.264 1.00 92.75 392 GLY A O 1
ATOM 3182 N N . LYS A 1 393 ? -30.667 -2.133 8.647 1.00 94.75 393 LYS A N 1
ATOM 3183 C CA . LYS A 1 393 ? -29.562 -2.652 7.819 1.00 94.75 393 LYS A CA 1
ATOM 3184 C C . LYS A 1 393 ? -28.313 -2.982 8.632 1.00 94.75 393 LYS A C 1
ATOM 3186 O O . LYS A 1 393 ? -27.617 -3.939 8.300 1.00 94.75 393 LYS A O 1
ATOM 3191 N N . THR A 1 394 ? -28.060 -2.216 9.687 1.00 98.19 394 THR A N 1
ATOM 3192 C CA . THR A 1 394 ? -26.994 -2.445 10.658 1.00 98.19 394 THR A CA 1
ATOM 3193 C C . THR A 1 394 ? -27.572 -2.370 12.067 1.00 98.19 394 THR A C 1
ATOM 3195 O O . THR A 1 394 ? -28.101 -1.340 12.481 1.00 98.19 394 THR A O 1
ATOM 3198 N N . ASP A 1 395 ? -27.440 -3.477 12.784 1.00 98.50 395 ASP A N 1
ATOM 3199 C CA . ASP A 1 395 ? -27.603 -3.624 14.228 1.00 98.50 395 ASP A CA 1
ATOM 3200 C C . ASP A 1 395 ? -26.589 -4.695 14.640 1.00 98.50 395 ASP A C 1
ATOM 3202 O O . ASP A 1 395 ? -26.823 -5.899 14.486 1.00 98.50 395 ASP A O 1
ATOM 3206 N N . PHE A 1 396 ? -25.392 -4.237 14.999 1.00 98.75 396 PHE A N 1
ATOM 3207 C CA . PHE A 1 396 ? -24.210 -5.082 15.111 1.00 98.75 396 PHE A CA 1
ATOM 3208 C C . PHE A 1 396 ? -23.401 -4.744 16.354 1.00 98.75 396 PHE A C 1
ATOM 3210 O O . PHE A 1 396 ? -23.140 -3.575 16.635 1.00 98.75 396 PHE A O 1
ATOM 3217 N N . GLN A 1 397 ? -22.967 -5.769 17.077 1.00 98.56 397 GLN A N 1
ATOM 3218 C CA . GLN A 1 397 ? -22.168 -5.627 18.285 1.00 98.56 397 GLN A CA 1
ATOM 3219 C C . GLN A 1 397 ? -20.863 -6.404 18.174 1.00 98.56 397 GLN A C 1
ATOM 3221 O O . GLN A 1 397 ? -20.829 -7.501 17.618 1.00 98.56 397 GLN A O 1
ATOM 3226 N N . ILE A 1 398 ? -19.799 -5.842 18.742 1.00 98.56 398 ILE A N 1
ATOM 3227 C CA . ILE A 1 398 ? -18.481 -6.471 18.819 1.00 98.56 398 ILE A CA 1
ATOM 3228 C C . ILE A 1 398 ? -17.761 -6.045 20.094 1.00 98.56 398 ILE A C 1
ATOM 3230 O O . ILE A 1 398 ? -17.968 -4.940 20.590 1.00 98.56 398 ILE A O 1
ATOM 3234 N N . GLU A 1 399 ? -16.908 -6.913 20.622 1.00 98.19 399 GLU A N 1
ATOM 3235 C CA . GLU A 1 399 ? -16.126 -6.648 21.830 1.00 98.19 399 GLU A CA 1
ATOM 3236 C C . GLU A 1 399 ? -14.632 -6.781 21.558 1.00 98.19 399 GLU A C 1
ATOM 3238 O O . GLU A 1 399 ? -14.216 -7.644 20.782 1.00 98.19 399 GLU A O 1
ATOM 3243 N N . ILE A 1 400 ? -13.830 -5.959 22.234 1.00 97.81 400 ILE A N 1
ATOM 3244 C CA . ILE A 1 400 ? -12.369 -6.075 22.279 1.00 97.81 400 ILE A CA 1
ATOM 3245 C C . ILE A 1 400 ? -11.927 -6.710 23.602 1.00 97.81 400 ILE A C 1
ATOM 3247 O O . ILE A 1 400 ? -12.585 -6.560 24.631 1.00 97.81 400 ILE A O 1
ATOM 3251 N N . SER A 1 401 ? -10.797 -7.419 23.584 1.00 94.19 401 SER A N 1
ATOM 3252 C CA . SER A 1 401 ? -10.259 -8.077 24.779 1.00 94.19 401 SER A CA 1
ATOM 3253 C C . SER A 1 401 ? -9.870 -7.045 25.852 1.00 94.19 401 SER A C 1
ATOM 3255 O O . SER A 1 401 ? -9.455 -5.934 25.508 1.00 94.19 401 SER A O 1
ATOM 3257 N N . PRO A 1 402 ? -9.887 -7.400 27.152 1.00 93.38 402 PRO A N 1
ATOM 3258 C CA . PRO A 1 402 ? -9.273 -6.580 28.200 1.00 93.38 402 PRO A CA 1
ATOM 3259 C C . PRO A 1 402 ? -7.789 -6.271 27.952 1.00 93.38 402 PRO A C 1
ATOM 3261 O O . PRO A 1 402 ? -7.277 -5.287 28.478 1.00 93.38 402 PRO A O 1
ATOM 3264 N N . LYS A 1 403 ? -7.104 -7.106 27.157 1.00 96.25 403 LYS A N 1
ATOM 3265 C CA . LYS A 1 403 ? -5.712 -6.906 26.723 1.00 96.25 403 LYS A CA 1
ATOM 3266 C C . LYS A 1 403 ? -5.580 -6.184 25.384 1.00 96.25 403 LYS A C 1
ATOM 3268 O O . LYS A 1 403 ? -4.464 -5.865 24.992 1.00 96.25 403 LYS A O 1
ATOM 3273 N N . SER A 1 404 ? -6.676 -5.923 24.676 1.00 96.94 404 SER A N 1
ATOM 3274 C CA . SER A 1 404 ? -6.627 -5.134 23.449 1.00 96.94 404 SER A CA 1
ATOM 3275 C C . SER A 1 404 ? -6.414 -3.654 23.779 1.00 96.94 404 SER A C 1
ATOM 3277 O O . SER A 1 404 ? -7.035 -3.105 24.696 1.00 96.94 404 SER A O 1
ATOM 3279 N N . LYS A 1 405 ? -5.574 -2.996 22.988 1.00 97.12 405 LYS A N 1
ATOM 3280 C CA . LYS A 1 405 ? -5.369 -1.547 22.957 1.00 97.12 405 LYS A CA 1
ATOM 3281 C C . LYS A 1 405 ? -5.685 -1.018 21.562 1.00 97.12 405 LYS A C 1
ATOM 3283 O O . LYS A 1 405 ? -5.567 -1.738 20.569 1.00 97.12 405 LYS A O 1
ATOM 3288 N N . PHE A 1 406 ? -6.080 0.242 21.495 1.00 97.81 406 PHE A N 1
ATOM 3289 C CA . PHE A 1 406 ? -6.168 0.973 20.245 1.00 97.81 406 PHE A CA 1
ATOM 3290 C C . PHE A 1 406 ? -4.782 1.400 19.790 1.00 97.81 406 PHE A C 1
ATOM 3292 O O . PHE A 1 406 ? -4.004 1.964 20.567 1.00 97.81 406 PHE A O 1
ATOM 3299 N N . MET A 1 407 ? -4.505 1.137 18.523 1.00 96.25 407 MET A N 1
ATOM 3300 C CA . MET A 1 407 ? -3.387 1.691 17.787 1.00 96.25 407 MET A CA 1
ATOM 3301 C C . MET A 1 407 ? -3.848 2.907 16.986 1.00 96.25 407 MET A C 1
ATOM 3303 O O . MET A 1 407 ? -5.042 3.121 16.759 1.00 96.25 407 MET A O 1
ATOM 3307 N N . GLY A 1 408 ? -2.878 3.746 16.650 1.00 94.75 408 GLY A N 1
ATOM 3308 C CA . GLY A 1 408 ? -3.083 4.999 15.940 1.00 94.75 408 GLY A CA 1
ATOM 3309 C C . GLY A 1 408 ? -2.077 5.126 14.801 1.00 94.75 408 GLY A C 1
ATOM 3310 O O . GLY A 1 408 ? -1.627 4.114 14.271 1.00 94.75 408 GLY A O 1
ATOM 3311 N N . PRO A 1 409 ? -1.662 6.350 14.448 1.00 95.06 409 PRO A N 1
ATOM 3312 C CA . PRO A 1 409 ? -0.935 6.601 13.208 1.00 95.06 409 PRO A CA 1
ATOM 3313 C C . PRO A 1 409 ? 0.544 6.212 13.269 1.00 95.06 409 PRO A C 1
ATOM 3315 O O . PRO A 1 409 ? 1.234 6.400 12.277 1.00 95.06 409 PRO A O 1
ATOM 3318 N N . LEU A 1 410 ? 1.057 5.768 14.421 1.00 95.12 410 LEU A N 1
ATOM 3319 C CA . LEU A 1 410 ? 2.480 5.519 14.631 1.00 95.12 410 LEU A CA 1
ATOM 3320 C C . LEU A 1 410 ? 2.792 4.029 14.733 1.00 95.12 410 LEU A C 1
ATOM 3322 O O . LEU A 1 410 ? 2.084 3.277 15.406 1.00 95.12 410 LEU A O 1
ATOM 3326 N N . LEU A 1 411 ? 3.917 3.651 14.132 1.00 91.94 411 LEU A N 1
ATOM 3327 C CA . LEU A 1 411 ? 4.578 2.368 14.310 1.00 91.94 411 LEU A CA 1
ATOM 3328 C C . LEU A 1 411 ? 5.990 2.601 14.863 1.00 91.94 411 LEU A C 1
ATOM 3330 O O . LEU A 1 411 ? 6.779 3.343 14.279 1.00 91.94 411 LEU A O 1
ATOM 3334 N N . GLU A 1 412 ? 6.286 1.967 15.998 1.00 91.56 412 GLU A N 1
ATOM 3335 C CA . GLU A 1 412 ? 7.525 2.151 16.761 1.00 91.56 412 GLU A CA 1
ATOM 3336 C C . GLU A 1 412 ? 8.488 0.975 16.559 1.00 91.56 412 GLU A C 1
ATOM 3338 O O . GLU A 1 412 ? 8.126 -0.182 16.779 1.00 91.56 412 GLU A O 1
ATOM 3343 N N . TYR A 1 413 ? 9.749 1.270 16.247 1.00 88.75 413 TYR A N 1
ATOM 3344 C CA . TYR A 1 413 ? 10.808 0.276 16.065 1.00 88.75 413 TYR A CA 1
ATOM 3345 C C . TYR A 1 413 ? 11.828 0.403 17.186 1.00 88.75 413 TYR A C 1
ATOM 3347 O O . TYR A 1 413 ? 12.715 1.256 17.159 1.00 88.75 413 TYR A O 1
ATOM 3355 N N . LYS A 1 414 ? 11.742 -0.486 18.177 1.00 84.12 414 LYS A N 1
ATOM 3356 C CA . LYS A 1 414 ? 12.589 -0.417 19.380 1.00 84.12 414 LYS A CA 1
ATOM 3357 C C . LYS A 1 414 ? 14.082 -0.559 19.081 1.00 84.12 414 LYS A C 1
ATOM 3359 O O . LYS A 1 414 ? 14.893 0.073 19.747 1.00 84.12 414 LYS A O 1
ATOM 3364 N N . LYS A 1 415 ? 14.448 -1.395 18.103 1.00 83.38 415 LYS A N 1
ATOM 3365 C CA . LYS A 1 415 ? 15.851 -1.725 17.806 1.00 83.38 415 LYS A CA 1
ATOM 3366 C C . LYS A 1 415 ? 16.634 -0.521 17.279 1.00 83.38 415 LYS A C 1
ATOM 3368 O O . LYS A 1 415 ? 17.734 -0.266 17.757 1.00 83.38 415 LYS A O 1
ATOM 3373 N N . ASN A 1 416 ? 16.039 0.218 16.342 1.00 85.31 416 ASN A N 1
ATOM 3374 C CA . ASN A 1 416 ? 16.684 1.338 15.651 1.00 85.31 416 ASN A CA 1
ATOM 3375 C C . ASN A 1 416 ? 16.093 2.708 16.041 1.00 85.31 416 ASN A C 1
ATOM 3377 O O . ASN A 1 416 ? 16.525 3.738 15.534 1.00 85.31 416 ASN A O 1
ATOM 3381 N N . ASN A 1 417 ? 15.150 2.733 16.991 1.00 91.31 417 ASN A N 1
ATOM 3382 C CA . ASN A 1 417 ? 14.509 3.934 17.526 1.00 91.31 417 ASN A CA 1
ATOM 3383 C C . ASN A 1 417 ? 13.887 4.822 16.431 1.00 91.31 417 ASN A C 1
ATOM 3385 O O . ASN A 1 417 ? 14.197 6.014 16.312 1.00 91.31 417 ASN A O 1
ATOM 3389 N N 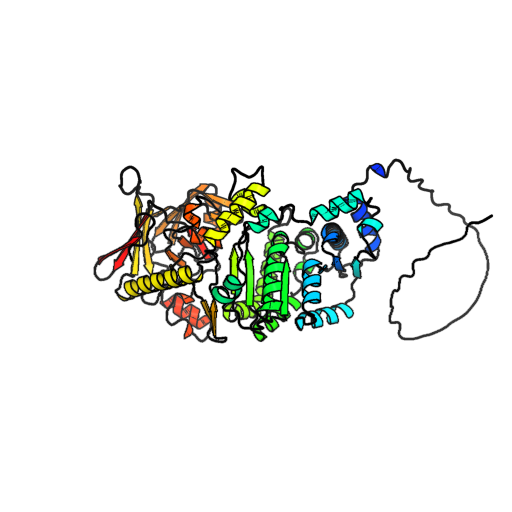. HIS A 1 418 ? 13.022 4.202 15.628 1.00 94.50 418 HIS A N 1
ATOM 3390 C CA . HIS A 1 418 ? 12.179 4.880 14.646 1.00 94.50 418 HIS A CA 1
ATOM 3391 C C . HIS A 1 418 ? 10.733 4.964 15.125 1.00 94.50 418 HIS A C 1
ATOM 3393 O O . HIS A 1 418 ? 10.228 4.001 15.698 1.00 94.50 418 HIS A O 1
ATOM 3399 N N . SER A 1 419 ? 10.069 6.072 14.798 1.00 95.50 419 SER A N 1
ATOM 3400 C CA . SER A 1 419 ? 8.621 6.247 14.944 1.00 95.50 419 SER A CA 1
ATOM 3401 C C . SER A 1 419 ? 8.039 6.710 13.609 1.00 95.50 419 SER A C 1
ATOM 3403 O O . SER A 1 419 ? 8.158 7.878 13.240 1.00 95.50 419 SER A O 1
ATOM 3405 N N . THR A 1 420 ? 7.473 5.785 12.835 1.00 96.38 420 THR A N 1
ATOM 3406 C CA . THR A 1 420 ? 6.987 6.074 11.476 1.00 96.38 420 THR A CA 1
ATOM 3407 C C . THR A 1 420 ? 5.479 6.223 11.429 1.00 96.38 420 THR A C 1
ATOM 3409 O O . THR A 1 420 ? 4.775 5.565 12.190 1.00 96.38 420 THR A O 1
ATOM 3412 N N . ILE A 1 421 ? 4.983 6.970 10.446 1.00 97.25 421 ILE A N 1
ATOM 3413 C CA . ILE A 1 421 ? 3.611 6.867 9.953 1.00 97.25 421 ILE A CA 1
ATOM 3414 C C . ILE A 1 421 ? 3.609 5.829 8.818 1.00 97.25 421 ILE A C 1
ATOM 3416 O O . ILE A 1 421 ? 4.015 6.168 7.707 1.00 97.25 421 ILE A O 1
ATOM 3420 N N . PRO A 1 422 ? 3.193 4.571 9.056 1.00 94.00 422 PRO A N 1
ATOM 3421 C CA . PRO A 1 422 ? 3.291 3.507 8.054 1.00 94.00 422 PRO A CA 1
ATOM 3422 C C . PRO A 1 422 ? 2.442 3.768 6.803 1.00 94.00 422 PRO A C 1
ATOM 3424 O O . PRO A 1 422 ? 2.826 3.381 5.700 1.00 94.00 422 PRO A O 1
ATOM 3427 N N . ASN A 1 423 ? 1.309 4.453 6.967 1.00 95.62 423 ASN A N 1
ATOM 3428 C CA . ASN A 1 423 ? 0.336 4.716 5.915 1.00 95.62 423 ASN A CA 1
ATOM 3429 C C . ASN A 1 423 ? 0.055 6.217 5.810 1.00 95.62 423 ASN A C 1
ATOM 3431 O O . ASN A 1 423 ? -0.352 6.855 6.779 1.00 95.62 423 ASN A O 1
ATOM 3435 N N . ILE A 1 424 ? 0.239 6.783 4.618 1.00 97.31 424 ILE A N 1
ATOM 3436 C CA . ILE A 1 424 ? -0.245 8.121 4.278 1.00 97.31 424 ILE A CA 1
ATOM 3437 C C . ILE A 1 424 ? -1.095 7.995 3.006 1.00 97.31 424 ILE A C 1
ATOM 3439 O O . ILE A 1 424 ? -0.550 7.692 1.942 1.00 97.31 424 ILE A O 1
ATOM 3443 N N . PRO A 1 425 ? -2.414 8.233 3.079 1.00 96.75 425 PRO A N 1
ATOM 3444 C CA . PRO A 1 425 ? -3.160 8.740 4.234 1.00 96.75 425 PRO A CA 1
ATOM 3445 C C . PRO A 1 425 ? -3.322 7.720 5.372 1.00 96.75 425 PRO A C 1
ATOM 3447 O O . PRO A 1 425 ? -3.239 6.517 5.156 1.00 96.75 425 PRO A O 1
ATOM 3450 N N . THR A 1 426 ? -3.621 8.230 6.566 1.00 96.69 426 THR A N 1
ATOM 3451 C CA . THR A 1 426 ? -4.216 7.474 7.675 1.00 96.69 426 THR A CA 1
ATOM 3452 C C . THR A 1 426 ? -5.199 8.385 8.411 1.00 96.69 426 THR A C 1
ATOM 3454 O O . THR A 1 426 ? -4.950 9.584 8.545 1.00 96.69 426 THR A O 1
ATOM 3457 N N . GLU A 1 427 ? -6.339 7.859 8.838 1.00 96.94 427 GLU A N 1
ATOM 3458 C CA . GLU A 1 427 ? -7.429 8.579 9.513 1.00 96.94 427 GLU A CA 1
ATOM 3459 C C . GLU A 1 427 ? -8.013 7.772 10.691 1.00 96.94 427 GLU A C 1
ATOM 3461 O O . GLU A 1 427 ? -8.953 8.220 11.357 1.00 96.94 427 GLU A O 1
ATOM 3466 N N . GLU A 1 428 ? -7.462 6.587 10.954 1.00 96.06 428 GLU A N 1
ATOM 3467 C CA . GLU A 1 428 ? -8.058 5.561 11.801 1.00 96.06 428 GLU A CA 1
ATOM 3468 C C . GLU A 1 428 ? -7.479 5.475 13.216 1.00 96.06 428 GLU A C 1
ATOM 3470 O O . GLU A 1 428 ? -6.350 5.872 13.508 1.00 96.06 428 GLU A O 1
ATOM 3475 N N . SER A 1 429 ? -8.292 4.908 14.104 1.00 97.38 429 SER A N 1
ATOM 3476 C CA . SER A 1 429 ? -7.837 4.274 15.335 1.00 97.38 429 SER A CA 1
ATOM 3477 C C . SER A 1 429 ? -8.449 2.881 15.404 1.00 97.38 429 SER A C 1
ATOM 3479 O O . SER A 1 429 ? -9.675 2.744 15.349 1.00 97.38 429 SER A O 1
ATOM 3481 N N . PHE A 1 430 ? -7.608 1.857 15.510 1.00 97.62 430 PHE A N 1
ATOM 3482 C CA . PHE A 1 430 ? -8.011 0.465 15.307 1.00 97.62 430 PHE A CA 1
ATOM 3483 C C . PHE A 1 430 ? -7.551 -0.449 16.440 1.00 97.62 430 PHE A C 1
ATOM 3485 O O . PHE A 1 430 ? -6.623 -0.134 17.185 1.00 97.62 430 PHE A O 1
ATOM 3492 N N . SER A 1 431 ? -8.234 -1.578 16.614 1.00 98.06 431 SER A N 1
ATOM 3493 C CA . SER A 1 431 ? -7.903 -2.585 17.621 1.00 98.06 431 SER A CA 1
ATOM 3494 C C . SER A 1 431 ? -8.330 -3.988 17.185 1.00 98.06 431 SER A C 1
ATOM 3496 O O . SER A 1 431 ? -9.083 -4.166 16.230 1.00 98.06 431 SER A O 1
ATOM 3498 N N . ALA A 1 432 ? -7.878 -4.996 17.928 1.00 97.69 432 ALA A N 1
ATOM 3499 C CA . ALA A 1 432 ? -8.224 -6.392 17.704 1.00 97.69 432 ALA A CA 1
ATOM 3500 C C . ALA A 1 432 ? -9.458 -6.796 18.542 1.00 97.69 432 ALA A C 1
ATOM 3502 O O . ALA A 1 432 ? -9.416 -6.700 19.780 1.00 97.69 432 ALA A O 1
ATOM 3503 N N . PRO A 1 433 ? -10.548 -7.268 17.910 1.00 97.88 433 PRO A N 1
ATOM 3504 C CA . PRO A 1 433 ? -11.719 -7.777 18.599 1.00 97.88 433 PRO A CA 1
ATOM 3505 C C . PRO A 1 433 ? -11.516 -9.213 19.094 1.00 97.88 433 PRO A C 1
ATOM 3507 O O . PRO A 1 433 ? -10.650 -9.958 18.631 1.00 97.88 433 PRO A O 1
ATOM 3510 N N . VAL A 1 434 ? -12.372 -9.625 20.025 1.00 97.75 434 VAL A N 1
ATOM 3511 C CA . VAL A 1 434 ? -12.494 -11.019 20.452 1.00 97.75 434 VAL A CA 1
ATOM 3512 C C . VAL A 1 434 ? -13.221 -11.808 19.360 1.00 97.75 434 VAL A C 1
ATOM 3514 O O . VAL A 1 434 ? -14.330 -11.472 18.950 1.00 97.75 434 VAL A O 1
ATOM 3517 N N . ALA A 1 435 ? -12.626 -12.900 18.895 1.00 97.25 435 ALA A N 1
ATOM 3518 C CA . ALA A 1 435 ? -13.055 -13.622 17.701 1.00 97.25 435 ALA A CA 1
ATOM 3519 C C . ALA A 1 435 ? -14.465 -14.233 17.801 1.00 97.25 435 ALA A C 1
ATOM 3521 O O . ALA A 1 435 ? -15.070 -14.549 16.775 1.00 97.25 435 ALA A O 1
ATOM 3522 N N . ASN A 1 436 ? -14.988 -14.447 19.013 1.00 97.06 436 ASN A N 1
ATOM 3523 C CA . ASN A 1 436 ? -16.313 -15.018 19.270 1.00 97.06 436 ASN A CA 1
ATOM 3524 C C . ASN A 1 436 ? -17.373 -13.991 19.722 1.00 97.06 436 ASN A C 1
ATOM 3526 O O . ASN A 1 436 ? -18.482 -14.420 20.026 1.00 97.06 436 ASN A O 1
ATOM 3530 N N . SER A 1 437 ? -17.068 -12.685 19.747 1.00 98.06 437 SER A N 1
ATOM 3531 C CA . SER A 1 437 ? -17.972 -11.656 20.297 1.00 98.06 437 SER A CA 1
ATOM 3532 C C . SER A 1 437 ? -18.914 -11.007 19.281 1.00 98.06 437 SER A C 1
ATOM 3534 O O . SER A 1 437 ? -19.902 -10.395 19.676 1.00 98.06 437 SER A O 1
ATOM 3536 N N . ALA A 1 438 ? -18.619 -11.116 17.981 1.00 98.56 438 ALA A N 1
ATOM 3537 C CA . ALA A 1 438 ? -19.404 -10.439 16.954 1.00 98.56 438 ALA A CA 1
ATOM 3538 C C . ALA A 1 438 ? -20.820 -11.038 16.814 1.00 98.56 438 ALA A C 1
ATOM 3540 O O . ALA A 1 438 ? -20.974 -12.247 16.598 1.00 98.56 438 ALA A O 1
ATOM 3541 N N . GLU A 1 439 ? -21.840 -10.183 16.884 1.00 98.75 439 GLU A N 1
ATOM 3542 C CA . GLU A 1 439 ? -23.264 -10.544 16.857 1.00 98.75 439 GLU A CA 1
ATOM 3543 C C . GLU A 1 439 ? -24.081 -9.533 16.045 1.00 98.75 439 GLU A C 1
ATOM 3545 O O . GLU A 1 439 ? -23.832 -8.330 16.105 1.00 98.75 439 GLU A O 1
ATOM 3550 N N . GLY A 1 440 ? -25.098 -10.011 15.322 1.00 98.56 440 GLY A N 1
ATOM 3551 C CA . GLY A 1 440 ? -26.072 -9.151 14.641 1.00 98.56 440 GLY A CA 1
ATOM 3552 C C . GLY A 1 440 ? -25.885 -9.057 13.127 1.00 98.56 440 GLY A C 1
ATOM 3553 O O . GLY A 1 440 ? -25.391 -9.987 12.488 1.00 98.56 440 GLY A O 1
ATOM 3554 N N . ILE A 1 441 ? -26.352 -7.966 12.525 1.00 98.50 441 ILE A N 1
ATOM 3555 C CA . ILE A 1 441 ? -26.333 -7.739 11.073 1.00 98.50 441 ILE A CA 1
ATOM 3556 C C . ILE A 1 441 ? -25.573 -6.450 10.796 1.00 98.50 441 ILE A C 1
ATOM 3558 O O . ILE A 1 441 ? -25.838 -5.438 11.437 1.00 98.50 441 ILE A O 1
ATOM 3562 N N . ILE A 1 442 ? -24.660 -6.475 9.828 1.00 98.38 442 ILE A N 1
ATOM 3563 C CA . ILE A 1 442 ? -23.899 -5.297 9.417 1.00 98.38 442 ILE A CA 1
ATOM 3564 C C . ILE A 1 442 ? -23.938 -5.113 7.903 1.00 98.38 442 ILE A C 1
ATOM 3566 O O . ILE A 1 442 ? -23.656 -6.039 7.136 1.00 98.38 442 ILE A O 1
ATOM 3570 N N . SER A 1 443 ? -24.299 -3.904 7.477 1.00 97.62 443 SER A N 1
ATOM 3571 C CA . SER A 1 443 ? -24.274 -3.485 6.080 1.00 97.62 443 SER A CA 1
ATOM 3572 C C . SER A 1 443 ? -22.945 -2.812 5.754 1.00 97.62 443 SER A C 1
ATOM 3574 O O . SER A 1 443 ? -22.511 -1.896 6.449 1.00 97.62 443 SER A O 1
ATOM 3576 N N . VAL A 1 444 ? -22.327 -3.232 4.655 1.00 95.56 444 VAL A N 1
ATOM 3577 C CA . VAL A 1 444 ? -21.104 -2.625 4.121 1.00 95.56 444 VAL A CA 1
ATOM 3578 C C . VAL A 1 444 ? -21.481 -1.407 3.279 1.00 95.56 444 VAL A C 1
ATOM 3580 O O . VAL A 1 444 ? -22.394 -1.473 2.453 1.00 95.56 444 VAL A O 1
ATOM 3583 N N . THR A 1 445 ? -20.789 -0.289 3.479 1.00 92.19 445 THR A N 1
ATOM 3584 C CA . THR A 1 445 ? -21.133 1.019 2.898 1.00 92.19 445 THR A CA 1
ATOM 3585 C C . THR A 1 445 ? -20.311 1.383 1.661 1.00 92.19 445 THR A C 1
ATOM 3587 O O . THR A 1 445 ? -20.616 2.363 0.976 1.00 92.19 445 THR A O 1
ATOM 3590 N N . LYS A 1 446 ? -19.306 0.572 1.314 1.00 89.62 446 LYS A N 1
ATOM 3591 C CA . LYS A 1 446 ? -18.492 0.704 0.096 1.00 89.62 446 LYS A CA 1
ATOM 3592 C C . LYS A 1 446 ? -18.327 -0.652 -0.611 1.00 89.62 446 LYS A C 1
ATOM 3594 O O . LYS A 1 446 ? -18.401 -1.692 0.042 1.00 89.62 446 LYS A O 1
ATOM 3599 N N . PRO A 1 447 ? -18.097 -0.676 -1.938 1.00 89.75 447 PRO A N 1
ATOM 3600 C CA . PRO A 1 447 ? -17.731 -1.902 -2.644 1.00 89.75 447 PRO A CA 1
ATOM 3601 C C . PRO A 1 447 ? -16.465 -2.554 -2.075 1.00 89.75 447 PRO A C 1
ATOM 3603 O O . PRO A 1 447 ? -15.544 -1.861 -1.652 1.00 89.75 447 PRO A O 1
ATOM 3606 N N . LEU A 1 448 ? -16.397 -3.884 -2.140 1.00 88.38 448 LEU A N 1
ATOM 3607 C CA . LEU A 1 448 ? -15.237 -4.667 -1.716 1.00 88.38 448 LEU A CA 1
ATOM 3608 C C . LEU A 1 448 ? -14.605 -5.378 -2.914 1.00 88.38 448 LEU A C 1
ATOM 3610 O O . LEU A 1 448 ? -15.270 -6.159 -3.594 1.00 88.38 448 LEU A O 1
ATOM 3614 N N . LEU A 1 449 ? -13.314 -5.164 -3.163 1.00 84.88 449 LEU A N 1
ATOM 3615 C CA . LEU A 1 449 ? -12.584 -5.892 -4.204 1.00 84.88 449 LEU A CA 1
ATOM 3616 C C . LEU A 1 449 ? -12.168 -7.280 -3.697 1.00 84.88 449 LEU A C 1
ATOM 3618 O O . LEU A 1 449 ? -11.319 -7.381 -2.816 1.00 84.88 449 LEU A O 1
ATOM 3622 N N . VAL A 1 450 ? -12.712 -8.359 -4.258 1.00 84.75 450 VAL A N 1
ATOM 3623 C CA . VAL A 1 450 ? -12.360 -9.749 -3.914 1.00 84.75 450 VAL A CA 1
ATOM 3624 C C . VAL A 1 450 ? -11.927 -10.479 -5.180 1.00 84.75 450 VAL A C 1
ATOM 3626 O O . VAL A 1 450 ? -12.687 -10.540 -6.143 1.00 84.75 450 VAL A O 1
ATOM 3629 N N . ASN A 1 451 ? -10.708 -11.030 -5.198 1.00 79.50 451 ASN A N 1
ATOM 3630 C CA . ASN A 1 451 ? -10.138 -11.726 -6.363 1.00 79.50 451 ASN A CA 1
ATOM 3631 C C . ASN A 1 451 ? -10.337 -10.943 -7.681 1.00 79.50 451 ASN A C 1
ATOM 3633 O O . ASN A 1 451 ? -10.829 -11.485 -8.672 1.00 79.50 451 ASN A O 1
ATOM 3637 N N . ASN A 1 452 ? -10.000 -9.647 -7.667 1.00 74.75 452 ASN A N 1
ATOM 3638 C CA . ASN A 1 452 ? -10.128 -8.705 -8.791 1.00 74.75 452 ASN A CA 1
ATOM 3639 C C . ASN A 1 452 ? -11.562 -8.449 -9.291 1.00 74.75 452 ASN A C 1
ATOM 3641 O O . ASN A 1 452 ? -11.752 -7.931 -10.390 1.00 74.75 452 ASN A O 1
ATOM 3645 N N . LYS A 1 453 ? -12.584 -8.782 -8.497 1.00 81.06 453 LYS A N 1
ATOM 3646 C CA . LYS A 1 453 ? -13.989 -8.477 -8.789 1.00 81.06 453 LYS A CA 1
ATOM 3647 C C . LYS A 1 453 ? -14.606 -7.675 -7.652 1.00 81.06 453 LYS A C 1
ATOM 3649 O O . LYS A 1 453 ? -14.405 -7.992 -6.484 1.00 81.06 453 LYS A O 1
ATOM 3654 N N . LEU A 1 454 ? -15.360 -6.633 -7.992 1.00 87.88 454 LEU A N 1
ATOM 3655 C CA . LEU A 1 454 ? -16.068 -5.822 -7.003 1.00 87.88 454 LEU A CA 1
ATOM 3656 C C . LEU A 1 454 ? -17.337 -6.538 -6.538 1.00 87.88 454 LEU A C 1
ATOM 3658 O O . LEU A 1 454 ? -18.168 -6.936 -7.351 1.00 87.88 454 LEU A O 1
ATOM 3662 N N . VAL A 1 455 ? -17.491 -6.663 -5.228 1.00 92.31 455 VAL A N 1
ATOM 3663 C CA . VAL A 1 455 ? -18.698 -7.134 -4.550 1.00 92.31 455 VAL A CA 1
ATOM 3664 C C . VAL A 1 455 ? -19.412 -5.902 -3.990 1.00 92.31 455 VAL A C 1
ATOM 3666 O O . VAL A 1 455 ? -18.776 -5.065 -3.346 1.00 92.31 455 VAL A O 1
ATOM 3669 N N . LYS A 1 456 ? -20.710 -5.745 -4.270 1.00 94.69 456 LYS A N 1
ATOM 3670 C CA . LYS A 1 456 ? -21.481 -4.532 -3.932 1.00 94.69 456 LYS A CA 1
ATOM 3671 C C . LYS A 1 456 ? -22.738 -4.863 -3.134 1.00 94.69 456 LYS A C 1
ATOM 3673 O O . LYS A 1 456 ? -23.299 -5.939 -3.311 1.00 94.69 456 LYS A O 1
ATOM 3678 N N . GLY A 1 457 ? -23.171 -3.931 -2.282 1.00 95.69 457 GLY A N 1
ATOM 3679 C CA . GLY A 1 457 ? -24.387 -4.082 -1.472 1.00 95.69 457 GLY A CA 1
ATOM 3680 C C . GLY A 1 457 ? -24.280 -5.191 -0.426 1.00 95.69 457 GLY A C 1
ATOM 3681 O O . GLY A 1 457 ? -25.221 -5.955 -0.233 1.00 95.69 457 GLY A O 1
ATOM 3682 N N . ILE A 1 458 ? -23.102 -5.351 0.185 1.00 97.56 458 ILE A N 1
ATOM 3683 C CA . ILE A 1 458 ? -22.830 -6.485 1.072 1.00 97.56 458 ILE A CA 1
ATOM 3684 C C . ILE A 1 458 ? -23.572 -6.304 2.400 1.00 97.56 458 ILE A C 1
ATOM 3686 O O . ILE A 1 458 ? -23.493 -5.248 3.024 1.00 97.56 458 ILE A O 1
ATOM 3690 N N . VAL A 1 459 ? -24.222 -7.369 2.861 1.00 98.00 459 VAL A N 1
ATOM 3691 C CA . VAL A 1 459 ? -24.774 -7.490 4.214 1.00 98.00 459 VAL A CA 1
ATOM 3692 C C . VAL A 1 459 ? -24.277 -8.796 4.820 1.00 98.00 459 VAL A C 1
ATOM 3694 O O . VAL A 1 459 ? -24.446 -9.867 4.231 1.00 98.00 459 VAL A O 1
ATOM 3697 N N . LEU A 1 460 ? -23.668 -8.709 5.999 1.00 98.44 460 LEU A N 1
ATOM 3698 C CA . LEU A 1 460 ? -23.135 -9.852 6.735 1.00 98.44 460 LEU A CA 1
ATOM 3699 C C . LEU A 1 460 ? -23.952 -10.075 8.005 1.00 98.44 460 LEU A C 1
ATOM 3701 O O . LEU A 1 460 ? -24.238 -9.131 8.739 1.00 98.44 460 LEU A O 1
ATOM 3705 N N . LYS A 1 461 ? -24.298 -11.333 8.285 1.00 98.62 461 LYS A N 1
ATOM 3706 C CA . LYS A 1 461 ? -24.903 -11.730 9.560 1.00 98.62 461 LYS A CA 1
ATOM 3707 C C . LYS A 1 461 ? -23.883 -12.472 10.406 1.00 98.62 461 LYS A C 1
ATOM 3709 O O . LYS A 1 461 ? -23.339 -13.482 9.957 1.00 98.62 461 LYS A O 1
ATOM 3714 N N . PHE A 1 462 ? -23.694 -12.018 11.635 1.00 98.75 462 PHE A N 1
ATOM 3715 C CA . PHE A 1 462 ? -22.822 -12.629 12.623 1.00 98.75 462 PHE A CA 1
ATOM 3716 C C . PHE A 1 462 ? -23.617 -13.373 13.696 1.00 98.75 462 PHE A C 1
ATOM 3718 O O . PHE A 1 462 ? -24.693 -12.936 14.110 1.00 98.75 462 PHE A O 1
ATOM 3725 N N . LYS A 1 463 ? -23.081 -14.522 14.116 1.00 98.69 463 LYS A N 1
ATOM 3726 C CA . LYS A 1 463 ? -23.524 -15.280 15.290 1.00 98.69 463 LYS A CA 1
ATOM 3727 C C . LYS A 1 463 ? -22.341 -16.016 15.915 1.00 98.69 463 LYS A C 1
ATOM 3729 O O . LYS A 1 463 ? -21.609 -16.720 15.214 1.00 98.69 463 LYS A O 1
ATOM 3734 N N . ASN A 1 464 ? -22.168 -15.899 17.224 1.00 98.00 464 ASN A N 1
ATOM 3735 C CA . ASN A 1 464 ? -21.047 -16.414 18.013 1.00 98.00 464 ASN A CA 1
ATOM 3736 C C . ASN A 1 464 ? -19.680 -16.049 17.396 1.00 98.00 464 ASN A C 1
ATOM 3738 O O . ASN A 1 464 ? -18.770 -16.887 17.264 1.00 98.00 464 ASN A O 1
ATOM 3742 N N . GLY A 1 465 ? -19.580 -14.810 16.911 1.00 98.06 465 GLY A N 1
ATOM 3743 C CA . GLY A 1 465 ? -18.419 -14.249 16.228 1.00 98.06 465 GLY A CA 1
ATOM 3744 C C . GLY A 1 465 ? -18.137 -14.780 14.824 1.00 98.06 465 GLY A C 1
ATOM 3745 O O . GLY A 1 465 ? -17.070 -14.499 14.288 1.00 98.06 465 GLY A O 1
ATOM 3746 N N . LYS A 1 466 ? -19.037 -15.570 14.227 1.00 98.50 466 LYS A N 1
ATOM 3747 C CA . LYS A 1 466 ? -18.880 -16.096 12.863 1.00 98.50 466 LYS A CA 1
ATOM 3748 C C . LYS A 1 466 ? -19.863 -15.445 11.904 1.00 98.50 466 LYS A C 1
ATOM 3750 O O . LYS A 1 466 ? -21.040 -15.328 12.233 1.00 98.50 466 LYS A O 1
ATOM 3755 N N . VAL A 1 467 ? -19.415 -15.149 10.689 1.00 98.56 467 VAL A N 1
ATOM 3756 C CA . VAL A 1 467 ? -20.290 -14.894 9.544 1.00 98.56 467 VAL A CA 1
ATOM 3757 C C . VAL A 1 467 ? -21.086 -16.168 9.258 1.00 98.56 467 VAL A C 1
ATOM 3759 O O . VAL A 1 467 ? -20.516 -17.195 8.885 1.00 98.56 467 VAL A O 1
ATOM 3762 N N . VAL A 1 468 ? -22.401 -16.105 9.457 1.00 98.31 468 VAL A N 1
ATOM 3763 C CA . VAL A 1 468 ? -23.343 -17.210 9.207 1.00 98.31 468 VAL A CA 1
ATOM 3764 C C . VAL A 1 468 ? -24.197 -16.997 7.960 1.00 98.31 468 VAL A C 1
ATOM 3766 O O . VAL A 1 468 ? -24.770 -17.957 7.455 1.00 98.31 468 VAL A O 1
ATOM 3769 N N . ASP A 1 469 ? -24.277 -15.764 7.457 1.00 98.12 469 ASP A N 1
ATOM 3770 C CA . ASP A 1 469 ? -24.922 -15.437 6.184 1.00 98.12 469 ASP A CA 1
ATOM 3771 C C . ASP A 1 469 ? -24.194 -14.268 5.507 1.00 98.12 469 ASP A C 1
ATOM 3773 O O . ASP A 1 469 ? -23.721 -13.343 6.173 1.00 98.12 469 ASP A O 1
ATOM 3777 N N . VAL A 1 470 ? -24.118 -14.326 4.180 1.00 98.00 470 VAL A N 1
ATOM 3778 C CA . VAL A 1 470 ? -23.514 -13.304 3.317 1.00 98.00 470 VAL A CA 1
ATOM 3779 C C . VAL A 1 470 ? -24.521 -12.995 2.230 1.00 98.00 470 VAL A C 1
ATOM 3781 O O . VAL A 1 470 ? -24.858 -13.884 1.448 1.00 98.00 470 VAL A O 1
ATOM 3784 N N . LYS A 1 471 ? -24.953 -11.744 2.120 1.00 97.62 471 LYS A N 1
ATOM 3785 C CA . LYS A 1 471 ? -25.744 -11.237 0.994 1.00 97.62 471 LYS A CA 1
ATOM 3786 C C . LYS A 1 471 ? -24.958 -10.150 0.278 1.00 97.62 471 LYS A C 1
ATOM 3788 O O . LYS A 1 471 ? -24.161 -9.463 0.907 1.00 97.62 471 LYS A O 1
ATOM 3793 N N . ALA A 1 472 ? -25.162 -10.027 -1.027 1.00 97.50 472 ALA A N 1
ATOM 3794 C CA . ALA A 1 472 ? -24.653 -8.925 -1.833 1.00 97.50 472 ALA A CA 1
ATOM 3795 C C . ALA A 1 472 ? -25.531 -8.772 -3.081 1.00 97.50 472 ALA A C 1
ATOM 3797 O O . ALA A 1 472 ? -26.051 -9.775 -3.577 1.00 97.50 472 ALA A O 1
ATOM 3798 N N . ASP A 1 473 ? -25.651 -7.551 -3.593 1.00 97.50 473 ASP A N 1
ATOM 3799 C CA . ASP A 1 473 ? -26.375 -7.251 -4.834 1.00 97.50 473 ASP A CA 1
ATOM 3800 C C . ASP A 1 473 ? -25.619 -7.793 -6.056 1.00 97.50 473 ASP A C 1
ATOM 3802 O O . ASP A 1 473 ? -26.209 -8.304 -7.006 1.00 97.50 473 ASP A O 1
ATOM 3806 N N . GLU A 1 474 ? -24.285 -7.731 -6.009 1.00 96.69 474 GLU A N 1
ATOM 3807 C CA . GLU A 1 474 ? -23.391 -8.223 -7.056 1.00 96.69 474 GLU A CA 1
ATOM 3808 C C . GLU A 1 474 ? -22.305 -9.121 -6.449 1.00 96.69 474 GLU A C 1
ATOM 3810 O O . GLU A 1 474 ? -21.702 -8.782 -5.430 1.00 96.69 474 GLU A O 1
ATOM 3815 N N . ASN A 1 475 ? -21.993 -10.242 -7.113 1.00 94.62 475 ASN A N 1
ATOM 3816 C CA . ASN A 1 475 ? -20.829 -11.093 -6.819 1.00 94.62 475 ASN A CA 1
ATOM 3817 C C . ASN A 1 475 ? -20.777 -11.741 -5.411 1.00 94.62 475 ASN A C 1
ATOM 3819 O O . ASN A 1 475 ? -19.698 -12.129 -4.960 1.00 94.62 475 ASN A O 1
ATOM 3823 N N . ALA A 1 476 ? -21.920 -11.947 -4.739 1.00 96.12 476 ALA A N 1
ATOM 3824 C CA . ALA A 1 476 ? -21.994 -12.556 -3.396 1.00 96.12 476 ALA A CA 1
ATOM 3825 C C . ALA A 1 476 ? -21.230 -13.892 -3.266 1.00 96.12 476 ALA A C 1
ATOM 3827 O O . ALA A 1 476 ? -20.522 -14.124 -2.286 1.00 96.12 476 ALA A O 1
ATOM 3828 N N . GLU A 1 477 ? -21.337 -14.762 -4.276 1.00 96.19 477 GLU A N 1
ATOM 3829 C CA . GLU A 1 477 ? -20.673 -16.074 -4.306 1.00 96.19 477 GLU A CA 1
ATOM 3830 C C . GLU A 1 477 ? -19.145 -15.988 -4.228 1.00 96.19 477 GLU A C 1
ATOM 3832 O O . GLU A 1 477 ? -18.501 -16.873 -3.667 1.00 96.19 477 GLU A O 1
ATOM 3837 N N . ILE A 1 478 ? -18.547 -14.918 -4.756 1.00 92.62 478 ILE A N 1
ATOM 3838 C CA . ILE A 1 478 ? -17.093 -14.733 -4.715 1.00 92.62 478 ILE A CA 1
ATOM 3839 C C . ILE A 1 478 ? -16.643 -14.478 -3.276 1.00 92.62 478 ILE A C 1
ATOM 3841 O O . ILE A 1 478 ? -15.684 -15.102 -2.825 1.00 92.62 478 ILE A O 1
ATOM 3845 N N . LEU A 1 479 ? -17.366 -13.632 -2.535 1.00 95.00 479 LEU A N 1
ATOM 3846 C CA . LEU A 1 479 ? -17.082 -13.380 -1.123 1.00 95.00 479 LEU A CA 1
ATOM 3847 C C . LEU A 1 479 ? -17.327 -14.630 -0.266 1.00 95.00 479 LEU A C 1
ATOM 3849 O O . LEU A 1 479 ? -16.490 -14.965 0.569 1.00 95.00 479 LEU A O 1
ATOM 3853 N N . ARG A 1 480 ? -18.418 -15.372 -0.514 1.00 96.69 480 ARG A N 1
ATOM 3854 C CA . ARG A 1 480 ? -18.695 -16.642 0.185 1.00 96.69 480 ARG A CA 1
ATOM 3855 C C . ARG A 1 480 ? -17.550 -17.638 0.012 1.00 96.69 480 ARG A C 1
ATOM 3857 O O . ARG A 1 480 ? -17.029 -18.141 1.004 1.00 96.69 480 ARG A O 1
ATOM 3864 N N . LYS A 1 481 ? -17.116 -17.878 -1.229 1.00 94.06 481 LYS A N 1
ATOM 3865 C CA . LYS A 1 481 ? -16.002 -18.790 -1.529 1.00 94.06 481 LYS A CA 1
ATOM 3866 C C . LYS A 1 481 ? -14.684 -18.304 -0.943 1.00 94.06 481 LYS A C 1
ATOM 3868 O O . LYS A 1 481 ? -13.924 -19.120 -0.430 1.00 94.06 481 LYS A O 1
ATOM 3873 N N . TYR A 1 482 ? -14.420 -16.999 -0.991 1.00 91.88 482 TYR A N 1
ATOM 3874 C CA . TYR A 1 482 ? -13.227 -16.410 -0.389 1.00 91.88 482 TYR A CA 1
ATOM 3875 C C . TYR A 1 482 ? -13.175 -16.681 1.120 1.00 91.88 482 TYR A C 1
ATOM 3877 O O . TYR A 1 482 ? -12.163 -17.168 1.612 1.00 91.88 482 TYR A O 1
ATOM 3885 N N . ILE A 1 483 ? -14.282 -16.470 1.835 1.00 95.12 483 ILE A N 1
ATOM 3886 C CA . ILE A 1 483 ? -14.383 -16.773 3.270 1.00 95.12 483 ILE A CA 1
ATOM 3887 C C . ILE A 1 483 ? -14.235 -18.279 3.534 1.00 95.12 483 ILE A C 1
ATOM 3889 O O . ILE A 1 483 ? -13.502 -18.676 4.429 1.00 95.12 483 ILE A O 1
ATOM 3893 N N . GLN A 1 484 ? -14.903 -19.134 2.754 1.00 94.25 484 GLN A N 1
ATOM 3894 C CA . GLN A 1 484 ? -14.874 -20.592 2.947 1.00 94.25 484 GLN A CA 1
ATOM 3895 C C . GLN A 1 484 ? -13.502 -21.221 2.679 1.00 94.25 484 GLN A C 1
ATOM 3897 O O . GLN A 1 484 ? -13.157 -22.222 3.299 1.00 94.25 484 GLN A O 1
ATOM 3902 N N . SER A 1 485 ? -12.733 -20.652 1.750 1.00 90.19 485 SER A N 1
ATOM 3903 C CA . SER A 1 485 ? -11.438 -21.204 1.332 1.00 90.19 485 SER A CA 1
ATOM 3904 C C . SER A 1 485 ? -10.291 -20.841 2.278 1.00 90.19 485 SER A C 1
ATOM 3906 O O . SER A 1 485 ? -9.178 -21.321 2.084 1.00 90.19 485 SER A O 1
ATOM 3908 N N . ASN A 1 486 ? -10.539 -19.987 3.275 1.00 90.31 486 ASN A N 1
ATOM 3909 C CA . ASN A 1 486 ? -9.522 -19.494 4.195 1.00 90.31 486 ASN A CA 1
ATOM 3910 C C . ASN A 1 486 ? -9.913 -19.822 5.639 1.00 90.31 486 ASN A C 1
ATOM 3912 O O . ASN A 1 486 ? -11.000 -19.480 6.105 1.00 90.31 486 ASN A O 1
ATOM 3916 N N . GLU A 1 487 ? -9.016 -20.490 6.360 1.00 93.81 487 GLU A N 1
ATOM 3917 C CA . GLU A 1 487 ? -9.245 -20.868 7.754 1.00 93.81 487 GLU A CA 1
ATOM 3918 C C . GLU A 1 487 ? -9.527 -19.629 8.620 1.00 93.81 487 GLU A C 1
ATOM 3920 O O . GLU A 1 487 ? -8.812 -18.636 8.539 1.00 93.81 487 GLU A O 1
ATOM 3925 N N . ASN A 1 488 ? -10.589 -19.678 9.434 1.00 96.19 488 ASN A N 1
ATOM 3926 C CA . ASN A 1 488 ? -11.032 -18.593 10.326 1.00 96.19 488 ASN A CA 1
ATOM 3927 C C . ASN A 1 488 ? -11.308 -17.227 9.658 1.00 96.19 488 ASN A C 1
ATOM 3929 O O . ASN A 1 488 ? -11.534 -16.236 10.358 1.00 96.19 488 ASN A O 1
ATOM 3933 N N . ALA A 1 489 ? -11.389 -17.160 8.326 1.00 96.25 489 ALA A N 1
ATOM 3934 C CA . ALA A 1 489 ? -11.748 -15.944 7.590 1.00 96.25 489 ALA A CA 1
ATOM 3935 C C . ALA A 1 489 ? -13.214 -15.518 7.779 1.00 96.25 489 ALA A C 1
ATOM 3937 O O . ALA A 1 489 ? -13.617 -14.447 7.341 1.00 96.25 489 ALA A O 1
ATOM 3938 N N . ASN A 1 490 ? -14.037 -16.348 8.423 1.00 97.62 490 ASN A N 1
ATOM 3939 C CA . ASN A 1 490 ? -15.414 -16.017 8.787 1.00 97.62 490 ASN A CA 1
ATOM 3940 C C . ASN A 1 490 ? -15.531 -15.320 10.149 1.00 97.62 490 ASN A C 1
ATOM 3942 O O . ASN A 1 490 ? -16.646 -15.156 10.634 1.00 97.62 490 ASN A O 1
ATOM 3946 N N . ARG A 1 491 ? -14.422 -14.948 10.785 1.00 98.44 491 ARG A N 1
ATOM 3947 C CA . ARG A 1 491 ? -14.394 -14.187 12.039 1.00 98.44 491 ARG A CA 1
ATOM 3948 C C . ARG A 1 491 ? -13.694 -12.854 11.820 1.00 98.44 491 ARG A C 1
ATOM 3950 O O . ARG A 1 491 ? -12.993 -12.689 10.824 1.00 98.44 491 ARG A O 1
ATOM 3957 N N . LEU A 1 492 ? -13.890 -11.915 12.739 1.00 98.50 492 LEU A N 1
ATOM 3958 C CA . LEU A 1 492 ? -13.268 -10.597 12.654 1.00 98.50 492 LEU A CA 1
ATOM 3959 C C . LEU A 1 492 ? -11.886 -10.581 13.312 1.00 98.50 492 LEU A C 1
ATOM 3961 O O . LEU A 1 492 ? -11.692 -11.199 14.360 1.00 98.50 492 LEU A O 1
ATOM 3965 N N . GLY A 1 493 ? -10.955 -9.873 12.678 1.00 97.88 493 GLY A N 1
ATOM 3966 C CA . GLY A 1 493 ? -9.596 -9.619 13.160 1.00 97.88 493 GLY A CA 1
ATOM 3967 C C . GLY A 1 493 ? -9.345 -8.160 13.533 1.00 97.88 493 GLY A C 1
ATOM 3968 O O . GLY A 1 493 ? -8.407 -7.877 14.271 1.00 97.88 493 GLY A O 1
ATOM 3969 N N . GLU A 1 494 ? -10.210 -7.245 13.097 1.00 98.19 494 GLU A N 1
ATOM 3970 C CA . GLU A 1 494 ? -10.050 -5.817 13.358 1.00 98.19 494 GLU A CA 1
ATOM 3971 C C . GLU A 1 494 ? -11.385 -5.107 13.548 1.00 98.19 494 GLU A C 1
ATOM 3973 O O . GLU A 1 494 ? -12.393 -5.449 12.917 1.00 98.19 494 GLU A O 1
ATOM 3978 N N . VAL A 1 495 ? -11.348 -4.094 14.410 1.00 98.38 495 VAL A N 1
ATOM 3979 C CA . VAL A 1 495 ? -12.326 -3.017 14.492 1.00 98.38 495 VAL A CA 1
ATOM 3980 C C . VAL A 1 495 ? -11.612 -1.671 14.390 1.00 98.38 495 VAL A C 1
ATOM 3982 O O . VAL A 1 495 ? -10.714 -1.397 15.188 1.00 98.38 495 VAL A O 1
ATOM 3985 N N . ALA A 1 496 ? -12.032 -0.826 13.449 1.00 98.00 496 ALA A N 1
ATOM 3986 C CA . ALA A 1 496 ? -11.421 0.474 13.205 1.00 98.00 496 ALA A CA 1
ATOM 3987 C C . ALA A 1 496 ? -12.443 1.610 13.158 1.00 98.00 496 ALA A C 1
ATOM 3989 O O . ALA A 1 496 ? -13.540 1.500 12.597 1.00 98.00 496 ALA A O 1
ATOM 3990 N N . PHE A 1 497 ? -12.057 2.733 13.758 1.00 98.19 497 PHE A N 1
ATOM 3991 C CA . PHE A 1 497 ? -12.874 3.929 13.871 1.00 98.19 497 PHE A CA 1
ATOM 3992 C C . PHE A 1 497 ? -12.276 5.066 13.052 1.00 98.19 497 PHE A C 1
ATOM 3994 O O . PHE A 1 497 ? -11.165 5.524 13.317 1.00 98.19 497 PHE A O 1
ATOM 4001 N N . VAL A 1 498 ? -13.063 5.560 12.099 1.00 97.25 498 VAL A N 1
ATOM 4002 C CA . VAL A 1 498 ? -12.730 6.673 11.205 1.00 97.25 498 VAL A CA 1
ATOM 4003 C C . VAL A 1 498 ? -13.968 7.551 11.051 1.00 97.25 498 VAL A C 1
ATOM 4005 O O . VAL A 1 498 ? -15.071 7.036 10.850 1.00 97.25 498 VAL A O 1
ATOM 4008 N N . ALA A 1 499 ? -13.785 8.867 11.132 1.00 95.31 499 ALA A N 1
ATOM 4009 C CA . ALA A 1 499 ? -14.848 9.857 10.988 1.00 95.31 499 ALA A CA 1
ATOM 4010 C C . ALA A 1 499 ? -14.270 11.196 10.491 1.00 95.31 499 ALA A C 1
ATOM 4012 O O . ALA A 1 499 ? -13.094 11.480 10.721 1.00 95.31 499 ALA A O 1
ATOM 4013 N N . ASP A 1 500 ? -15.090 12.027 9.840 1.00 93.19 500 ASP A N 1
ATOM 4014 C CA . ASP A 1 500 ? -14.723 13.344 9.279 1.00 93.19 500 ASP A CA 1
ATOM 4015 C C . ASP A 1 500 ? -13.538 13.322 8.280 1.00 93.19 500 ASP A C 1
ATOM 4017 O O . ASP A 1 500 ? -12.807 14.306 8.096 1.00 93.19 500 ASP A O 1
ATOM 4021 N N . SER A 1 501 ? -13.360 12.194 7.587 1.00 95.44 501 SER A N 1
ATOM 4022 C CA . SER A 1 501 ? -12.218 11.954 6.701 1.00 95.44 501 SER A CA 1
ATOM 4023 C C . SER A 1 501 ? -12.258 12.824 5.425 1.00 95.44 501 SER A C 1
ATOM 4025 O O . SER A 1 501 ? -13.306 12.957 4.780 1.00 95.44 501 SER A O 1
ATOM 4027 N N . PRO A 1 502 ? -11.120 13.405 4.986 1.00 95.50 502 PRO A N 1
ATOM 4028 C CA . PRO A 1 502 ? -11.017 14.106 3.707 1.00 95.50 502 PRO A CA 1
ATOM 4029 C C . PRO A 1 502 ? -11.273 13.168 2.528 1.00 95.50 502 PRO A C 1
ATOM 4031 O O . PRO A 1 502 ? -11.751 13.619 1.489 1.00 95.50 502 PRO A O 1
ATOM 4034 N N . ILE A 1 503 ? -11.012 11.871 2.704 1.00 95.31 503 ILE A N 1
ATOM 4035 C CA . ILE A 1 503 ? -11.273 10.838 1.706 1.00 95.31 503 ILE A CA 1
ATOM 4036 C C . ILE A 1 503 ? -12.786 10.647 1.561 1.00 95.31 503 ILE A C 1
ATOM 4038 O O . ILE A 1 503 ? -13.293 10.675 0.439 1.00 95.31 503 ILE A O 1
ATOM 4042 N N . ALA A 1 504 ? -13.530 10.564 2.673 1.00 93.00 504 ALA A N 1
ATOM 4043 C CA . ALA A 1 504 ? -14.996 10.476 2.663 1.00 93.00 504 ALA A CA 1
ATOM 4044 C C . ALA A 1 504 ? -15.633 11.632 1.882 1.00 93.00 504 ALA A C 1
ATOM 4046 O O . ALA A 1 504 ? -16.514 11.423 1.046 1.00 93.00 504 ALA A O 1
ATOM 4047 N N . LYS A 1 505 ? -15.127 12.852 2.112 1.00 93.38 505 LYS A N 1
ATOM 4048 C CA . LYS A 1 505 ? -15.606 14.101 1.497 1.00 93.38 505 LYS A CA 1
ATOM 4049 C C . LYS A 1 505 ? -15.443 14.136 -0.022 1.00 93.38 505 LYS A C 1
ATOM 4051 O O . LYS A 1 505 ? -16.132 14.914 -0.677 1.00 93.38 505 LYS A O 1
ATOM 4056 N N . THR A 1 506 ? -14.574 13.302 -0.594 1.00 93.31 506 THR A N 1
ATOM 4057 C CA . THR A 1 506 ? -14.473 13.172 -2.056 1.00 93.31 506 THR A CA 1
ATOM 4058 C C . THR A 1 506 ? -15.692 12.475 -2.662 1.00 93.31 506 THR A C 1
ATOM 4060 O O . THR A 1 506 ? -15.999 12.701 -3.828 1.00 93.31 506 THR A O 1
ATOM 4063 N N . GLY A 1 507 ? -16.385 11.624 -1.892 1.00 90.44 507 GLY A N 1
ATOM 4064 C CA . GLY A 1 507 ? -17.477 10.785 -2.389 1.00 90.44 507 GLY A CA 1
ATOM 4065 C C . GLY A 1 507 ? -17.025 9.655 -3.322 1.00 90.44 507 GLY A C 1
ATOM 4066 O O . GLY A 1 507 ? -17.864 9.047 -3.983 1.00 90.44 507 GLY A O 1
ATOM 4067 N N . ARG A 1 508 ? -15.719 9.365 -3.391 1.00 90.12 508 ARG A N 1
ATOM 4068 C CA . ARG A 1 508 ? -15.133 8.439 -4.372 1.00 90.12 508 ARG A CA 1
ATOM 4069 C C . ARG A 1 508 ? -14.839 7.060 -3.786 1.00 90.12 508 ARG A C 1
ATOM 4071 O O . ARG A 1 508 ? -14.970 6.822 -2.581 1.00 90.12 508 ARG A O 1
ATOM 4078 N N . PHE A 1 509 ? -14.509 6.149 -4.693 1.00 88.38 509 PHE A N 1
ATOM 4079 C CA . PHE A 1 509 ? -13.937 4.836 -4.423 1.00 88.38 509 PHE A CA 1
ATOM 4080 C C . PHE A 1 509 ? -12.616 4.768 -5.185 1.00 88.38 509 PHE A C 1
ATOM 4082 O O . PHE A 1 509 ? -12.612 4.880 -6.413 1.00 88.38 509 PHE A O 1
ATOM 4089 N N . PHE A 1 510 ? -11.506 4.659 -4.464 1.00 88.25 510 PHE A N 1
ATOM 4090 C CA . PHE A 1 510 ? -10.164 4.782 -5.036 1.00 88.25 510 PHE A CA 1
ATOM 4091 C C . PHE A 1 510 ? -9.595 3.444 -5.510 1.00 88.25 510 PHE A C 1
ATOM 4093 O O . PHE A 1 510 ? -8.576 3.425 -6.198 1.00 88.25 510 PHE A O 1
ATOM 4100 N N . ASN A 1 511 ? -10.279 2.337 -5.205 1.00 81.19 511 ASN A N 1
ATOM 4101 C CA . ASN A 1 511 ? -9.869 0.984 -5.568 1.00 81.19 511 ASN A CA 1
ATOM 4102 C C . ASN A 1 511 ? -8.470 0.645 -5.019 1.00 81.19 511 ASN A C 1
ATOM 4104 O O . ASN A 1 511 ? -7.639 0.013 -5.680 1.00 81.19 511 ASN A O 1
ATOM 4108 N N . THR A 1 512 ? -8.214 1.098 -3.793 1.00 83.50 512 THR A N 1
ATOM 4109 C CA . THR A 1 512 ? -6.994 0.812 -3.040 1.00 83.50 512 THR A CA 1
ATOM 4110 C C . THR A 1 512 ? -7.310 0.775 -1.557 1.00 83.50 512 THR A C 1
ATOM 4112 O O . THR A 1 512 ? -7.898 1.716 -1.027 1.00 83.50 512 THR A O 1
ATOM 4115 N N . THR A 1 513 ? -6.912 -0.311 -0.891 1.00 82.19 513 THR A N 1
ATOM 4116 C CA . THR A 1 513 ? -7.178 -0.512 0.539 1.00 82.19 513 THR A CA 1
ATOM 4117 C C . THR A 1 513 ? -6.665 0.668 1.368 1.00 82.19 513 THR A C 1
ATOM 4119 O O . THR A 1 513 ? -7.456 1.250 2.096 1.00 82.19 513 THR A O 1
ATOM 4122 N N . LEU A 1 514 ? -5.424 1.123 1.120 1.00 89.75 514 LEU A N 1
ATOM 4123 C CA . LEU A 1 514 ? -4.785 2.258 1.811 1.00 89.75 514 LEU A CA 1
ATOM 4124 C C . LEU A 1 514 ? -5.686 3.501 1.922 1.00 89.75 514 LEU A C 1
ATOM 4126 O O . LEU A 1 514 ? -5.710 4.181 2.944 1.00 89.75 514 LEU A O 1
ATOM 4130 N N . VAL A 1 515 ? -6.395 3.842 0.843 1.00 92.88 515 VAL A N 1
ATOM 4131 C CA . VAL A 1 515 ? -7.231 5.050 0.805 1.00 92.88 515 VAL A CA 1
ATOM 4132 C C . VAL A 1 515 ? -8.652 4.729 1.251 1.00 92.88 515 VAL A C 1
ATOM 4134 O O . VAL A 1 515 ? -9.221 5.468 2.047 1.00 92.88 515 VAL A O 1
ATOM 4137 N N . ASP A 1 516 ? -9.244 3.647 0.749 1.00 90.75 516 ASP A N 1
ATOM 4138 C CA . ASP A 1 516 ? -10.655 3.357 0.997 1.00 90.75 516 ASP A CA 1
ATOM 4139 C C . ASP A 1 516 ? -10.935 2.946 2.460 1.00 90.75 516 ASP A C 1
ATOM 4141 O O . ASP A 1 516 ? -12.003 3.296 2.967 1.00 90.75 516 ASP A O 1
ATOM 4145 N N . GLU A 1 517 ? -9.993 2.294 3.161 1.00 90.75 517 GLU A N 1
ATOM 4146 C CA . GLU A 1 517 ? -10.107 1.979 4.604 1.00 90.75 517 GLU A CA 1
ATOM 4147 C C . GLU A 1 517 ? -10.136 3.263 5.453 1.00 90.75 517 GLU A C 1
ATOM 4149 O O . GLU A 1 517 ? -10.954 3.435 6.348 1.00 90.75 517 GLU A O 1
ATOM 4154 N N . ASN A 1 518 ? -9.353 4.268 5.058 1.00 95.38 518 ASN A N 1
ATOM 4155 C CA . ASN A 1 518 ? -9.269 5.555 5.742 1.00 95.38 518 ASN A CA 1
ATOM 4156 C C . ASN A 1 518 ? -10.411 6.519 5.362 1.00 95.38 518 ASN A C 1
ATOM 4158 O O . ASN A 1 518 ? -10.432 7.683 5.778 1.00 95.38 518 ASN A O 1
ATOM 4162 N N . ALA A 1 519 ? -11.390 6.063 4.575 1.00 94.69 519 ALA A N 1
ATOM 4163 C CA . ALA A 1 519 ? -12.570 6.847 4.235 1.00 94.69 519 ALA A CA 1
ATOM 4164 C C . ALA A 1 519 ? -13.641 6.811 5.330 1.00 94.69 519 ALA A C 1
ATOM 4166 O O . ALA A 1 519 ? -14.360 7.789 5.501 1.00 94.69 519 ALA A O 1
ATOM 4167 N N . THR A 1 520 ? -13.813 5.699 6.040 1.00 95.19 520 THR A N 1
ATOM 4168 C CA . THR A 1 520 ? -14.870 5.543 7.049 1.00 95.19 520 THR A CA 1
ATOM 4169 C C . THR A 1 520 ? -14.598 4.319 7.915 1.00 95.19 520 THR A C 1
ATOM 4171 O O . THR A 1 520 ? -13.744 3.522 7.560 1.00 95.19 520 THR A O 1
ATOM 4174 N N . CYS A 1 521 ? -15.304 4.161 9.042 1.00 97.44 521 CYS A N 1
ATOM 4175 C CA . CYS A 1 521 ? -15.106 3.013 9.934 1.00 97.44 521 CYS A CA 1
ATOM 4176 C C . CYS A 1 521 ? -15.132 1.697 9.147 1.00 97.44 521 CYS A C 1
ATOM 4178 O O . CYS A 1 521 ? -16.015 1.506 8.304 1.00 97.44 521 CYS A O 1
ATOM 4180 N N . HIS A 1 522 ? -14.235 0.773 9.470 1.00 97.50 522 HIS A N 1
ATOM 4181 C CA . HIS A 1 522 ? -14.153 -0.543 8.845 1.00 97.50 522 HIS A CA 1
ATOM 4182 C C . HIS A 1 522 ? -13.995 -1.650 9.883 1.00 97.50 522 HIS A C 1
ATOM 4184 O O . HIS A 1 522 ? -13.729 -1.422 11.065 1.00 97.50 522 HIS A O 1
ATOM 4190 N N . LEU A 1 523 ? -14.235 -2.869 9.420 1.00 98.12 523 LEU A N 1
ATOM 4191 C CA . LEU A 1 523 ? -13.938 -4.107 10.125 1.00 98.12 523 LEU A CA 1
ATOM 4192 C C . LEU A 1 523 ? -13.134 -4.997 9.176 1.00 98.12 523 LEU A C 1
ATOM 4194 O O . LEU A 1 523 ? -13.335 -4.925 7.962 1.00 98.12 523 LEU A O 1
ATOM 4198 N N . ALA A 1 524 ? -12.305 -5.888 9.715 1.00 97.75 524 ALA A N 1
ATOM 4199 C CA . ALA A 1 524 ? -11.567 -6.850 8.899 1.00 97.75 524 ALA A CA 1
ATOM 4200 C C . ALA A 1 524 ? -12.020 -8.283 9.170 1.00 97.75 524 ALA A C 1
ATOM 4202 O O . ALA A 1 524 ? -12.052 -8.730 10.318 1.00 97.75 524 ALA A O 1
ATOM 4203 N N . LEU A 1 525 ? -12.320 -9.037 8.110 1.00 98.12 525 LEU A N 1
ATOM 4204 C CA . LEU A 1 525 ? -12.417 -10.496 8.178 1.00 98.12 525 LEU A CA 1
ATOM 4205 C C . LEU A 1 525 ? -11.011 -11.104 8.261 1.00 98.12 525 LEU A C 1
ATOM 4207 O O . LEU A 1 525 ? -10.117 -10.709 7.515 1.00 98.12 525 LEU A O 1
ATOM 4211 N N . GLY A 1 526 ? -10.832 -12.114 9.111 1.00 96.81 526 GLY A N 1
ATOM 4212 C CA . GLY A 1 526 ? -9.590 -12.871 9.225 1.00 96.81 526 GLY A CA 1
ATOM 4213 C C . GLY A 1 526 ? -8.646 -12.375 10.321 1.00 96.81 526 GLY A C 1
ATOM 4214 O O . GLY A 1 526 ? -9.059 -12.197 11.462 1.00 96.81 526 GLY A O 1
ATOM 4215 N N . ASN A 1 527 ? -7.357 -12.296 10.010 1.00 96.62 527 ASN A N 1
ATOM 4216 C CA . ASN A 1 527 ? -6.264 -12.213 10.972 1.00 96.62 527 ASN A CA 1
ATOM 4217 C C . ASN A 1 527 ? -6.291 -10.907 11.762 1.00 96.62 527 ASN A C 1
ATOM 4219 O O . ASN A 1 527 ? -6.490 -9.851 11.171 1.00 96.62 527 ASN A O 1
ATOM 4223 N N . ALA A 1 528 ? -6.029 -10.966 13.064 1.00 96.00 528 ALA A N 1
ATOM 4224 C CA . ALA A 1 528 ? -5.851 -9.763 13.864 1.00 96.00 528 ALA A CA 1
ATOM 4225 C C . ALA A 1 528 ? -4.408 -9.248 13.827 1.00 96.00 528 ALA A C 1
ATOM 4227 O O . ALA A 1 528 ? -3.457 -10.035 13.766 1.00 96.00 528 ALA A O 1
ATOM 4228 N N . TYR A 1 529 ? -4.239 -7.931 13.949 1.00 91.75 529 TYR A N 1
ATOM 4229 C CA . TYR A 1 529 ? -2.935 -7.340 14.232 1.00 91.75 529 TYR A CA 1
ATOM 4230 C C . TYR A 1 529 ? -2.558 -7.608 15.687 1.00 91.75 529 TYR A C 1
ATOM 4232 O O . TYR A 1 529 ? -3.197 -7.129 16.625 1.00 91.75 529 TYR A O 1
ATOM 4240 N N . SER A 1 530 ? -1.508 -8.404 15.885 1.00 91.69 530 SER A N 1
ATOM 4241 C CA . SER A 1 530 ? -1.054 -8.790 17.219 1.00 91.69 530 SER A CA 1
ATOM 4242 C C . SER A 1 530 ? -0.517 -7.604 18.021 1.00 91.69 530 SER A C 1
ATOM 4244 O O . SER A 1 530 ? -0.602 -7.620 19.245 1.00 91.69 530 SER A O 1
ATOM 4246 N N . ASP A 1 531 ? -0.047 -6.552 17.345 1.00 91.12 531 ASP A N 1
ATOM 4247 C CA . ASP A 1 531 ? 0.442 -5.311 17.959 1.00 91.12 531 ASP A CA 1
ATOM 4248 C C . ASP A 1 531 ? -0.652 -4.550 18.722 1.00 91.12 531 ASP A C 1
ATOM 4250 O O . ASP A 1 531 ? -0.359 -3.785 19.647 1.00 91.12 531 ASP A O 1
ATOM 4254 N N . CYS A 1 532 ? -1.927 -4.816 18.410 1.00 95.44 532 CYS A N 1
ATOM 4255 C CA . CYS A 1 532 ? -3.066 -4.316 19.173 1.00 95.44 532 CYS A CA 1
ATOM 4256 C C . CYS A 1 532 ? -3.236 -5.022 20.527 1.00 95.44 532 CYS A C 1
ATOM 4258 O O . CYS A 1 532 ? -4.129 -4.646 21.281 1.00 95.44 532 CYS A O 1
ATOM 4260 N N . ILE A 1 533 ? -2.434 -6.040 20.855 1.00 97.00 533 ILE A N 1
ATOM 4261 C CA . ILE A 1 533 ? -2.555 -6.816 22.092 1.00 97.00 533 ILE A CA 1
ATOM 4262 C C . ILE A 1 533 ? -1.417 -6.467 23.053 1.00 97.00 533 ILE A C 1
ATOM 4264 O O . ILE A 1 533 ? -0.235 -6.675 22.783 1.00 97.00 533 ILE A O 1
ATOM 4268 N N . GLU A 1 534 ? -1.772 -5.950 24.225 1.00 95.69 534 GLU A N 1
ATOM 4269 C CA . GLU A 1 534 ? -0.825 -5.686 25.303 1.00 95.69 534 GLU A CA 1
ATOM 4270 C C . GLU A 1 534 ? -0.132 -6.972 25.761 1.00 95.69 534 GLU A C 1
ATOM 4272 O O . GLU A 1 534 ? -0.776 -7.984 26.021 1.00 95.69 534 GLU A O 1
ATOM 4277 N N . GLY A 1 535 ? 1.191 -6.913 25.922 1.00 93.50 535 GLY A N 1
ATOM 4278 C CA . GLY A 1 535 ? 1.997 -8.050 26.364 1.00 93.50 535 GLY A CA 1
ATOM 4279 C C . GLY A 1 535 ? 2.461 -8.980 25.244 1.00 93.50 535 GLY A C 1
ATOM 4280 O O . GLY A 1 535 ? 3.250 -9.876 25.535 1.00 93.50 535 GLY A O 1
ATOM 4281 N N . ILE A 1 536 ? 2.059 -8.749 23.986 1.00 93.00 536 ILE A N 1
ATOM 4282 C CA . ILE A 1 536 ? 2.538 -9.548 22.848 1.00 93.00 536 ILE A CA 1
ATOM 4283 C C . ILE A 1 536 ? 4.068 -9.518 22.723 1.00 93.00 536 ILE A C 1
ATOM 4285 O O . ILE A 1 536 ? 4.684 -10.560 22.525 1.00 93.00 536 ILE A O 1
ATOM 4289 N N . ASP A 1 537 ? 4.685 -8.360 22.976 1.00 89.19 537 ASP A N 1
ATOM 4290 C CA . ASP A 1 537 ? 6.139 -8.146 22.936 1.00 89.19 537 ASP A CA 1
ATOM 4291 C C . ASP A 1 537 ? 6.923 -8.984 23.959 1.00 89.19 537 ASP A C 1
ATOM 4293 O O . ASP A 1 537 ? 8.144 -9.094 23.863 1.00 89.19 537 ASP A O 1
ATOM 4297 N N . ASN A 1 538 ? 6.247 -9.551 24.964 1.00 92.88 538 ASN A N 1
ATOM 4298 C CA . ASN A 1 538 ? 6.880 -10.429 25.948 1.00 92.88 538 ASN A CA 1
ATOM 4299 C C . ASN A 1 538 ? 7.052 -11.862 25.421 1.00 92.88 538 ASN A C 1
ATOM 4301 O O . ASN A 1 538 ? 7.796 -12.640 26.022 1.00 92.88 538 ASN A O 1
ATOM 4305 N N . CYS A 1 539 ? 6.373 -12.211 24.324 1.00 90.88 539 CYS A N 1
ATOM 4306 C CA . CYS A 1 539 ? 6.470 -13.525 23.706 1.00 90.88 539 CYS A CA 1
ATOM 4307 C C . CYS A 1 539 ? 7.828 -13.666 23.011 1.00 90.88 539 CYS A C 1
ATOM 4309 O O . CYS A 1 539 ? 8.193 -12.869 22.149 1.00 90.88 539 CYS A O 1
ATOM 4311 N N . LYS A 1 540 ? 8.578 -14.715 23.349 1.00 89.50 540 LYS A N 1
ATOM 4312 C CA . LYS A 1 540 ? 9.944 -14.945 22.847 1.00 89.50 540 LYS A CA 1
ATOM 4313 C C . LYS A 1 540 ? 9.980 -15.709 21.530 1.00 89.50 540 LYS A C 1
ATOM 4315 O O . LYS A 1 540 ? 11.044 -15.889 20.944 1.00 89.50 540 LYS A O 1
ATOM 4320 N N . SER A 1 541 ? 8.836 -16.220 21.086 1.00 86.88 541 SER A N 1
ATOM 4321 C CA . SER A 1 541 ? 8.721 -16.981 19.848 1.00 86.88 541 SER A CA 1
ATOM 4322 C C . SER A 1 541 ? 7.361 -16.776 19.194 1.00 86.88 541 SER A C 1
ATOM 4324 O O . SER A 1 541 ? 6.368 -16.496 19.865 1.00 86.88 541 SER A O 1
ATOM 4326 N N . PHE A 1 542 ? 7.297 -17.010 17.882 1.00 84.00 542 PHE A N 1
ATOM 4327 C CA . PHE A 1 542 ? 6.036 -17.007 17.139 1.00 84.00 542 PHE A CA 1
ATOM 4328 C C . PHE A 1 542 ? 5.006 -17.974 17.742 1.00 84.00 542 PHE A C 1
ATOM 4330 O O . PHE A 1 542 ? 3.832 -17.640 17.852 1.00 84.00 542 PHE A O 1
ATOM 4337 N N . LYS A 1 543 ? 5.446 -19.162 18.179 1.00 88.94 543 LYS A N 1
ATOM 4338 C CA . LYS A 1 543 ? 4.564 -20.159 18.798 1.00 88.94 543 LYS A CA 1
ATOM 4339 C C . LYS A 1 543 ? 3.938 -19.635 20.094 1.00 88.94 543 LYS A C 1
ATOM 4341 O O . LYS A 1 543 ? 2.729 -19.745 20.260 1.00 88.94 543 LYS A O 1
ATOM 4346 N N . GLU A 1 544 ? 4.746 -19.037 20.966 1.00 93.94 544 GLU A N 1
ATOM 4347 C CA . GLU A 1 544 ? 4.276 -18.433 22.219 1.00 93.94 544 GLU A CA 1
ATOM 4348 C C . GLU A 1 544 ? 3.290 -17.288 21.951 1.00 93.94 544 GLU A C 1
ATOM 4350 O O . GLU A 1 544 ? 2.234 -17.228 22.576 1.00 93.94 544 GLU A O 1
ATOM 4355 N N . ALA A 1 545 ? 3.572 -16.444 20.952 1.00 91.75 545 ALA A N 1
ATOM 4356 C CA . ALA A 1 545 ? 2.657 -15.389 20.528 1.00 91.75 545 ALA A CA 1
ATOM 4357 C C . ALA A 1 545 ? 1.306 -15.957 20.057 1.00 91.75 545 ALA A C 1
ATOM 4359 O O . ALA A 1 545 ? 0.257 -15.479 20.479 1.00 91.75 545 ALA A O 1
ATOM 4360 N N . GLN A 1 546 ? 1.303 -17.016 19.239 1.00 91.44 546 GLN A N 1
ATOM 4361 C CA . GLN A 1 546 ? 0.058 -17.660 18.801 1.00 91.44 546 GLN A CA 1
ATOM 4362 C C . GLN A 1 546 ? -0.720 -18.296 19.965 1.00 91.44 546 GLN A C 1
ATOM 4364 O O . GLN A 1 546 ? -1.946 -18.193 20.012 1.00 91.44 546 GLN A O 1
ATOM 4369 N N . GLU A 1 547 ? -0.035 -18.929 20.921 1.00 95.50 547 GLU A N 1
ATOM 4370 C CA . GLU A 1 547 ? -0.662 -19.482 22.130 1.00 95.50 547 GLU A CA 1
ATOM 4371 C C . GLU A 1 547 ? -1.279 -18.377 23.003 1.00 95.50 547 GLU A C 1
ATOM 4373 O O . GLU A 1 547 ? -2.412 -18.526 23.468 1.00 95.50 547 GLU A O 1
ATOM 4378 N N . TYR A 1 548 ? -0.586 -17.244 23.154 1.00 96.50 548 TYR A N 1
ATOM 4379 C CA . TYR A 1 548 ? -1.071 -16.077 23.889 1.00 96.50 548 TYR A CA 1
ATOM 4380 C C . TYR A 1 548 ? -2.317 -15.456 23.245 1.00 96.50 548 TYR A C 1
ATOM 4382 O O . TYR A 1 548 ? -3.338 -15.266 23.910 1.00 96.50 548 TYR A O 1
ATOM 4390 N N . LEU A 1 549 ? -2.276 -15.212 21.932 1.00 96.19 549 LEU A N 1
ATOM 4391 C CA . LEU A 1 549 ? -3.412 -14.692 21.165 1.00 96.19 549 LEU A CA 1
ATOM 4392 C C . LEU A 1 549 ? -4.621 -15.632 21.248 1.00 96.19 549 LEU A C 1
ATOM 4394 O O . LEU A 1 549 ? -5.747 -15.185 21.475 1.00 96.19 549 LEU A O 1
ATOM 4398 N N . LYS A 1 550 ? -4.391 -16.947 21.143 1.00 95.75 550 LYS A N 1
ATOM 4399 C CA . LYS A 1 550 ? -5.440 -17.962 21.275 1.00 95.75 550 LYS A CA 1
ATOM 4400 C C . LYS A 1 550 ? -6.079 -17.956 22.664 1.00 95.75 550 LYS A C 1
ATOM 4402 O O . LYS A 1 550 ? -7.299 -18.057 22.756 1.00 95.75 550 LYS A O 1
ATOM 4407 N N . ALA A 1 551 ? -5.291 -17.817 23.732 1.00 96.44 551 ALA A N 1
ATOM 4408 C CA . ALA A 1 551 ? -5.808 -17.735 25.101 1.00 96.44 551 ALA A CA 1
ATOM 4409 C C . ALA A 1 551 ? -6.716 -16.510 25.318 1.00 96.44 551 ALA A C 1
ATOM 4411 O O . ALA A 1 551 ? -7.638 -16.555 26.129 1.00 96.44 551 ALA A O 1
ATOM 4412 N N . LEU A 1 552 ? -6.489 -15.440 24.554 1.00 96.44 552 LEU A N 1
ATOM 4413 C CA . LEU A 1 552 ? -7.308 -14.228 24.540 1.00 96.44 552 LEU A CA 1
ATOM 4414 C C . LEU A 1 552 ? -8.467 -14.281 23.528 1.00 96.44 552 LEU A C 1
ATOM 4416 O O . LEU A 1 552 ? -9.168 -13.285 23.359 1.00 96.44 552 LEU A O 1
ATOM 4420 N N . ASN A 1 553 ? -8.677 -15.424 22.862 1.00 96.94 553 ASN A N 1
ATOM 4421 C CA . ASN A 1 553 ? -9.632 -15.599 21.765 1.00 96.94 553 ASN A CA 1
ATOM 4422 C C . ASN A 1 553 ? -9.455 -14.565 20.639 1.00 96.94 553 ASN A C 1
ATOM 4424 O O . ASN A 1 553 ? -10.437 -14.113 20.059 1.00 96.94 553 ASN A O 1
ATOM 4428 N N . ILE A 1 554 ? -8.219 -14.186 20.319 1.00 97.81 554 ILE A N 1
ATOM 4429 C CA . ILE A 1 554 ? -7.913 -13.314 19.181 1.00 97.81 554 ILE A CA 1
ATOM 4430 C C . ILE A 1 554 ? -7.826 -14.155 17.905 1.00 97.81 554 ILE A C 1
ATOM 4432 O O . ILE A 1 554 ? -7.301 -15.271 17.916 1.00 97.81 554 ILE A O 1
ATOM 4436 N N . ASN A 1 555 ? -8.388 -13.647 16.806 1.00 97.38 555 ASN A N 1
ATOM 4437 C CA . ASN A 1 555 ? -8.488 -14.414 15.570 1.00 97.38 555 ASN A CA 1
ATOM 4438 C C . ASN A 1 555 ? -7.131 -14.545 14.860 1.00 97.38 555 ASN A C 1
ATOM 4440 O O . ASN A 1 555 ? -6.378 -13.577 14.765 1.00 97.38 555 ASN A O 1
ATOM 4444 N N . SER A 1 556 ? -6.860 -15.728 14.305 1.00 94.25 556 SER A N 1
ATOM 4445 C CA . SER A 1 556 ? -5.672 -16.022 13.494 1.00 94.25 556 SER A CA 1
ATOM 4446 C C . SER A 1 556 ? -6.109 -16.677 12.186 1.00 94.25 556 SER A C 1
ATOM 4448 O O . SER A 1 556 ? -6.907 -17.620 12.198 1.00 94.25 556 SER A O 1
ATOM 4450 N N . SER A 1 557 ? -5.652 -16.129 11.059 1.00 93.19 557 SER A N 1
ATOM 4451 C CA . SER A 1 557 ? -6.098 -16.496 9.708 1.00 93.19 557 SER A CA 1
ATOM 4452 C C . SER A 1 557 ? -5.011 -16.177 8.669 1.00 93.19 557 SER A C 1
ATOM 4454 O O . SER A 1 557 ? -4.197 -15.283 8.890 1.00 93.19 557 SER A O 1
ATOM 4456 N N . PRO A 1 558 ? -4.980 -16.859 7.509 1.00 87.00 558 PRO A N 1
ATOM 4457 C CA . PRO A 1 558 ? -4.036 -16.543 6.435 1.00 87.00 558 PRO A CA 1
ATOM 4458 C C . PRO A 1 558 ? -4.385 -15.257 5.667 1.00 87.00 558 PRO A C 1
ATOM 4460 O O . PRO A 1 558 ? -3.568 -14.774 4.886 1.00 87.00 558 PRO A O 1
ATOM 4463 N N . ILE A 1 559 ? -5.597 -14.724 5.845 1.00 89.44 559 ILE A N 1
ATOM 4464 C CA . ILE A 1 559 ? -6.064 -13.491 5.200 1.00 89.44 559 ILE A CA 1
ATOM 4465 C C . ILE A 1 559 ? -6.439 -12.440 6.234 1.00 89.44 559 ILE A C 1
ATOM 4467 O O . ILE A 1 559 ? -6.825 -12.788 7.349 1.00 89.44 559 ILE A O 1
ATOM 4471 N N . HIS A 1 560 ? -6.386 -11.181 5.816 1.00 93.31 560 HIS A N 1
ATOM 4472 C CA . HIS A 1 560 ? -6.921 -10.009 6.495 1.00 93.31 560 HIS A CA 1
ATOM 4473 C C . HIS A 1 560 ? -7.648 -9.182 5.428 1.00 93.31 560 HIS A C 1
ATOM 4475 O O . HIS A 1 560 ? -7.065 -8.903 4.374 1.00 93.31 560 HIS A O 1
ATOM 4481 N N . LYS A 1 561 ? -8.945 -8.920 5.616 1.00 93.94 561 LYS A N 1
ATOM 4482 C CA . LYS A 1 561 ? -9.786 -8.326 4.574 1.00 93.94 561 LYS A CA 1
ATOM 4483 C C . LYS A 1 561 ? -10.742 -7.271 5.115 1.00 93.94 561 LYS A C 1
ATOM 4485 O O . LYS A 1 561 ? -11.818 -7.616 5.606 1.00 93.94 561 LYS A O 1
ATOM 4490 N N . ASP A 1 562 ? -10.366 -6.017 4.916 1.00 94.69 562 ASP A N 1
ATOM 4491 C CA . ASP A 1 562 ? -11.116 -4.831 5.329 1.00 94.69 562 ASP A CA 1
ATOM 4492 C C . ASP A 1 562 ? -12.381 -4.627 4.514 1.00 94.69 562 ASP A C 1
ATOM 4494 O O . ASP A 1 562 ? -12.394 -4.804 3.292 1.00 94.69 562 ASP A O 1
ATOM 4498 N N . PHE A 1 563 ? -13.451 -4.232 5.194 1.00 95.00 563 PHE A N 1
ATOM 4499 C CA . PHE A 1 563 ? -14.690 -3.786 4.583 1.00 95.00 563 PHE A CA 1
ATOM 4500 C C . PHE A 1 563 ? -15.298 -2.631 5.388 1.00 95.00 563 PHE A C 1
ATOM 4502 O O . PHE A 1 563 ? -15.399 -2.664 6.614 1.00 95.00 563 PHE A O 1
ATOM 4509 N N . MET A 1 564 ? -15.718 -1.594 4.671 1.00 94.94 564 MET A N 1
ATOM 4510 C CA . MET A 1 564 ? -16.159 -0.326 5.246 1.00 94.94 564 MET A CA 1
ATOM 4511 C C . MET A 1 564 ? -17.618 -0.403 5.699 1.00 94.94 564 MET A C 1
ATOM 4513 O O . MET A 1 564 ? -18.480 -0.860 4.951 1.00 94.94 564 MET A O 1
ATOM 4517 N N . VAL A 1 565 ? -17.902 0.061 6.913 1.00 96.31 565 VAL A N 1
ATOM 4518 C CA . VAL A 1 565 ? -19.206 -0.052 7.593 1.00 96.31 565 VAL A CA 1
ATOM 4519 C C . VAL A 1 565 ? -19.704 1.267 8.186 1.00 96.31 565 VAL A C 1
ATOM 4521 O O . VAL A 1 565 ? -20.821 1.323 8.693 1.00 96.31 565 VAL A O 1
ATOM 4524 N N . GLY A 1 566 ? -18.890 2.324 8.159 1.00 94.19 566 GLY A N 1
ATOM 4525 C CA . GLY A 1 566 ? -19.266 3.641 8.668 1.00 94.19 566 GLY A CA 1
ATOM 4526 C C . GLY A 1 566 ? -20.045 4.496 7.663 1.00 94.19 566 GLY A C 1
ATOM 4527 O O . GLY A 1 566 ? -20.298 4.098 6.523 1.00 94.19 566 GLY A O 1
ATOM 4528 N N . GLY A 1 567 ? -20.425 5.695 8.100 1.00 91.75 567 GLY A N 1
ATOM 4529 C CA . GLY A 1 567 ? -21.150 6.679 7.303 1.00 91.75 567 GLY A CA 1
ATOM 4530 C C . GLY A 1 567 ? -21.885 7.689 8.182 1.00 91.75 567 GLY A C 1
ATOM 4531 O O . GLY A 1 567 ? -22.010 7.512 9.392 1.00 91.75 567 GL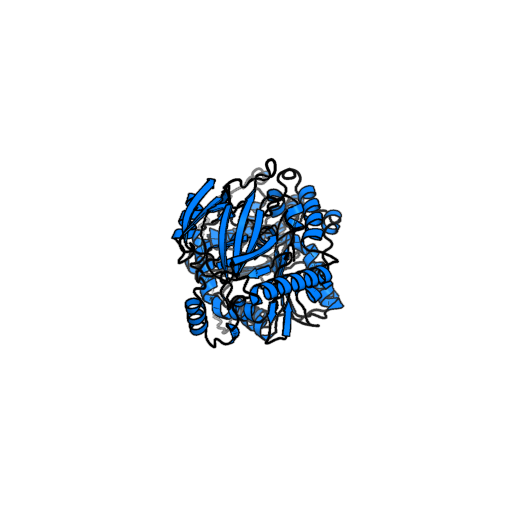Y A O 1
ATOM 4532 N N . ASN A 1 568 ? -22.431 8.739 7.566 1.00 93.88 568 ASN A N 1
ATOM 4533 C CA . ASN A 1 568 ? -23.213 9.766 8.270 1.00 93.88 568 ASN A CA 1
ATOM 4534 C C . ASN A 1 568 ? -24.506 9.231 8.901 1.00 93.88 568 ASN A C 1
ATOM 4536 O O . ASN A 1 568 ? -25.070 9.869 9.783 1.00 93.88 568 ASN A O 1
ATOM 4540 N N . ASN A 1 569 ? -24.967 8.069 8.448 1.00 95.06 569 ASN A N 1
ATOM 4541 C CA . ASN A 1 569 ? -26.158 7.402 8.932 1.00 95.06 569 ASN A CA 1
ATOM 4542 C C . ASN A 1 569 ? -25.864 6.316 9.975 1.00 95.06 569 ASN A C 1
ATOM 4544 O O . ASN A 1 569 ? -26.793 5.625 10.382 1.00 95.06 569 ASN A O 1
ATOM 4548 N N . VAL A 1 570 ? -24.607 6.139 10.390 1.00 97.25 570 VAL A N 1
ATOM 4549 C CA . VAL A 1 570 ? -24.203 5.126 11.370 1.00 97.25 570 VAL A CA 1
ATOM 4550 C C . VAL A 1 570 ? -23.843 5.802 12.687 1.00 97.25 570 VAL A C 1
ATOM 4552 O O . VAL A 1 570 ? -23.012 6.710 12.737 1.00 97.25 570 VAL A O 1
ATOM 4555 N N . LYS A 1 571 ? -24.467 5.335 13.768 1.00 98.19 571 LYS A N 1
ATOM 4556 C CA . LYS A 1 571 ? -24.110 5.686 15.141 1.00 98.19 571 LYS A CA 1
ATOM 4557 C C . LYS A 1 571 ? -23.344 4.537 15.764 1.00 98.19 571 LYS A C 1
ATOM 4559 O O . LYS A 1 571 ? -23.730 3.378 15.598 1.00 98.19 571 LYS A O 1
ATOM 4564 N N . ILE A 1 572 ? -22.298 4.874 16.509 1.00 98.50 572 ILE A N 1
ATOM 4565 C CA . ILE A 1 572 ? -21.520 3.900 17.258 1.00 98.50 572 ILE A CA 1
ATOM 4566 C C . ILE A 1 572 ? -21.458 4.311 18.721 1.00 98.50 572 ILE A C 1
ATOM 4568 O O . ILE A 1 572 ? -21.057 5.428 19.066 1.00 98.50 572 ILE A O 1
ATOM 4572 N N . THR A 1 573 ? -21.831 3.374 19.581 1.00 98.50 573 THR A N 1
ATOM 4573 C CA . THR A 1 573 ? -21.845 3.537 21.030 1.00 98.50 573 THR A CA 1
ATOM 4574 C C . THR A 1 573 ? -20.910 2.516 21.661 1.00 98.50 573 THR A C 1
ATOM 4576 O O . THR A 1 573 ? -21.018 1.321 21.397 1.00 98.50 573 THR A O 1
ATOM 4579 N N . ALA A 1 574 ? -19.991 2.987 22.498 1.00 98.50 574 ALA A N 1
ATOM 4580 C CA . ALA A 1 574 ? -19.195 2.141 23.367 1.00 98.50 574 ALA A CA 1
ATOM 4581 C C . ALA A 1 574 ? -19.996 1.805 24.632 1.00 98.50 574 ALA A C 1
ATOM 4583 O O . ALA A 1 574 ? -20.693 2.658 25.181 1.00 98.50 574 ALA A O 1
ATOM 4584 N N . ILE A 1 575 ? -19.895 0.568 25.097 1.00 98.62 575 ILE A N 1
ATOM 4585 C CA . ILE A 1 575 ? -20.664 -0.001 26.199 1.00 98.62 575 ILE A CA 1
ATOM 4586 C C . ILE A 1 575 ? -19.675 -0.640 27.173 1.00 98.62 575 ILE A C 1
ATOM 4588 O O . ILE A 1 575 ? -18.778 -1.386 26.763 1.00 98.62 575 ILE A O 1
ATOM 4592 N N . ASN A 1 576 ? -19.837 -0.347 28.460 1.00 98.06 576 ASN A N 1
ATOM 4593 C CA . ASN A 1 576 ? -19.193 -1.101 29.523 1.00 98.06 576 ASN A CA 1
ATOM 4594 C C . ASN A 1 576 ? -20.033 -2.367 29.792 1.00 98.06 576 ASN A C 1
ATOM 4596 O O . ASN A 1 576 ? -21.176 -2.243 30.232 1.00 98.06 576 ASN A O 1
ATOM 4600 N N . PRO A 1 577 ? -19.522 -3.579 29.506 1.00 95.06 577 PRO A N 1
ATOM 4601 C CA . PRO A 1 577 ? -20.307 -4.806 29.625 1.00 95.06 577 PRO A CA 1
ATOM 4602 C C . PRO A 1 577 ? -20.614 -5.194 31.079 1.00 95.06 577 PRO A C 1
ATOM 4604 O O . PRO A 1 577 ? -21.556 -5.947 31.304 1.00 95.06 577 PRO A O 1
ATOM 4607 N N . GLU A 1 578 ? -19.857 -4.688 32.059 1.00 95.12 578 GLU A N 1
ATOM 4608 C CA . GLU A 1 578 ? -20.079 -4.967 33.483 1.00 95.12 578 GLU A CA 1
ATOM 4609 C C . GLU A 1 578 ? -21.169 -4.068 34.076 1.00 95.12 578 GLU A C 1
ATOM 4611 O O . GLU A 1 578 ? -21.991 -4.529 34.866 1.00 95.12 578 GLU A O 1
ATOM 4616 N N . THR A 1 579 ? -21.191 -2.786 33.696 1.00 97.19 579 THR A N 1
ATOM 4617 C CA . THR A 1 579 ? -22.122 -1.795 34.267 1.00 97.19 579 THR A CA 1
ATOM 4618 C C . THR A 1 579 ? -23.336 -1.511 33.384 1.00 97.19 579 THR A C 1
ATOM 4620 O O . THR A 1 579 ? -24.339 -0.994 33.870 1.00 97.19 579 THR A O 1
ATOM 4623 N N . GLY A 1 580 ? -23.252 -1.807 32.085 1.00 96.44 580 GLY A N 1
ATOM 4624 C CA . GLY A 1 580 ? -24.236 -1.402 31.080 1.00 96.44 580 GLY A CA 1
ATOM 4625 C C . GLY A 1 580 ? -24.170 0.081 30.696 1.00 96.44 580 GLY A C 1
ATOM 4626 O O . GLY A 1 580 ? -24.977 0.527 29.881 1.00 96.44 580 GLY A O 1
ATOM 4627 N N . GLU A 1 581 ? -23.230 0.856 31.252 1.00 98.06 581 GLU A N 1
ATOM 4628 C CA . GLU A 1 581 ? -23.049 2.267 30.900 1.00 98.06 581 GLU A CA 1
ATOM 4629 C C . GLU A 1 581 ? -22.667 2.409 29.422 1.00 98.06 581 GLU A C 1
ATOM 4631 O O . GLU A 1 581 ? -21.871 1.632 28.888 1.00 98.06 581 GLU A O 1
ATOM 4636 N N . THR A 1 582 ? -23.205 3.433 28.762 1.00 97.94 582 THR A N 1
ATOM 4637 C CA . THR A 1 582 ? -22.982 3.679 27.337 1.00 97.94 582 THR A CA 1
ATOM 4638 C C . THR A 1 582 ? -22.425 5.072 27.076 1.00 97.94 582 THR A C 1
ATOM 4640 O O . THR A 1 582 ? -22.911 6.047 27.647 1.00 97.94 582 THR A O 1
ATOM 4643 N N . LYS A 1 583 ? -21.487 5.187 26.135 1.00 98.00 583 LYS A N 1
ATOM 4644 C CA . LYS A 1 583 ? -20.972 6.458 25.614 1.00 98.00 583 LYS A CA 1
ATOM 4645 C C . LYS A 1 583 ? -21.010 6.448 24.093 1.00 98.00 583 LYS A C 1
ATOM 4647 O O . LYS A 1 583 ? -20.472 5.544 23.460 1.00 98.00 583 LYS A O 1
ATOM 4652 N N . THR A 1 584 ? -21.642 7.447 23.486 1.00 98.06 584 THR A N 1
ATOM 4653 C CA . THR A 1 584 ? -21.559 7.629 22.031 1.00 98.06 584 THR A CA 1
ATOM 4654 C C . THR A 1 584 ? -20.120 7.971 21.667 1.00 98.06 584 THR A C 1
ATOM 4656 O O . THR A 1 584 ? -19.557 8.896 22.243 1.00 98.06 584 THR A O 1
ATOM 4659 N N . ILE A 1 585 ? -19.533 7.237 20.723 1.00 97.38 585 ILE A N 1
ATOM 4660 C CA . ILE A 1 585 ? -18.177 7.513 20.232 1.00 97.38 585 ILE A CA 1
ATOM 4661 C C . ILE A 1 585 ? -18.201 8.159 18.853 1.00 97.38 585 ILE A C 1
ATOM 4663 O O . ILE A 1 585 ? -17.389 9.044 18.595 1.00 97.38 585 ILE A O 1
ATOM 4667 N N . ILE A 1 586 ? -19.149 7.769 17.995 1.00 98.00 586 ILE A N 1
ATOM 4668 C CA . ILE A 1 586 ? -19.339 8.336 16.659 1.00 98.00 586 ILE A CA 1
ATOM 4669 C C . ILE A 1 586 ? -20.828 8.567 16.416 1.00 98.00 586 ILE A C 1
ATOM 4671 O O . ILE A 1 586 ? -21.653 7.681 16.635 1.00 98.00 586 ILE A O 1
ATOM 4675 N N . GLU A 1 587 ? -21.163 9.762 15.938 1.00 96.56 587 GLU A N 1
ATOM 4676 C CA . GLU A 1 587 ? -22.505 10.137 15.492 1.00 96.56 587 GLU A CA 1
ATOM 4677 C C . GLU A 1 587 ? -22.383 11.202 14.396 1.00 96.56 587 GLU A C 1
ATOM 4679 O O . GLU A 1 587 ? -21.534 12.090 14.487 1.00 96.56 587 GLU A O 1
ATOM 4684 N N . ASN A 1 588 ? -23.204 11.101 13.344 1.00 94.06 588 ASN A N 1
ATOM 4685 C CA . ASN A 1 588 ? -23.158 11.988 12.173 1.00 94.06 588 ASN A CA 1
ATOM 4686 C C . ASN A 1 588 ? -21.757 12.091 11.535 1.00 94.06 588 ASN A C 1
ATOM 4688 O O . ASN A 1 588 ? -21.327 13.184 11.164 1.00 94.06 588 ASN A O 1
ATOM 4692 N N . ASP A 1 589 ? -21.048 10.960 11.437 1.00 94.62 589 ASP A N 1
ATOM 4693 C CA . ASP A 1 589 ? -19.674 10.872 10.914 1.00 94.62 589 ASP A CA 1
ATOM 4694 C C . ASP A 1 589 ? -18.671 11.782 11.653 1.00 94.62 589 ASP A C 1
ATOM 4696 O O . ASP A 1 589 ? -17.755 12.351 11.060 1.00 94.62 589 ASP A O 1
ATOM 4700 N N . LYS A 1 590 ? -18.844 11.943 12.973 1.00 96.00 590 LYS A N 1
ATOM 4701 C CA . LYS A 1 590 ? -17.926 12.695 13.841 1.00 96.00 590 LYS A CA 1
ATOM 4702 C C . LYS A 1 590 ? -17.666 11.966 15.150 1.00 96.00 590 LYS A C 1
ATOM 4704 O O . LYS A 1 590 ? -18.601 11.459 15.773 1.00 96.00 590 LYS A O 1
ATOM 4709 N N . PHE A 1 591 ? -16.413 12.003 15.600 1.00 96.06 591 PHE A N 1
ATOM 4710 C CA . PHE A 1 591 ? -16.048 11.580 16.950 1.00 96.06 591 PHE A CA 1
ATOM 4711 C C . PHE A 1 591 ? -16.689 12.488 18.007 1.00 96.06 591 PHE A C 1
ATOM 4713 O O . PHE A 1 591 ? -16.716 13.706 17.843 1.00 96.06 591 PHE A O 1
ATOM 4720 N N . GLN A 1 592 ? -17.155 11.889 19.102 1.00 96.25 592 GLN A N 1
ATOM 4721 C CA . GLN A 1 592 ? -17.771 12.576 20.248 1.00 96.25 592 GLN A CA 1
ATOM 4722 C C . GLN A 1 592 ? -16.851 12.599 21.490 1.00 96.25 592 GLN A C 1
ATOM 4724 O O . GLN A 1 592 ? -17.327 12.736 22.615 1.00 96.25 592 GLN A O 1
ATOM 4729 N N . LEU A 1 593 ? -15.540 12.406 21.285 1.00 87.56 593 LEU A N 1
ATOM 4730 C CA . LEU A 1 593 ? -14.530 12.153 22.323 1.00 87.56 593 LEU A CA 1
ATOM 4731 C C . LEU A 1 593 ? -13.804 13.398 22.815 1.00 87.56 593 LEU A C 1
ATOM 4733 O O . LEU A 1 593 ? -13.266 14.177 21.992 1.00 87.56 593 LEU A O 1
#

Radius of gyration: 29.29 Å; chains: 1; bounding box: 87×52×97 Å

pLDDT: mean 87.85, std 18.64, range [22.83, 98.75]

Foldseek 3Di:
DDDDDDPDDDDPPDDPDPDDDDDDDDDDDDDDDDDDDDPPPPDPVVVVPQALLNLLLVLLCVLCVVPDAQAEEEEEEELLCLSSLLSNLLSCLQRHHLYYHYHYDHVLVVVLCVVLVFPDEFPLVVVVVVVVVVGRHHYHYDDPVRDSSVVSVHDPVSSVVSSVVLDDPADVVLVVLQPDDLCCCQCVFQVHAQQQAEEEEEASNCVVVVSVNSNCCVPPSVHRYYHYHHDLRGDQSCQQRHDLVSLLDQPVSVQVVLQRCLVRLYEYEYADAADDPSNVNGDPVSVVSSCVNHCVRNVVSVVSSVQAHGYAYQYQHDLRLQCQFCVVCVVPSNVSNSVVSNLSCQQLVPPCNNVLQVVQVVLQVVVQVVLVVQLFKKWKFFADPVVRHTPQQGTKMFGAFNQFGKDTQWDARPVVGITRRHARVAFKIKIFTQFQGIAAKFWFPDWFQAPNDTFARWMFGDHSQFGPDIDTPPDRVRVVVVCVVKPQLRGWQMWMAGFPRSLLVSVTDSNHCRRNCNNGTKIKGAHHDLVSGHPLVVQPDPVSSVVVCVVRNTGHIPDIGITHGGDLRMWMWGANPVPRDIDTQDHRRDGPD